Protein AF-0000000087190594 (afdb_homodimer)

Nearest PDB structures (foldseek):
  2c59-assembly1_B  TM=9.751E-01  e=8.186E-41  Arabidopsis thaliana
  2c5a-assembly1_B  TM=9.715E-01  e=6.405E-41  Arabidopsis thaliana
  2b69-assembly1_A  TM=8.830E-01  e=4.430E-28  Homo sapiens
  4gll-assembly1_B  TM=8.148E-01  e=2.468E-27  Homo sapiens
  6dnt-assembly1_A-2  TM=8.950E-01  e=6.163E-25  Methanobrevibacter ruminantium M1

Structure (mmCIF, N/CA/C/O backbone):
data_AF-0000000087190594-model_v1
#
loop_
_entity.id
_entity.type
_entity.pdbx_description
1 polymer 'NAD-dependent epimerase/dehydratase family protein'
#
loop_
_atom_site.group_PDB
_atom_site.id
_atom_site.type_symbol
_atom_site.label_atom_id
_atom_site.label_alt_id
_atom_site.label_comp_id
_atom_site.label_asym_id
_atom_site.label_entity_id
_atom_site.label_seq_id
_atom_site.pdbx_PDB_ins_code
_atom_site.Cartn_x
_atom_site.Cartn_y
_atom_site.Cartn_z
_atom_site.occupancy
_atom_site.B_iso_or_equiv
_atom_site.auth_seq_id
_atom_site.auth_comp_id
_atom_site.auth_asym_id
_atom_site.auth_atom_id
_atom_site.pdbx_PDB_model_num
ATOM 1 N N . MET A 1 1 ? 15.367 29.062 -15.398 1 68.25 1 MET A N 1
ATOM 2 C CA . MET A 1 1 ? 15.234 28.672 -14 1 68.25 1 MET A CA 1
ATOM 3 C C . MET A 1 1 ? 14.266 27.5 -13.852 1 68.25 1 MET A C 1
ATOM 5 O O . MET A 1 1 ? 13.273 27.422 -14.57 1 68.25 1 MET A O 1
ATOM 9 N N . THR A 1 2 ? 14.641 26.422 -13.07 1 91.06 2 THR A N 1
ATOM 10 C CA . THR A 1 2 ? 13.812 25.234 -12.93 1 91.06 2 THR A CA 1
ATOM 11 C C . THR A 1 2 ? 12.766 25.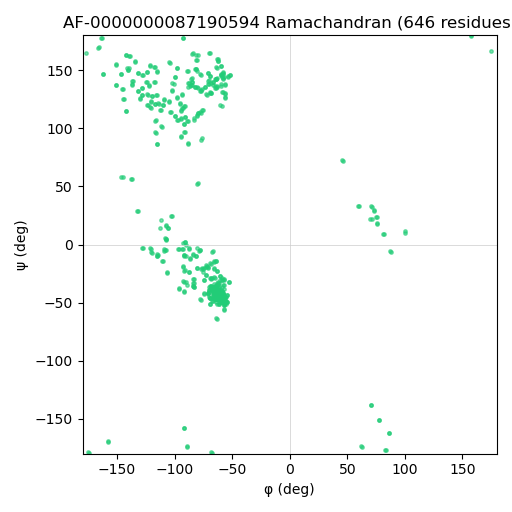422 -11.844 1 91.06 2 THR A C 1
ATOM 13 O O . THR A 1 2 ? 12.867 26.344 -11.031 1 91.06 2 THR A O 1
ATOM 16 N N . TRP A 1 3 ? 11.648 24.922 -12.023 1 97.38 3 TRP A N 1
ATOM 17 C CA . TRP A 1 3 ? 10.531 25.062 -11.086 1 97.38 3 TRP A CA 1
ATOM 18 C C . TRP A 1 3 ? 10.797 24.25 -9.82 1 97.38 3 TRP A C 1
ATOM 20 O O . TRP A 1 3 ? 11.383 23.172 -9.867 1 97.38 3 TRP A O 1
ATOM 30 N N . THR A 1 4 ? 10.469 24.859 -8.672 1 98.75 4 THR A N 1
ATOM 31 C CA . THR A 1 4 ? 10.156 24.094 -7.469 1 98.75 4 THR A CA 1
ATOM 32 C C . THR A 1 4 ? 8.656 23.859 -7.352 1 98.75 4 THR A C 1
ATOM 34 O O . THR A 1 4 ? 7.871 24.812 -7.285 1 98.75 4 THR A O 1
ATOM 37 N N . VAL A 1 5 ? 8.273 22.609 -7.383 1 98.88 5 VAL A N 1
ATOM 38 C CA . VAL A 1 5 ? 6.852 22.281 -7.371 1 98.88 5 VAL A CA 1
ATOM 39 C C . VAL A 1 5 ? 6.434 21.828 -5.973 1 98.88 5 VAL A C 1
ATOM 41 O O . VAL A 1 5 ? 7.141 21.047 -5.328 1 98.88 5 VAL A O 1
ATOM 44 N N . VAL A 1 6 ? 5.34 22.344 -5.453 1 98.88 6 VAL A N 1
ATOM 45 C CA . VAL A 1 6 ? 4.719 21.922 -4.211 1 98.88 6 VAL A CA 1
ATOM 46 C C . VAL A 1 6 ? 3.322 21.359 -4.496 1 98.88 6 VAL A C 1
ATOM 48 O O . VAL A 1 6 ? 2.416 22.109 -4.863 1 98.88 6 VAL A O 1
ATOM 51 N N . THR A 1 7 ? 3.17 20.047 -4.414 1 98.88 7 THR A N 1
ATOM 52 C CA . THR A 1 7 ? 1.819 19.5 -4.449 1 98.88 7 THR A CA 1
ATOM 53 C C . THR A 1 7 ? 1.162 19.594 -3.076 1 98.88 7 THR A C 1
ATOM 55 O O . THR A 1 7 ? 1.842 19.516 -2.051 1 98.88 7 THR A O 1
ATOM 58 N N . GLY A 1 8 ? -0.197 19.719 -3.084 1 97.88 8 GLY A N 1
ATOM 59 C CA . GLY A 1 8 ? -0.859 20.062 -1.834 1 97.88 8 GLY A CA 1
ATOM 60 C C . GLY A 1 8 ? -0.683 21.516 -1.438 1 97.88 8 GLY A C 1
ATOM 61 O O . GLY A 1 8 ? -0.812 21.859 -0.263 1 97.88 8 GLY A O 1
ATOM 62 N N . ALA A 1 9 ? -0.422 22.359 -2.408 1 98 9 ALA A N 1
ATOM 63 C CA . ALA A 1 9 ? -0.071 23.75 -2.178 1 98 9 ALA A CA 1
ATOM 64 C C . ALA A 1 9 ? -1.281 24.547 -1.695 1 98 9 ALA A C 1
ATOM 66 O O . ALA A 1 9 ? -1.132 25.641 -1.132 1 98 9 ALA A O 1
ATOM 67 N N . GLY A 1 10 ? -2.465 24.047 -1.935 1 96.56 10 GLY A N 1
ATOM 68 C CA . GLY A 1 10 ? -3.67 24.719 -1.457 1 96.56 10 GLY A CA 1
ATOM 69 C C . GLY A 1 10 ? -3.977 24.422 -0.002 1 96.56 10 GLY A C 1
ATOM 70 O O . GLY A 1 10 ? -4.828 25.062 0.604 1 96.56 10 GLY A O 1
ATOM 71 N N . GLY A 1 11 ? -3.254 23.453 0.57 1 95.56 11 GLY A N 1
ATOM 72 C CA . GLY A 1 11 ? -3.488 23.016 1.94 1 95.56 11 GLY A CA 1
ATOM 73 C C . GLY A 1 11 ? -2.684 23.812 2.957 1 95.56 11 GLY A C 1
ATOM 74 O O . GLY A 1 11 ? -1.996 24.766 2.605 1 95.56 11 GLY A O 1
ATOM 75 N N . PHE A 1 12 ? -2.76 23.375 4.223 1 95.81 12 PHE A N 1
ATOM 76 C CA . PHE A 1 12 ? -2.193 24.062 5.383 1 95.81 12 PHE A CA 1
ATOM 77 C C . PHE A 1 12 ? -0.673 24.125 5.285 1 95.81 12 PHE A C 1
ATOM 79 O O . PHE A 1 12 ? -0.108 25.172 4.984 1 95.81 12 PHE A O 1
ATOM 86 N N . ILE A 1 13 ? 0.006 22.953 5.285 1 97.56 13 ILE A N 1
ATOM 87 C CA . ILE A 1 13 ? 1.465 22.938 5.285 1 97.56 13 ILE A CA 1
ATOM 88 C C . ILE A 1 13 ? 1.989 23.422 3.936 1 97.56 13 ILE A C 1
ATOM 90 O O . ILE A 1 13 ? 2.951 24.188 3.873 1 97.56 13 ILE A O 1
ATOM 94 N N . GLY A 1 14 ? 1.31 23.016 2.854 1 97.75 14 GLY A N 1
ATOM 95 C CA . GLY A 1 14 ? 1.724 23.375 1.505 1 97.75 14 GLY A CA 1
ATOM 96 C C . GLY A 1 14 ? 1.754 24.875 1.265 1 97.75 14 GLY A C 1
ATOM 97 O O . GLY A 1 14 ? 2.686 25.391 0.645 1 97.75 14 GLY A O 1
ATOM 98 N N . SER A 1 15 ? 0.722 25.594 1.755 1 97 15 SER A N 1
ATOM 99 C CA . SER A 1 15 ? 0.671 27.047 1.533 1 97 15 SER A CA 1
ATOM 100 C C . SER A 1 15 ? 1.779 27.75 2.297 1 97 15 SER A C 1
ATOM 102 O O . SER A 1 15 ? 2.338 28.75 1.812 1 97 15 SER A O 1
ATOM 104 N N . HIS A 1 16 ? 2.111 27.281 3.494 1 97.62 16 HIS A N 1
ATOM 105 C CA . HIS A 1 16 ? 3.229 27.844 4.25 1 97.62 16 HIS A CA 1
ATOM 106 C C . HIS A 1 16 ? 4.555 27.578 3.547 1 97.62 16 HIS A C 1
ATOM 108 O O . HIS A 1 16 ? 5.422 28.453 3.498 1 97.62 16 HIS A O 1
ATOM 114 N N . LEU A 1 17 ? 4.727 26.375 3.027 1 98.62 17 LEU A N 1
ATOM 115 C CA . LEU A 1 17 ? 5.949 26 2.328 1 98.62 17 LEU A CA 1
ATOM 116 C C . LEU A 1 17 ? 6.141 26.859 1.077 1 98.62 17 LEU A C 1
ATOM 118 O O . LEU A 1 17 ? 7.246 27.344 0.812 1 98.62 17 LEU A O 1
ATOM 122 N N . VAL A 1 18 ? 5.066 27.062 0.302 1 98.44 18 VAL A N 1
ATOM 123 C CA . VAL A 1 18 ? 5.117 27.891 -0.897 1 98.44 18 VAL A CA 1
ATOM 124 C C . VAL A 1 18 ? 5.594 29.297 -0.535 1 98.44 18 VAL A C 1
ATOM 126 O O . VAL A 1 18 ? 6.496 29.844 -1.175 1 98.44 18 VAL A O 1
ATOM 129 N N . ARG A 1 19 ? 4.98 29.906 0.502 1 97.25 19 ARG A N 1
ATOM 130 C CA . ARG A 1 19 ? 5.344 31.25 0.938 1 97.25 19 ARG A CA 1
ATOM 131 C C . ARG A 1 19 ? 6.828 31.328 1.269 1 97.25 19 ARG A C 1
ATOM 133 O O . ARG A 1 19 ? 7.508 32.281 0.862 1 97.25 19 ARG A O 1
ATOM 140 N N . ARG A 1 20 ? 7.289 30.391 2.029 1 98.06 20 ARG A N 1
ATOM 141 C CA . ARG A 1 20 ? 8.688 30.359 2.434 1 98.06 20 ARG A CA 1
ATOM 142 C C . ARG A 1 20 ? 9.609 30.234 1.225 1 98.06 20 ARG A C 1
ATOM 144 O O . ARG A 1 20 ? 10.625 30.922 1.127 1 98.06 20 ARG A O 1
ATOM 151 N N . LEU A 1 21 ? 9.312 29.312 0.281 1 98.5 21 LEU A N 1
ATOM 152 C CA . LEU A 1 21 ? 10.125 29.078 -0.905 1 98.5 21 LEU A CA 1
ATOM 153 C C . LEU A 1 21 ? 10.188 30.312 -1.787 1 98.5 21 LEU A C 1
ATOM 155 O O . LEU A 1 21 ? 11.25 30.656 -2.305 1 98.5 21 LEU A O 1
ATOM 159 N N . VAL A 1 22 ? 9.055 30.969 -1.957 1 98 22 VAL A N 1
ATOM 160 C CA . VAL A 1 22 ? 9.008 32.188 -2.74 1 98 22 VAL A CA 1
ATOM 161 C C . VAL A 1 22 ? 9.883 33.25 -2.086 1 98 22 VAL A C 1
ATOM 163 O O . VAL A 1 22 ? 10.656 33.938 -2.766 1 98 22 VAL A O 1
ATOM 166 N N . ARG A 1 23 ? 9.742 33.406 -0.774 1 97.31 23 ARG A N 1
ATOM 167 C CA . ARG A 1 23 ? 10.555 34.344 -0.025 1 97.31 23 ARG A CA 1
ATOM 168 C C . ARG A 1 23 ? 12.039 34.062 -0.203 1 97.31 23 ARG A C 1
ATOM 170 O O . ARG A 1 23 ? 12.859 34.969 -0.262 1 97.31 23 ARG A O 1
ATOM 177 N N . ASP A 1 24 ? 12.359 32.781 -0.312 1 97.56 24 ASP A N 1
ATOM 178 C CA . ASP A 1 24 ? 13.742 32.375 -0.471 1 97.56 24 ASP A CA 1
ATOM 179 C C . ASP A 1 24 ? 14.211 32.531 -1.913 1 97.56 24 ASP A C 1
ATOM 181 O O . ASP A 1 24 ? 15.367 32.25 -2.238 1 97.56 24 ASP A O 1
ATOM 185 N N . GLY A 1 25 ? 13.359 32.938 -2.867 1 97.12 25 GLY A N 1
ATOM 186 C CA . GLY A 1 25 ? 13.75 33.312 -4.219 1 97.12 25 GLY A CA 1
ATOM 187 C C . GLY A 1 25 ? 13.508 32.188 -5.227 1 97.12 25 GLY A C 1
ATOM 188 O O . GLY A 1 25 ? 13.945 32.281 -6.375 1 97.12 25 GLY A O 1
ATOM 189 N N . HIS A 1 26 ? 12.797 31.156 -4.836 1 97.69 26 HIS A N 1
ATOM 190 C CA . HIS A 1 26 ? 12.5 30.078 -5.754 1 97.69 26 HIS A CA 1
ATOM 191 C C . HIS A 1 26 ? 11.375 30.453 -6.719 1 97.69 26 HIS A C 1
ATOM 193 O O . HIS A 1 26 ? 10.508 31.266 -6.375 1 97.69 26 HIS A O 1
ATOM 199 N N . ARG A 1 27 ? 11.445 29.953 -7.918 1 98.19 27 ARG A N 1
ATOM 200 C CA . ARG A 1 27 ? 10.281 29.906 -8.789 1 98.19 27 ARG A CA 1
ATOM 201 C C . ARG A 1 27 ? 9.375 28.734 -8.43 1 98.19 27 ARG A C 1
ATOM 203 O O . ARG A 1 27 ? 9.734 27.578 -8.648 1 98.19 27 ARG A O 1
ATOM 210 N N . VAL A 1 28 ? 8.172 29.062 -7.93 1 98.62 28 VAL A N 1
ATOM 211 C CA . VAL A 1 28 ? 7.367 28.016 -7.305 1 98.62 28 VAL A CA 1
ATOM 212 C C . VAL A 1 28 ? 6.09 27.797 -8.117 1 98.62 28 VAL A C 1
ATOM 214 O O . VAL A 1 28 ? 5.422 28.75 -8.508 1 98.62 28 VAL A O 1
ATOM 217 N N . ARG A 1 29 ? 5.797 26.578 -8.469 1 98.62 29 ARG A N 1
ATOM 218 C CA . ARG A 1 29 ? 4.5 26.125 -8.953 1 98.62 29 ARG A CA 1
ATOM 219 C C . ARG A 1 29 ? 3.736 25.359 -7.871 1 98.62 29 ARG A C 1
ATOM 221 O O . ARG A 1 29 ? 4.203 24.328 -7.379 1 98.62 29 ARG A O 1
ATOM 228 N N . GLY A 1 30 ? 2.629 25.922 -7.418 1 98.5 30 GLY A N 1
ATOM 229 C CA . GLY A 1 30 ? 1.723 25.219 -6.527 1 98.5 30 GLY A CA 1
ATOM 230 C C . GLY A 1 30 ? 0.712 24.359 -7.262 1 98.5 30 GLY A C 1
ATOM 231 O O . GLY A 1 30 ? 0.196 24.75 -8.305 1 98.5 30 GLY A O 1
ATOM 232 N N . VAL A 1 31 ? 0.462 23.141 -6.781 1 98.69 31 VAL A N 1
ATOM 233 C CA . VAL A 1 31 ? -0.485 22.219 -7.387 1 98.69 31 VAL A CA 1
ATOM 234 C C . VAL A 1 31 ? -1.459 21.703 -6.324 1 98.69 31 VAL A C 1
ATOM 236 O O . VAL A 1 31 ? -1.042 21.266 -5.25 1 98.69 31 VAL A O 1
ATOM 239 N N . ASP A 1 32 ? -2.697 21.781 -6.578 1 98.19 32 ASP A N 1
ATOM 240 C CA . ASP A 1 32 ? -3.717 21.25 -5.676 1 98.19 32 ASP A CA 1
ATOM 241 C C . ASP A 1 32 ? -5.07 21.156 -6.371 1 98.19 32 ASP A C 1
ATOM 243 O O . ASP A 1 32 ? -5.227 21.625 -7.504 1 98.19 32 ASP A O 1
ATOM 247 N N . LEU A 1 33 ? -6.008 20.484 -5.699 1 97.31 33 LEU A N 1
ATOM 248 C CA . LEU A 1 33 ? -7.391 20.469 -6.164 1 97.31 33 LEU A CA 1
ATOM 249 C C . LEU A 1 33 ? -8.07 21.812 -5.934 1 97.31 33 LEU A C 1
ATOM 251 O O . LEU A 1 33 ? -9.023 22.156 -6.637 1 97.31 33 LEU A O 1
ATOM 255 N N . VAL A 1 34 ? -7.578 22.547 -4.945 1 95.06 34 VAL A N 1
ATOM 256 C CA . VAL A 1 34 ? -8.203 23.797 -4.543 1 95.06 34 VAL A CA 1
ATOM 257 C C . VAL A 1 34 ? -7.129 24.828 -4.227 1 95.06 34 VAL A C 1
ATOM 259 O O . VAL A 1 34 ? -6.031 24.484 -3.793 1 95.06 34 VAL A O 1
ATOM 262 N N . PRO A 1 35 ? -7.422 26.078 -4.438 1 93.75 35 PRO A N 1
ATOM 263 C CA . PRO A 1 35 ? -6.484 27.125 -4.012 1 93.75 35 PRO A CA 1
ATOM 264 C C . PRO A 1 35 ? -6.41 27.25 -2.494 1 93.75 35 PRO A C 1
ATOM 266 O O . PRO A 1 35 ? -7.254 26.719 -1.776 1 93.75 35 PRO A O 1
ATOM 269 N N . PRO A 1 36 ? -5.395 27.938 -1.969 1 93.19 36 PRO A N 1
ATOM 270 C CA . PRO A 1 36 ? -5.348 28.188 -0.527 1 93.19 36 PRO A CA 1
ATOM 271 C C . PRO A 1 36 ? -6.598 28.891 -0.013 1 93.19 36 PRO A C 1
ATOM 273 O O . PRO A 1 36 ? -7.07 29.844 -0.637 1 93.19 36 PRO A O 1
ATOM 276 N N . ARG A 1 37 ? -7.051 28.438 1.083 1 89.38 37 ARG A N 1
ATOM 277 C CA . ARG A 1 37 ? -8.344 28.906 1.596 1 89.38 37 ARG A CA 1
ATOM 278 C C . ARG A 1 37 ? -8.195 30.219 2.348 1 89.38 37 ARG A C 1
ATOM 280 O O . ARG A 1 37 ? -9.094 31.062 2.312 1 89.38 37 ARG A O 1
ATOM 287 N N . TYR A 1 38 ? -7.113 30.438 3.092 1 87.94 38 TYR A N 1
ATOM 288 C CA . TYR A 1 38 ? -7.062 31.516 4.078 1 87.94 38 TYR A CA 1
ATOM 289 C C . TYR A 1 38 ? -6.09 32.594 3.645 1 87.94 38 TYR A C 1
ATOM 291 O O . TYR A 1 38 ? -5.621 33.375 4.473 1 87.94 38 TYR A O 1
ATOM 299 N N . GLY A 1 39 ? -5.773 32.688 2.414 1 76.44 39 GLY A N 1
ATOM 300 C CA . GLY A 1 39 ? -4.891 33.719 1.904 1 76.44 39 GLY A CA 1
ATOM 301 C C . GLY A 1 39 ? -4.551 33.562 0.436 1 76.44 39 GLY A C 1
ATOM 302 O O . GLY A 1 39 ? -4.875 32.531 -0.166 1 76.44 39 GLY A O 1
ATOM 303 N N . PRO A 1 40 ? -4.012 34.688 0.056 1 78.69 40 PRO A N 1
ATOM 304 C CA . PRO A 1 40 ? -3.645 34.594 -1.358 1 78.69 40 PRO A CA 1
ATOM 305 C C . PRO A 1 40 ? -2.508 33.625 -1.611 1 78.69 40 PRO A C 1
ATOM 307 O O . PRO A 1 40 ? -1.656 33.406 -0.742 1 78.69 40 PRO A O 1
ATOM 310 N N . GLY A 1 41 ? -2.588 32.875 -2.621 1 83 41 GLY A N 1
ATOM 311 C CA . GLY A 1 41 ? -1.437 32.094 -3.039 1 83 41 GLY A CA 1
ATOM 312 C C . GLY A 1 41 ? -0.265 32.969 -3.486 1 83 41 GLY A C 1
ATOM 313 O O . GLY A 1 41 ? -0.457 34.062 -4.016 1 83 41 GLY A O 1
ATOM 314 N N . GLU A 1 42 ? 0.998 32.5 -3.121 1 91.12 42 GLU A N 1
ATOM 315 C CA . GLU A 1 42 ? 2.182 33.312 -3.436 1 91.12 42 GLU A CA 1
ATOM 316 C C . GLU A 1 42 ? 2.996 32.656 -4.555 1 91.12 42 GLU A C 1
ATOM 318 O O . GLU A 1 42 ? 3.973 33.25 -5.031 1 91.12 42 GLU A O 1
ATOM 323 N N . ALA A 1 43 ? 2.549 31.5 -4.941 1 96.19 43 ALA A N 1
ATOM 324 C CA . ALA A 1 43 ? 3.266 30.797 -6.008 1 96.19 43 ALA A CA 1
ATOM 325 C C . ALA A 1 43 ? 3.201 31.578 -7.312 1 96.19 43 ALA A C 1
ATOM 327 O O . ALA A 1 43 ? 2.191 32.219 -7.613 1 96.19 43 ALA A O 1
ATOM 328 N N . GLN A 1 44 ? 4.223 31.609 -8.102 1 97.06 44 GLN A N 1
ATOM 329 C CA . GLN A 1 44 ? 4.219 32.25 -9.414 1 97.06 44 GLN A CA 1
ATOM 330 C C . GLN A 1 44 ? 3.209 31.594 -10.344 1 97.06 44 GLN A C 1
ATOM 332 O O . GLN A 1 44 ? 2.607 32.25 -11.188 1 97.06 44 GLN A O 1
ATOM 337 N N . GLU A 1 45 ? 3.047 30.266 -10.211 1 96.69 45 GLU A N 1
ATOM 338 C CA . GLU A 1 45 ? 2.043 29.5 -10.93 1 96.69 45 GLU A CA 1
ATOM 339 C C . GLU A 1 45 ? 1.264 28.578 -9.992 1 96.69 45 GLU A C 1
ATOM 341 O O . GLU A 1 45 ? 1.847 27.953 -9.109 1 96.69 45 GLU A O 1
ATOM 346 N N . PHE A 1 46 ? -0.024 28.625 -10.141 1 97.25 46 PHE A N 1
ATOM 347 C CA . PHE A 1 46 ? -0.866 27.672 -9.414 1 97.25 46 PHE A CA 1
ATOM 348 C C . PHE A 1 46 ? -1.683 26.828 -10.375 1 97.25 46 PHE A C 1
ATOM 350 O O . PHE A 1 46 ? -2.445 27.359 -11.188 1 97.25 46 PHE A O 1
ATOM 357 N N . VAL A 1 47 ? -1.575 25.562 -10.32 1 97.25 47 VAL A N 1
ATOM 358 C CA . VAL A 1 47 ? -2.234 24.625 -11.211 1 97.25 47 VAL A CA 1
ATOM 359 C C . VAL A 1 47 ? -3.279 23.828 -10.438 1 97.25 47 VAL A C 1
ATOM 361 O O . VAL A 1 47 ? -2.953 23.141 -9.461 1 97.25 47 VAL A O 1
ATOM 364 N N . ILE A 1 48 ? -4.512 24 -10.797 1 97.88 48 ILE A N 1
ATOM 365 C CA . ILE A 1 48 ? -5.547 23.109 -10.266 1 97.88 48 ILE A CA 1
ATOM 366 C C . ILE A 1 48 ? -5.48 21.766 -10.969 1 97.88 48 ILE A C 1
ATOM 368 O O . ILE A 1 48 ? -5.719 21.656 -12.172 1 97.88 48 ILE A O 1
ATOM 372 N N . ALA A 1 49 ? -5.156 20.672 -10.203 1 98.5 49 ALA A N 1
ATOM 373 C CA . ALA A 1 49 ? -4.961 19.359 -10.805 1 98.5 49 ALA A CA 1
ATOM 374 C C . ALA A 1 49 ? -5.32 18.25 -9.82 1 98.5 49 ALA A C 1
ATOM 376 O O . ALA A 1 49 ? -5.02 18.344 -8.625 1 98.5 49 ALA A O 1
ATOM 377 N N . ASP A 1 50 ? -5.996 17.281 -10.305 1 98.69 50 ASP A N 1
ATOM 378 C CA . ASP A 1 50 ? -6.27 16.047 -9.562 1 98.69 50 ASP A CA 1
ATOM 379 C C . ASP A 1 50 ? -5.164 15.023 -9.773 1 98.69 50 ASP A C 1
ATOM 381 O O . ASP A 1 50 ? -5.113 14.367 -10.82 1 98.69 50 ASP A O 1
ATOM 385 N N . LEU A 1 51 ? -4.34 14.82 -8.797 1 98.75 51 LEU A N 1
ATOM 386 C CA . LEU A 1 51 ? -3.141 14.008 -8.945 1 98.75 51 LEU A CA 1
ATOM 387 C C . LEU A 1 51 ? -3.486 12.523 -8.906 1 98.75 51 LEU A C 1
ATOM 389 O O . LEU A 1 51 ? -2.615 11.672 -9.109 1 98.75 51 LEU A O 1
ATOM 393 N N . ARG A 1 52 ? -4.75 12.156 -8.656 1 98.56 52 ARG A N 1
ATOM 394 C CA . ARG A 1 52 ? -5.191 10.781 -8.844 1 98.56 52 ARG A CA 1
ATOM 395 C C . ARG A 1 52 ? -5.137 10.383 -10.32 1 98.56 52 ARG A C 1
ATOM 397 O O . ARG A 1 52 ? -5.207 9.195 -10.648 1 98.56 52 ARG A O 1
ATOM 404 N N . ASP A 1 53 ? -5.023 11.367 -11.133 1 98.56 53 ASP A N 1
ATOM 405 C CA . ASP A 1 53 ? -4.883 11.172 -12.57 1 98.56 53 ASP A CA 1
ATOM 406 C C . ASP A 1 53 ? -3.416 11.242 -12.992 1 98.56 53 ASP A C 1
ATOM 408 O O . ASP A 1 53 ? -2.746 12.258 -12.758 1 98.56 53 ASP A O 1
ATOM 412 N N . ALA A 1 54 ? -2.955 10.219 -13.695 1 98.56 54 ALA A N 1
ATOM 413 C CA . ALA A 1 54 ? -1.54 10.102 -14.031 1 98.56 54 ALA A CA 1
ATOM 414 C C . ALA A 1 54 ? -1.099 11.242 -14.953 1 98.56 54 ALA A C 1
ATOM 416 O O . ALA A 1 54 ? 0.004 11.773 -14.805 1 98.56 54 ALA A O 1
ATOM 417 N N . ALA A 1 55 ? -1.906 11.578 -15.875 1 98.5 55 ALA A N 1
ATOM 418 C CA . ALA A 1 55 ? -1.56 12.633 -16.828 1 98.5 55 ALA A CA 1
ATOM 419 C C . ALA A 1 55 ? -1.462 13.984 -16.125 1 98.5 55 ALA A C 1
ATOM 421 O O . ALA A 1 55 ? -0.612 14.812 -16.469 1 98.5 55 ALA A O 1
ATOM 422 N N . GLN A 1 56 ? -2.322 14.234 -15.18 1 98.75 56 GLN A N 1
ATOM 423 C CA . GLN A 1 56 ? -2.283 15.484 -14.43 1 98.75 56 GLN A CA 1
ATOM 424 C C . GLN A 1 56 ? -1.062 15.539 -13.516 1 98.75 56 GLN A C 1
ATOM 426 O O . GLN A 1 56 ? -0.466 16.594 -13.32 1 98.75 56 GLN A O 1
ATOM 431 N N . ALA A 1 57 ? -0.712 14.391 -12.961 1 98.88 57 ALA A N 1
ATOM 432 C CA . ALA A 1 57 ? 0.504 14.328 -12.156 1 98.88 57 ALA A CA 1
ATOM 433 C C . ALA A 1 57 ? 1.737 14.648 -12.992 1 98.88 57 ALA A C 1
ATOM 435 O O . ALA A 1 57 ? 2.619 15.391 -12.562 1 98.88 57 ALA A O 1
ATOM 436 N N . ALA A 1 58 ? 1.764 14.055 -14.211 1 98.69 58 ALA A N 1
ATOM 437 C CA . ALA A 1 58 ? 2.881 14.312 -15.117 1 98.69 58 ALA A CA 1
ATOM 438 C C . ALA A 1 58 ? 2.975 15.789 -15.469 1 98.69 58 ALA A C 1
ATOM 440 O O . ALA A 1 58 ? 4.062 16.375 -15.453 1 98.69 58 ALA A O 1
ATOM 441 N N . ARG A 1 59 ? 1.863 16.375 -15.766 1 98.31 59 ARG A N 1
ATOM 442 C CA . ARG A 1 59 ? 1.821 17.797 -16.109 1 98.31 59 ARG A CA 1
ATOM 443 C C . ARG A 1 59 ? 2.25 18.656 -14.93 1 98.31 59 ARG A C 1
ATOM 445 O O . ARG A 1 59 ? 2.938 19.672 -15.109 1 98.31 59 ARG A O 1
ATOM 452 N N . ALA A 1 60 ? 1.877 18.266 -13.75 1 98.56 60 ALA A N 1
ATOM 453 C CA . ALA A 1 60 ? 2.129 19.031 -12.531 1 98.56 60 ALA A CA 1
ATOM 454 C C . ALA A 1 60 ? 3.627 19.203 -12.289 1 98.56 60 ALA A C 1
ATOM 456 O O . ALA A 1 60 ? 4.07 20.25 -11.805 1 98.56 60 ALA A O 1
ATOM 457 N N . VAL A 1 61 ? 4.441 18.203 -12.672 1 98.56 61 VAL A N 1
ATOM 458 C CA . VAL A 1 61 ? 5.84 18.234 -12.258 1 98.56 61 VAL A CA 1
ATOM 459 C C . VAL A 1 61 ? 6.73 18.578 -13.445 1 98.56 61 VAL A C 1
ATOM 461 O O . VAL A 1 61 ? 7.957 18.547 -13.336 1 98.56 61 VAL A O 1
ATOM 464 N N . THR A 1 62 ? 6.109 18.875 -14.609 1 97.5 62 THR A N 1
ATOM 465 C CA . THR A 1 62 ? 6.875 19.188 -15.812 1 97.5 62 THR A CA 1
ATOM 466 C C . THR A 1 62 ? 7.832 20.344 -15.57 1 97.5 62 THR A C 1
ATOM 468 O O . THR A 1 62 ? 7.43 21.391 -15.062 1 97.5 62 THR A O 1
ATOM 471 N N . GLY A 1 63 ? 9.117 20.172 -15.859 1 97.75 63 GLY A N 1
ATOM 472 C CA . GLY A 1 63 ? 10.117 21.234 -15.766 1 97.75 63 GLY A CA 1
ATOM 473 C C . GLY A 1 63 ? 10.625 21.438 -14.352 1 97.75 63 GLY A C 1
ATOM 474 O O . GLY A 1 63 ? 11.414 22.344 -14.094 1 97.75 63 GLY A O 1
ATOM 475 N N . ALA A 1 64 ? 10.289 20.578 -13.406 1 98.38 64 ALA A N 1
ATOM 476 C CA . ALA A 1 64 ? 10.648 20.766 -12 1 98.38 64 ALA A CA 1
ATOM 477 C C . ALA A 1 64 ? 12.055 20.234 -11.719 1 98.38 64 ALA A C 1
ATOM 479 O O . ALA A 1 64 ? 12.453 19.203 -12.25 1 98.38 64 ALA A O 1
ATOM 480 N N . ASP A 1 65 ? 12.758 20.953 -10.938 1 98.19 65 ASP A N 1
ATOM 481 C CA . ASP A 1 65 ? 14.023 20.469 -10.383 1 98.19 65 ASP A CA 1
ATOM 482 C C . ASP A 1 65 ? 13.805 19.797 -9.031 1 98.19 65 ASP A C 1
ATOM 484 O O . ASP A 1 65 ? 14.492 18.828 -8.703 1 98.19 65 ASP A O 1
ATOM 488 N N . THR A 1 66 ? 12.961 20.375 -8.266 1 98.75 66 THR A N 1
ATOM 489 C CA . THR A 1 66 ? 12.602 19.875 -6.941 1 98.75 66 THR A CA 1
ATOM 490 C C . THR A 1 66 ? 11.086 19.766 -6.805 1 98.75 66 THR A C 1
ATOM 492 O O . THR A 1 66 ? 10.352 20.641 -7.258 1 98.75 66 THR A O 1
ATOM 495 N N . VAL A 1 67 ? 10.633 18.688 -6.273 1 98.94 67 VAL A N 1
ATOM 496 C CA . VAL A 1 67 ? 9.219 18.5 -5.992 1 98.94 67 VAL A CA 1
ATOM 497 C C . VAL A 1 67 ? 9.023 18.203 -4.508 1 98.94 67 VAL A C 1
ATOM 499 O O . VAL A 1 67 ? 9.648 17.281 -3.971 1 98.94 67 VAL A O 1
ATOM 502 N N . PHE A 1 68 ? 8.273 19.031 -3.809 1 98.94 68 PHE A N 1
ATOM 503 C CA . PHE A 1 68 ? 7.727 18.703 -2.498 1 98.94 68 PHE A CA 1
ATOM 504 C C . PHE A 1 68 ? 6.344 18.078 -2.635 1 98.94 68 PHE A C 1
ATOM 506 O O . PHE A 1 68 ? 5.379 18.75 -2.99 1 98.94 68 PHE A O 1
ATOM 513 N N . ALA A 1 69 ? 6.254 16.781 -2.35 1 98.94 69 ALA A N 1
ATOM 514 C CA . ALA A 1 69 ? 5.02 16.016 -2.514 1 98.94 69 ALA A CA 1
ATOM 515 C C . ALA A 1 69 ? 4.23 15.961 -1.207 1 98.94 69 ALA A C 1
ATOM 517 O O . ALA A 1 69 ? 4.402 15.031 -0.411 1 98.94 69 ALA A O 1
ATOM 518 N N . LEU A 1 70 ? 3.311 16.891 -1.031 1 98.75 70 LEU A N 1
ATOM 519 C CA . LEU A 1 70 ? 2.543 16.984 0.206 1 98.75 70 LEU A CA 1
ATOM 520 C C . LEU A 1 70 ? 1.087 16.594 -0.028 1 98.75 70 LEU A C 1
ATOM 522 O O . LEU A 1 70 ? 0.33 16.406 0.927 1 98.75 70 LEU A O 1
ATOM 526 N N . ALA A 1 71 ? 0.62 16.516 -1.279 1 98.5 71 ALA A N 1
ATOM 527 C CA . ALA A 1 71 ? -0.791 16.297 -1.589 1 98.5 71 ALA A CA 1
ATOM 528 C C . ALA A 1 71 ? -1.288 14.984 -0.973 1 98.5 71 ALA A C 1
ATOM 530 O O . ALA A 1 71 ? -0.625 13.953 -1.077 1 98.5 71 ALA A O 1
ATOM 531 N N . ALA A 1 72 ? -2.336 15.023 -0.346 1 97.31 72 ALA A N 1
ATOM 532 C CA . ALA A 1 72 ? -3.002 13.859 0.234 1 97.31 72 ALA A CA 1
ATOM 533 C C . ALA A 1 72 ? -4.461 14.172 0.559 1 97.31 72 ALA A C 1
ATOM 535 O O . ALA A 1 72 ? -4.816 15.32 0.803 1 97.31 72 ALA A O 1
ATOM 536 N N . ASN A 1 73 ? -5.312 13.156 0.415 1 94.88 73 ASN A N 1
ATOM 537 C CA . ASN A 1 73 ? -6.641 13.18 1.023 1 94.88 73 ASN A CA 1
ATOM 538 C C . ASN A 1 73 ? -6.574 12.898 2.521 1 94.88 73 ASN A C 1
ATOM 540 O O . ASN A 1 73 ? -6.57 11.742 2.939 1 94.88 73 ASN A O 1
ATOM 544 N N . MET A 1 74 ? -6.465 14 3.293 1 83.19 74 MET A N 1
ATOM 545 C CA . MET A 1 74 ? -6.211 13.805 4.719 1 83.19 74 MET A CA 1
ATOM 546 C C . MET A 1 74 ? -6.996 14.805 5.555 1 83.19 74 MET A C 1
ATOM 548 O O . MET A 1 74 ? -7.449 15.828 5.043 1 83.19 74 MET A O 1
ATOM 552 N N . GLY A 1 75 ? -7.273 14.383 6.695 1 76.5 75 GLY A N 1
ATOM 553 C CA . GLY A 1 75 ? -7.902 15.203 7.715 1 76.5 75 GLY A CA 1
ATOM 554 C C . GLY A 1 75 ? -7.66 14.695 9.125 1 76.5 75 GLY A C 1
ATOM 555 O O . GLY A 1 75 ? -6.711 13.945 9.367 1 76.5 75 GLY A O 1
ATOM 556 N N . GLY A 1 76 ? -8.359 15.25 10.023 1 76.88 76 GLY A N 1
ATOM 557 C CA . GLY A 1 76 ? -8.273 14.805 11.398 1 76.88 76 GLY A CA 1
ATOM 558 C C . GLY A 1 76 ? -8.844 13.414 11.617 1 76.88 76 GLY A C 1
ATOM 559 O O . GLY A 1 76 ? -9.164 12.711 10.656 1 76.88 76 GLY A O 1
ATOM 560 N N . ILE A 1 77 ? -8.82 12.984 12.82 1 77.19 77 ILE A N 1
ATOM 561 C CA . ILE A 1 77 ? -9.273 11.648 13.211 1 77.19 77 ILE A CA 1
ATOM 562 C C . ILE A 1 77 ? -10.727 11.445 12.789 1 77.19 77 ILE A C 1
ATOM 564 O O . ILE A 1 77 ? -11.125 10.336 12.43 1 77.19 77 ILE A O 1
ATOM 568 N N . GLY A 1 78 ? -11.516 12.516 12.75 1 75.62 78 GLY A N 1
ATOM 569 C CA . GLY A 1 78 ? -12.875 12.422 12.258 1 75.62 78 GLY A CA 1
ATOM 570 C C . GLY A 1 78 ? -12.969 11.977 10.812 1 75.62 78 GLY A C 1
ATOM 571 O O . GLY A 1 78 ? -13.734 11.07 10.484 1 75.62 78 GLY A O 1
ATOM 572 N N . TRP A 1 79 ? -12.172 12.562 10.023 1 78 79 TRP A N 1
ATOM 573 C CA . TRP A 1 79 ? -12.164 12.234 8.602 1 78 79 TRP A CA 1
ATOM 574 C C . TRP A 1 79 ? -11.578 10.844 8.367 1 78 79 TRP A C 1
ATOM 576 O O . TRP A 1 79 ? -12.133 10.055 7.602 1 78 79 TRP A O 1
ATOM 586 N N . THR A 1 80 ? -10.539 10.516 9.023 1 80.12 80 THR A N 1
ATOM 587 C CA . THR A 1 80 ? -9.859 9.242 8.789 1 80.12 80 THR A CA 1
ATOM 588 C C . THR A 1 80 ? -10.766 8.078 9.18 1 80.12 80 THR A C 1
ATOM 590 O O . THR A 1 80 ? -10.695 7.004 8.578 1 80.12 80 THR A O 1
ATOM 593 N N . HIS A 1 81 ? -11.617 8.32 10.102 1 79.62 81 HIS A N 1
ATOM 594 C CA . HIS A 1 81 ? -12.531 7.273 10.539 1 79.62 81 HIS A CA 1
ATOM 595 C C . HIS A 1 81 ? -13.75 7.184 9.625 1 79.62 81 HIS A C 1
ATOM 597 O O . HIS A 1 81 ? -14.312 6.102 9.438 1 79.62 81 HIS A O 1
ATOM 603 N N . THR A 1 82 ? -14.094 8.281 9.07 1 84 82 THR A N 1
ATOM 604 C CA . THR A 1 82 ? -15.352 8.328 8.336 1 84 82 THR A CA 1
ATOM 605 C C . THR A 1 82 ? -15.148 7.902 6.883 1 84 82 THR A C 1
ATOM 607 O O . THR A 1 8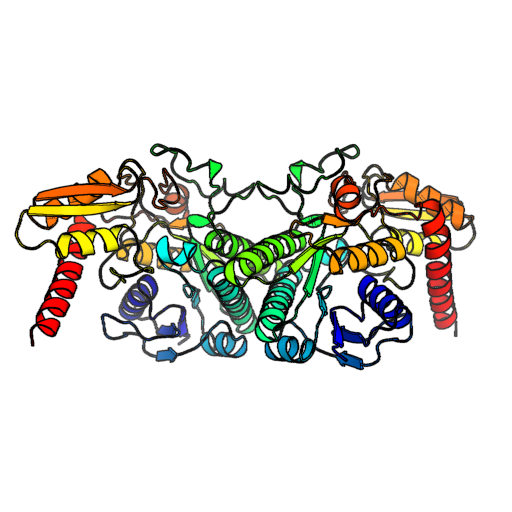2 ? -16.078 7.422 6.238 1 84 82 THR A O 1
ATOM 610 N N . ALA A 1 83 ? -13.93 8.031 6.402 1 92.12 83 ALA A N 1
ATOM 611 C CA . ALA A 1 83 ? -13.742 7.781 4.977 1 92.12 83 ALA A CA 1
ATOM 612 C C . ALA A 1 83 ? -12.484 6.961 4.719 1 92.12 83 ALA A C 1
ATOM 614 O O . ALA A 1 83 ? -11.648 7.336 3.891 1 92.12 83 ALA A O 1
ATOM 615 N N . PRO A 1 84 ? -12.406 5.777 5.355 1 93.38 84 PRO A N 1
ATOM 616 C CA . PRO A 1 84 ? -11.172 4.992 5.242 1 93.38 84 PRO A CA 1
ATOM 617 C C . PRO A 1 84 ? -10.906 4.516 3.816 1 93.38 84 PRO A C 1
ATOM 619 O O . PRO A 1 84 ? -9.766 4.543 3.355 1 93.38 84 PRO A O 1
ATOM 622 N N . ALA A 1 85 ? -11.969 4.09 3.062 1 96.5 85 ALA A N 1
ATOM 623 C CA . ALA A 1 85 ? -11.797 3.607 1.695 1 96.5 85 ALA A CA 1
ATOM 624 C C . ALA A 1 85 ? -11.305 4.723 0.778 1 96.5 85 ALA A C 1
ATOM 626 O O . ALA A 1 85 ? -10.367 4.531 0.001 1 96.5 85 ALA A O 1
ATOM 627 N N . GLU A 1 86 ? -11.883 5.871 0.929 1 96 86 GLU A N 1
ATOM 628 C CA . GLU A 1 86 ? -11.523 7.023 0.11 1 96 86 GLU A CA 1
ATOM 629 C C . GLU A 1 86 ? -10.078 7.457 0.373 1 96 86 GLU A C 1
ATOM 631 O O . GLU A 1 86 ? -9.344 7.762 -0.563 1 96 86 GLU A O 1
ATOM 636 N N . ILE A 1 87 ? -9.742 7.488 1.604 1 96.12 87 ILE A N 1
ATOM 637 C CA . ILE A 1 87 ? -8.406 7.934 2 1 96.12 87 ILE A CA 1
ATOM 638 C C . ILE A 1 87 ? -7.355 7.008 1.403 1 96.12 87 ILE A C 1
ATOM 640 O O . ILE A 1 87 ? -6.398 7.465 0.773 1 96.12 87 ILE A O 1
ATOM 644 N N . LEU A 1 88 ? -7.523 5.711 1.607 1 97.81 88 LEU A N 1
ATOM 645 C CA . LEU A 1 88 ? -6.551 4.754 1.089 1 97.81 88 LEU A CA 1
ATOM 646 C C . LEU A 1 88 ? -6.512 4.789 -0.435 1 97.81 88 LEU A C 1
ATOM 648 O O . LEU A 1 88 ? -5.438 4.91 -1.031 1 97.81 88 LEU A O 1
ATOM 652 N N . HIS A 1 89 ? -7.676 4.77 -1.087 1 98.25 89 HIS A N 1
ATOM 653 C CA . HIS A 1 89 ? -7.801 4.82 -2.539 1 98.25 89 HIS A CA 1
ATOM 654 C C . HIS A 1 89 ? -7.121 6.059 -3.109 1 98.25 89 HIS A C 1
ATOM 656 O O . HIS A 1 89 ? -6.238 5.949 -3.967 1 98.25 89 HIS A O 1
ATOM 662 N N . ASP A 1 90 ? -7.516 7.227 -2.631 1 98.31 90 ASP A N 1
ATOM 663 C CA . ASP A 1 90 ? -7.043 8.492 -3.184 1 98.31 90 ASP A CA 1
ATOM 664 C C . ASP A 1 90 ? -5.535 8.641 -3.006 1 98.31 90 ASP A C 1
ATOM 666 O O . ASP A 1 90 ? -4.824 8.984 -3.951 1 98.31 90 ASP A O 1
ATOM 670 N N . ASN A 1 91 ? -5.086 8.359 -1.822 1 98.38 91 ASN A N 1
ATOM 671 C CA . ASN A 1 91 ? -3.691 8.648 -1.514 1 98.38 91 ASN A CA 1
ATOM 672 C C . ASN A 1 91 ? -2.75 7.652 -2.184 1 98.38 91 ASN A C 1
ATOM 674 O O . ASN A 1 91 ? -1.633 8.008 -2.566 1 98.38 91 ASN A O 1
ATOM 678 N N . LEU A 1 92 ? -3.193 6.359 -2.391 1 98.69 92 LEU A N 1
ATOM 679 C CA . LEU A 1 92 ? -2.389 5.43 -3.18 1 98.69 92 LEU A CA 1
ATOM 680 C C . LEU A 1 92 ? -2.156 5.973 -4.586 1 98.69 92 LEU A C 1
ATOM 682 O O . LEU A 1 92 ? -1.031 5.938 -5.09 1 98.69 92 LEU A O 1
ATOM 686 N N . LEU A 1 93 ? -3.211 6.469 -5.184 1 98.81 93 LEU A N 1
ATOM 687 C CA . LEU A 1 93 ? -3.107 6.977 -6.547 1 98.81 93 LEU A CA 1
ATOM 688 C C . LEU A 1 93 ? -2.279 8.258 -6.586 1 98.81 93 LEU A C 1
ATOM 690 O O . LEU A 1 93 ? -1.359 8.383 -7.398 1 98.81 93 LEU A O 1
ATOM 694 N N . ILE A 1 94 ? -2.541 9.211 -5.656 1 98.88 94 ILE A N 1
ATOM 695 C CA . ILE A 1 94 ? -1.839 10.484 -5.609 1 98.88 94 ILE A CA 1
ATOM 696 C C . ILE A 1 94 ? -0.336 10.25 -5.477 1 98.88 94 ILE A C 1
ATOM 698 O O . ILE A 1 94 ? 0.455 10.781 -6.258 1 98.88 94 ILE A O 1
ATOM 702 N N . SER A 1 95 ? 0.043 9.43 -4.52 1 98.69 95 SER A N 1
ATOM 703 C CA . SER A 1 95 ? 1.453 9.211 -4.211 1 98.69 95 SER A CA 1
ATOM 704 C C . SER A 1 95 ? 2.15 8.438 -5.328 1 98.69 95 SER A C 1
ATOM 706 O O . SER A 1 95 ? 3.238 8.82 -5.762 1 98.69 95 SER A O 1
ATOM 708 N N . THR A 1 96 ? 1.509 7.344 -5.82 1 98.88 96 THR A N 1
ATOM 709 C CA . THR A 1 96 ? 2.111 6.52 -6.863 1 98.88 96 THR A CA 1
ATOM 710 C C . THR A 1 96 ? 2.311 7.324 -8.141 1 98.88 96 THR A C 1
ATOM 712 O O . THR A 1 96 ? 3.387 7.285 -8.742 1 98.88 96 THR A O 1
ATOM 715 N N . HIS A 1 97 ? 1.283 8.086 -8.562 1 98.88 97 HIS A N 1
ATOM 716 C CA . HIS A 1 97 ? 1.367 8.906 -9.766 1 98.88 97 HIS A CA 1
ATOM 717 C C . HIS A 1 97 ? 2.434 9.992 -9.617 1 98.88 97 HIS A C 1
ATOM 719 O O . HIS A 1 97 ? 3.176 10.266 -10.562 1 98.88 97 HIS A O 1
ATOM 725 N N . THR A 1 98 ? 2.488 10.602 -8.445 1 98.94 98 THR A N 1
ATOM 726 C CA . THR A 1 98 ? 3.424 11.703 -8.227 1 98.94 98 THR A CA 1
ATOM 727 C C . THR A 1 98 ? 4.867 11.203 -8.289 1 98.94 98 THR A C 1
ATOM 729 O O . THR A 1 98 ? 5.703 11.797 -8.969 1 98.94 98 THR A O 1
ATOM 732 N N . ILE A 1 99 ? 5.156 10.102 -7.609 1 98.88 99 ILE A N 1
ATOM 733 C CA . ILE A 1 99 ? 6.508 9.562 -7.582 1 98.88 99 ILE A CA 1
ATOM 734 C C . ILE A 1 99 ? 6.926 9.133 -8.984 1 98.88 99 ILE A C 1
ATOM 736 O O . ILE A 1 99 ? 8.031 9.445 -9.438 1 98.88 99 ILE A O 1
ATOM 740 N N . GLU A 1 100 ? 6.023 8.453 -9.672 1 98.88 100 GLU A N 1
ATOM 741 C CA . GLU A 1 100 ? 6.32 8.031 -11.039 1 98.88 100 GLU A CA 1
ATOM 742 C C . GLU A 1 100 ? 6.508 9.234 -11.961 1 98.88 100 GLU A C 1
ATOM 744 O O . GLU A 1 100 ? 7.391 9.227 -12.82 1 98.88 100 GLU A O 1
ATOM 749 N N . ALA A 1 101 ? 5.656 10.25 -11.852 1 98.88 101 ALA A N 1
ATOM 750 C CA . ALA A 1 101 ? 5.777 11.461 -12.656 1 98.88 101 ALA A CA 1
ATOM 751 C C . ALA A 1 101 ? 7.133 12.125 -12.445 1 98.88 101 ALA A C 1
ATOM 753 O O . ALA A 1 101 ? 7.754 12.594 -13.406 1 98.88 101 ALA A O 1
ATOM 754 N N . CYS A 1 102 ? 7.574 12.188 -11.164 1 98.88 102 CYS A N 1
ATOM 755 C CA . CYS A 1 102 ? 8.875 12.758 -10.859 1 98.88 102 CYS A CA 1
ATOM 756 C C . CYS A 1 102 ? 9.992 11.977 -11.547 1 98.88 102 CYS A C 1
ATOM 758 O O . CYS A 1 102 ? 10.914 12.57 -12.109 1 98.88 102 CYS A O 1
ATOM 760 N N . ARG A 1 103 ? 9.922 10.641 -11.484 1 98.75 103 ARG A N 1
ATOM 761 C CA . ARG A 1 103 ? 10.906 9.805 -12.148 1 98.75 103 ARG A CA 1
ATOM 762 C C . ARG A 1 103 ? 10.961 10.102 -13.648 1 98.75 103 ARG A C 1
ATOM 764 O O . ARG A 1 103 ? 12.031 10.352 -14.195 1 98.75 103 ARG A O 1
ATOM 771 N N . ALA A 1 104 ? 9.805 10.062 -14.258 1 98.62 104 ALA A N 1
ATOM 772 C CA . ALA A 1 104 ? 9.688 10.219 -15.703 1 98.62 104 ALA A CA 1
ATOM 773 C C . ALA A 1 104 ? 10.18 11.594 -16.156 1 98.62 104 ALA A C 1
ATOM 775 O O . ALA A 1 104 ? 10.75 11.734 -17.234 1 98.62 104 ALA A O 1
ATOM 776 N N . ALA A 1 105 ? 9.977 12.633 -15.328 1 98.38 105 ALA A N 1
ATOM 777 C CA . ALA A 1 105 ? 10.328 14.016 -15.672 1 98.38 105 ALA A CA 1
ATOM 778 C C . ALA A 1 105 ? 11.797 14.297 -15.367 1 98.38 105 ALA A C 1
ATOM 780 O O . ALA A 1 105 ? 12.312 15.359 -15.719 1 98.38 105 ALA A O 1
ATOM 781 N N . GLY A 1 106 ? 12.469 13.344 -14.68 1 98.06 106 GLY A N 1
ATOM 782 C CA . GLY A 1 106 ? 13.859 13.547 -14.32 1 98.06 106 GLY A CA 1
ATOM 783 C C . GLY A 1 106 ? 14.047 14.547 -13.195 1 98.06 106 GLY A C 1
ATOM 784 O O . GLY A 1 106 ? 15.031 15.289 -13.172 1 98.06 106 GLY A O 1
ATOM 785 N N . VAL A 1 107 ? 13.094 14.688 -12.289 1 98.56 107 VAL A N 1
ATOM 786 C CA . VAL A 1 107 ? 13.188 15.57 -11.133 1 98.56 107 VAL A CA 1
ATOM 787 C C . VAL A 1 107 ? 14.438 15.219 -10.32 1 98.56 107 VAL A C 1
ATOM 789 O O . VAL A 1 107 ? 14.688 14.047 -10.023 1 98.56 107 VAL A O 1
ATOM 792 N N . ARG A 1 108 ? 15.188 16.188 -10.023 1 98.06 108 ARG A N 1
ATOM 793 C CA . ARG A 1 108 ? 16.453 15.953 -9.32 1 98.06 108 ARG A CA 1
ATOM 794 C C . ARG A 1 108 ? 16.203 15.492 -7.891 1 98.06 108 ARG A C 1
ATOM 796 O O . ARG A 1 108 ? 16.812 14.523 -7.43 1 98.06 108 ARG A O 1
ATOM 803 N N . THR A 1 109 ? 15.367 16.219 -7.125 1 98.69 109 THR A N 1
ATOM 804 C CA . THR A 1 109 ? 15.078 15.898 -5.727 1 98.69 109 THR A CA 1
ATOM 805 C C . THR A 1 109 ? 13.57 15.883 -5.48 1 98.69 109 THR A C 1
ATOM 807 O O . THR A 1 109 ? 12.859 16.812 -5.867 1 98.69 109 THR A O 1
ATOM 810 N N . THR A 1 110 ? 13.078 14.797 -4.941 1 98.88 110 THR A N 1
ATOM 811 C CA . THR A 1 110 ? 11.688 14.68 -4.512 1 98.88 110 THR A CA 1
ATOM 812 C C . THR A 1 110 ? 11.602 14.523 -2.994 1 98.88 110 THR A C 1
ATOM 814 O O . THR A 1 110 ? 12.258 13.656 -2.416 1 98.88 110 THR A O 1
ATOM 817 N N . VAL A 1 111 ? 10.914 15.406 -2.287 1 98.94 111 VAL A N 1
ATOM 818 C CA . VAL A 1 111 ? 10.633 15.289 -0.861 1 98.94 111 VAL A CA 1
ATOM 819 C C . VAL A 1 111 ? 9.219 14.758 -0.653 1 98.94 111 VAL A C 1
ATOM 821 O O . VAL A 1 111 ? 8.242 15.438 -0.969 1 98.94 111 VAL A O 1
ATOM 824 N N . TYR A 1 112 ? 9.133 13.562 -0.181 1 98.94 112 TYR A N 1
ATOM 825 C CA . TYR A 1 112 ? 7.84 12.961 0.133 1 98.94 112 TYR A CA 1
ATOM 826 C C . TYR A 1 112 ? 7.48 13.172 1.598 1 98.94 112 TYR A C 1
ATOM 828 O O . TYR A 1 112 ? 8.281 12.883 2.49 1 98.94 112 TYR A O 1
ATOM 836 N N . THR A 1 113 ? 6.281 13.672 1.829 1 98.75 113 THR A N 1
ATOM 837 C CA . THR A 1 113 ? 5.816 13.852 3.201 1 98.75 113 THR A CA 1
ATOM 838 C C . THR A 1 113 ? 5 12.641 3.656 1 98.75 113 THR A C 1
ATOM 840 O O . THR A 1 113 ? 3.896 12.414 3.158 1 98.75 113 THR A O 1
ATOM 843 N N . SER A 1 114 ? 5.57 11.883 4.52 1 98.38 114 SER A N 1
ATOM 844 C CA . SER A 1 114 ? 4.902 10.789 5.219 1 98.38 114 SER A CA 1
ATOM 845 C C . SER A 1 114 ? 4.305 11.266 6.543 1 98.38 114 SER A C 1
ATOM 847 O O . SER A 1 114 ? 3.885 12.414 6.66 1 98.38 114 SER A O 1
ATOM 849 N N . SER A 1 115 ? 4.062 10.43 7.461 1 97.44 115 SER A N 1
ATOM 850 C CA . SER A 1 115 ? 3.32 10.758 8.672 1 97.44 115 SER A CA 1
ATOM 851 C C . SER A 1 115 ? 3.766 9.891 9.844 1 97.44 115 SER A C 1
ATOM 853 O O . SER A 1 115 ? 4.246 8.773 9.648 1 97.44 115 SER A O 1
ATOM 855 N N . ALA A 1 116 ? 3.562 10.422 11.008 1 97.06 116 ALA A N 1
ATOM 856 C CA . ALA A 1 116 ? 3.775 9.641 12.227 1 97.06 116 ALA A CA 1
ATOM 857 C C . ALA A 1 116 ? 2.797 8.477 12.305 1 97.06 116 ALA A C 1
ATOM 859 O O . ALA A 1 116 ? 2.99 7.543 13.086 1 97.06 116 ALA A O 1
ATOM 860 N N . CYS A 1 117 ? 1.772 8.469 11.5 1 96.31 117 CYS A N 1
ATOM 861 C CA . CYS A 1 117 ? 0.769 7.414 11.492 1 96.31 117 CYS A CA 1
ATOM 862 C C . CYS A 1 117 ? 1.366 6.098 11 1 96.31 117 CYS A C 1
ATOM 864 O O . CYS A 1 117 ? 0.74 5.047 11.125 1 96.31 117 CYS A O 1
ATOM 866 N N . VAL A 1 118 ? 2.641 6.062 10.523 1 97.94 118 VAL A N 1
ATOM 867 C CA . VAL A 1 118 ? 3.264 4.84 10.031 1 97.94 118 VAL A CA 1
ATOM 868 C C . VAL A 1 118 ? 3.766 4.004 11.203 1 97.94 118 VAL A C 1
ATOM 870 O O . VAL A 1 118 ? 4.051 2.812 11.047 1 97.94 118 VAL A O 1
ATOM 873 N N . TYR A 1 119 ? 3.945 4.648 12.344 1 98.12 119 TYR A N 1
ATOM 874 C CA . TYR A 1 119 ? 4.555 3.957 13.477 1 98.12 119 TYR A CA 1
ATOM 875 C C . TYR A 1 119 ? 3.596 2.928 14.062 1 98.12 119 TYR A C 1
ATOM 877 O O . TYR A 1 119 ? 2.385 3.152 14.109 1 98.12 119 TYR A O 1
ATOM 885 N N . PRO A 1 120 ? 4.098 1.812 14.602 1 97.62 120 PRO A N 1
ATOM 886 C CA . PRO A 1 120 ? 3.26 0.717 15.094 1 97.62 120 PRO A CA 1
ATOM 887 C C . PRO A 1 120 ? 2.398 1.125 16.281 1 97.62 120 PRO A C 1
ATOM 889 O O . PRO A 1 120 ? 2.881 1.798 17.203 1 97.62 120 PRO A O 1
ATOM 892 N N . ALA A 1 121 ? 1.186 0.737 16.203 1 96 121 ALA A N 1
ATOM 893 C CA . ALA A 1 121 ? 0.259 0.984 17.312 1 96 121 ALA A CA 1
ATOM 894 C C . ALA A 1 121 ? 0.824 0.465 18.625 1 96 121 ALA A C 1
ATOM 896 O O . ALA A 1 121 ? 0.595 1.057 19.688 1 96 121 ALA A O 1
ATOM 897 N N . SER A 1 122 ? 1.575 -0.58 18.578 1 96.38 122 SER A N 1
ATOM 898 C CA . SER A 1 122 ? 2.119 -1.229 19.766 1 96.38 122 SER A CA 1
ATOM 899 C C . SER A 1 122 ? 3.068 -0.302 20.516 1 96.38 122 SER A C 1
ATOM 901 O O . SER A 1 122 ? 3.287 -0.469 21.719 1 96.38 122 SER A O 1
ATOM 903 N N . LEU A 1 123 ? 3.613 0.669 19.828 1 97.5 123 LEU A N 1
ATOM 904 C CA . LEU A 1 123 ? 4.562 1.587 20.453 1 97.5 123 LEU A CA 1
ATOM 905 C C . LEU A 1 123 ? 3.85 2.807 21.031 1 97.5 123 LEU A C 1
ATOM 907 O O . LEU A 1 123 ? 4.488 3.697 21.594 1 97.5 123 LEU A O 1
ATOM 911 N N . GLN A 1 124 ? 2.523 2.857 20.938 1 97.62 124 GLN A N 1
ATOM 912 C CA . GLN A 1 124 ? 1.788 4.082 21.234 1 97.62 124 GLN A CA 1
ATOM 913 C C . GLN A 1 124 ? 0.607 3.803 22.156 1 97.62 124 GLN A C 1
ATOM 915 O O . GLN A 1 124 ? -0.385 4.535 22.141 1 97.62 124 GLN A O 1
ATOM 920 N N . ARG A 1 125 ? 0.645 2.822 23 1 96.5 125 ARG A N 1
ATOM 921 C CA . ARG A 1 125 ? -0.504 2.314 23.75 1 96.5 125 ARG A CA 1
ATOM 922 C C . ARG A 1 125 ? -0.632 3.006 25.094 1 96.5 125 ARG A C 1
ATOM 924 O O . ARG A 1 125 ? -1.666 2.9 25.766 1 96.5 125 ARG A O 1
ATOM 931 N N . GLU A 1 126 ? 0.388 3.768 25.422 1 97.62 126 GLU A N 1
ATOM 932 C CA . GLU A 1 126 ? 0.387 4.422 26.734 1 97.62 126 GLU A CA 1
ATOM 933 C C . GLU A 1 126 ? 0.64 5.922 26.594 1 97.62 126 GLU A C 1
ATOM 935 O O . GLU A 1 126 ? 1.427 6.348 25.75 1 97.62 126 GLU A O 1
ATOM 940 N N . PRO A 1 127 ? 0.006 6.672 27.484 1 97.25 127 PRO A N 1
ATOM 941 C CA . PRO A 1 127 ? 0.213 8.117 27.422 1 97.25 127 PRO A CA 1
ATOM 942 C C . PRO A 1 127 ? 1.681 8.516 27.578 1 97.25 127 PRO A C 1
ATOM 944 O O . PRO A 1 127 ? 2.107 9.539 27.031 1 97.25 127 PRO A O 1
ATOM 947 N N . ASP A 1 128 ? 2.355 7.676 28.297 1 97.38 128 ASP A N 1
ATOM 948 C CA . ASP A 1 128 ? 3.762 7.988 28.531 1 97.38 128 ASP A CA 1
ATOM 949 C C . ASP A 1 128 ? 4.668 7.129 27.656 1 97.38 128 ASP A C 1
ATOM 951 O O . ASP A 1 128 ? 5.82 6.867 28.016 1 97.38 128 ASP A O 1
ATOM 955 N N . ALA A 1 129 ? 4.121 6.66 26.547 1 97.25 129 ALA A N 1
ATOM 956 C CA . ALA A 1 129 ? 4.906 5.871 25.609 1 97.25 129 ALA A CA 1
ATOM 957 C C . ALA A 1 129 ? 6.199 6.59 25.234 1 97.25 129 ALA A C 1
ATOM 959 O O . ALA A 1 129 ? 6.238 7.824 25.188 1 97.25 129 ALA A O 1
ATOM 960 N N . ALA A 1 130 ? 7.285 5.828 25 1 97.56 130 ALA A N 1
ATOM 961 C CA . ALA A 1 130 ? 8.57 6.391 24.609 1 97.56 130 ALA A CA 1
ATOM 962 C C . ALA A 1 130 ? 8.438 7.176 23.297 1 97.56 130 ALA A C 1
ATOM 964 O O . ALA A 1 130 ? 7.609 6.844 22.453 1 97.56 130 ALA A O 1
ATOM 965 N N . PRO A 1 131 ? 9.242 8.25 23.172 1 98.06 131 PRO A N 1
ATOM 966 C CA . PRO A 1 131 ? 9.25 8.945 21.891 1 98.06 131 PRO A CA 1
ATOM 967 C C . PRO A 1 131 ? 9.523 8.016 20.719 1 98.06 131 PRO A C 1
ATOM 969 O O . PRO A 1 131 ? 10.273 7.043 20.859 1 98.06 131 PRO A O 1
ATOM 972 N N . LEU A 1 132 ? 8.891 8.289 19.609 1 98.19 132 LEU A N 1
ATOM 973 C CA . LEU A 1 132 ? 8.984 7.426 18.438 1 98.19 132 LEU A CA 1
ATOM 974 C C . LEU A 1 132 ? 10.242 7.734 17.641 1 98.19 132 LEU A C 1
ATOM 976 O O . LEU A 1 132 ? 10.336 8.789 17 1 98.19 132 LEU A O 1
ATOM 980 N N . ALA A 1 133 ? 11.219 6.828 17.672 1 97.88 133 ALA A N 1
ATOM 981 C CA . ALA A 1 133 ? 12.383 6.887 16.797 1 97.88 133 ALA A CA 1
ATOM 982 C C . ALA A 1 133 ? 12.047 6.309 15.422 1 97.88 133 ALA A C 1
ATOM 984 O O . ALA A 1 133 ? 11.078 5.562 15.266 1 97.88 133 ALA A O 1
ATOM 985 N N . GLU A 1 134 ? 12.867 6.586 14.367 1 97.38 134 GLU A N 1
ATOM 986 C CA . GLU A 1 134 ? 12.508 6.324 12.977 1 97.38 134 GLU A CA 1
ATOM 987 C C . GLU A 1 134 ? 12.617 4.836 12.648 1 97.38 134 GLU A C 1
ATOM 989 O O . GLU A 1 134 ? 11.938 4.34 11.75 1 97.38 134 GLU A O 1
ATOM 994 N N . ASP A 1 135 ? 13.336 3.994 13.352 1 91.19 135 ASP A N 1
ATOM 995 C CA . ASP A 1 135 ? 13.711 2.658 12.891 1 91.19 135 ASP A CA 1
ATOM 996 C C . ASP A 1 135 ? 12.664 1.627 13.305 1 91.19 135 ASP A C 1
ATOM 998 O O . ASP A 1 135 ? 12.367 0.695 12.555 1 91.19 135 ASP A O 1
ATOM 1002 N N . PRO A 1 136 ? 12.031 1.831 14.445 1 91.38 136 PRO A N 1
ATOM 1003 C CA . PRO A 1 136 ? 11.102 0.782 14.875 1 91.38 136 PRO A CA 1
ATOM 1004 C C . PRO A 1 136 ? 9.75 0.871 14.172 1 91.38 136 PRO A C 1
ATOM 1006 O O . PRO A 1 136 ? 8.703 0.749 14.82 1 91.38 136 PRO A O 1
ATOM 1009 N N . VAL A 1 137 ? 9.812 0.921 12.844 1 95.62 137 VAL A N 1
ATOM 1010 C CA . VAL A 1 137 ? 8.578 0.997 12.078 1 95.62 137 VAL A CA 1
ATOM 1011 C C . VAL A 1 137 ? 8.109 -0.41 11.711 1 95.62 137 VAL A C 1
ATOM 1013 O O . VAL A 1 137 ? 6.918 -0.637 11.484 1 95.62 137 VAL A O 1
ATOM 1016 N N . PHE A 1 138 ? 9.062 -1.399 11.703 1 94.44 138 PHE A N 1
ATOM 1017 C CA . PHE A 1 138 ? 8.758 -2.781 11.352 1 94.44 138 PHE A CA 1
ATOM 1018 C C . PHE A 1 138 ? 8.961 -3.705 12.539 1 94.44 138 PHE A C 1
ATOM 1020 O O . PHE A 1 138 ? 9.883 -3.504 13.336 1 94.44 138 PHE A O 1
ATOM 1027 N N . PRO A 1 139 ? 8.211 -4.824 12.688 1 96.44 139 PRO A N 1
ATOM 1028 C CA . PRO A 1 139 ? 7.043 -5.18 11.883 1 96.44 139 PRO A CA 1
ATOM 1029 C C . PRO A 1 139 ? 5.945 -4.121 11.938 1 96.44 139 PRO A C 1
ATOM 1031 O O . PRO A 1 139 ? 5.77 -3.457 12.961 1 96.44 139 PRO A O 1
ATOM 1034 N N . ALA A 1 140 ? 5.215 -3.967 10.914 1 97.5 140 ALA A N 1
ATOM 1035 C CA . ALA A 1 140 ? 4.375 -2.795 10.68 1 97.5 140 ALA A CA 1
ATOM 1036 C C . ALA A 1 140 ? 2.996 -2.973 11.305 1 97.5 140 ALA A C 1
ATOM 1038 O O . ALA A 1 140 ? 2.387 -4.039 11.188 1 97.5 140 ALA A O 1
ATOM 1039 N N . GLU A 1 141 ? 2.494 -1.965 11.977 1 96.56 141 GLU A N 1
ATOM 1040 C CA . GLU A 1 141 ? 1.145 -1.821 12.508 1 96.56 141 GLU A CA 1
ATOM 1041 C C . GLU A 1 141 ? 0.672 -0.372 12.438 1 96.56 141 GLU A C 1
ATOM 1043 O O . GLU A 1 141 ? 0.349 0.234 13.461 1 96.56 141 GLU A O 1
ATOM 1048 N N . PRO A 1 142 ? 0.663 0.164 11.188 1 95.56 142 PRO A N 1
ATOM 1049 C CA . PRO A 1 142 ? 0.327 1.582 11.047 1 95.56 142 PRO A CA 1
ATOM 1050 C C . PRO A 1 142 ? -1.096 1.9 11.5 1 95.56 142 PRO A C 1
ATOM 1052 O O . PRO A 1 142 ? -1.939 1.004 11.57 1 95.56 142 PRO A O 1
ATOM 1055 N N . ASP A 1 143 ? -1.235 3.141 11.758 1 89.44 143 ASP A N 1
ATOM 1056 C CA . ASP A 1 143 ? -2.523 3.643 12.227 1 89.44 143 ASP A CA 1
ATOM 1057 C C . ASP A 1 143 ? -3.49 3.844 11.062 1 89.44 143 ASP A C 1
ATOM 1059 O O . ASP A 1 143 ? -3.299 4.742 10.234 1 89.44 143 ASP A O 1
ATOM 1063 N N . MET A 1 144 ? -4.559 3.039 10.969 1 87.88 144 MET A N 1
ATOM 1064 C CA . MET A 1 144 ? -5.66 3.215 10.031 1 87.88 144 MET A CA 1
ATOM 1065 C C . MET A 1 144 ? -5.168 3.127 8.594 1 87.88 144 MET A C 1
ATOM 1067 O O . MET A 1 144 ? -4.016 2.768 8.344 1 87.88 144 MET A O 1
ATOM 1071 N N . GLU A 1 145 ? -6.109 3.426 7.609 1 94.94 145 GLU A N 1
ATOM 1072 C CA . GLU A 1 145 ? -5.832 3.326 6.176 1 94.94 145 GLU A CA 1
ATOM 1073 C C . GLU A 1 145 ? -4.84 4.398 5.73 1 94.94 145 GLU A C 1
ATOM 1075 O O . GLU A 1 145 ? -4.023 4.16 4.84 1 94.94 145 GLU A O 1
ATOM 1080 N N . TYR A 1 146 ? -4.855 5.504 6.434 1 94.06 146 TYR A N 1
ATOM 1081 C CA . TYR A 1 146 ? -3.926 6.586 6.117 1 94.06 146 TYR A CA 1
ATOM 1082 C C . TYR A 1 146 ? -2.49 6.176 6.422 1 94.06 146 TYR A C 1
ATOM 1084 O O . TYR A 1 146 ? -1.594 6.375 5.602 1 94.06 146 TYR A O 1
ATOM 1092 N N . GLY A 1 147 ? -2.23 5.621 7.609 1 96.56 147 GLY A N 1
ATOM 1093 C CA . GLY A 1 147 ? -0.903 5.133 7.949 1 96.56 147 GLY A CA 1
ATOM 1094 C C . GLY A 1 147 ? -0.397 4.062 7.004 1 96.56 147 GLY A C 1
ATOM 1095 O O . GLY A 1 147 ? 0.782 4.051 6.645 1 96.56 147 GLY A O 1
ATOM 1096 N N . TRP A 1 148 ? -1.266 3.193 6.617 1 96.69 148 TRP A N 1
ATOM 1097 C CA . TRP A 1 148 ? -0.908 2.127 5.688 1 96.69 148 TRP A CA 1
ATOM 1098 C C . TRP A 1 148 ? -0.479 2.699 4.34 1 96.69 148 TRP A C 1
ATOM 1100 O O . TRP A 1 148 ? 0.518 2.258 3.762 1 96.69 148 TRP A O 1
ATOM 1110 N N . GLU A 1 149 ? -1.289 3.646 3.852 1 97.5 149 GLU A N 1
ATOM 1111 C CA . GLU A 1 149 ? -0.926 4.273 2.586 1 97.5 149 GLU A CA 1
ATOM 1112 C C . GLU A 1 149 ? 0.436 4.957 2.678 1 97.5 149 GLU A C 1
ATOM 1114 O O . GLU A 1 149 ? 1.27 4.812 1.781 1 97.5 149 GLU A O 1
ATOM 1119 N N . LYS A 1 150 ? 0.691 5.703 3.732 1 98.25 150 LYS A N 1
ATOM 1120 C CA . LYS A 1 150 ? 1.958 6.414 3.883 1 98.25 150 LYS A CA 1
ATOM 1121 C C . LYS A 1 150 ? 3.131 5.441 3.955 1 98.25 150 LYS A C 1
ATOM 1123 O O . LYS A 1 150 ? 4.16 5.648 3.307 1 98.25 150 LYS A O 1
ATOM 1128 N N . LEU A 1 151 ? 2.959 4.398 4.711 1 98.19 151 LEU A N 1
ATOM 1129 C CA . LEU A 1 151 ? 4.039 3.428 4.836 1 98.19 151 LEU A CA 1
ATOM 1130 C C . LEU A 1 151 ? 4.305 2.736 3.502 1 98.19 151 LEU A C 1
ATOM 1132 O O . LEU A 1 151 ? 5.457 2.549 3.111 1 98.19 151 LEU A O 1
ATOM 1136 N N . THR A 1 152 ? 3.264 2.354 2.824 1 98.31 152 THR A N 1
ATOM 1137 C CA . THR A 1 152 ? 3.404 1.737 1.51 1 98.31 152 THR A CA 1
ATOM 1138 C C . THR A 1 152 ? 4.145 2.668 0.553 1 98.31 152 THR A C 1
ATOM 1140 O O . THR A 1 152 ? 5.004 2.227 -0.21 1 98.31 152 THR A O 1
ATOM 1143 N N . THR A 1 153 ? 3.824 3.92 0.593 1 98.62 153 THR A N 1
ATOM 1144 C CA . THR A 1 153 ? 4.477 4.887 -0.282 1 98.62 153 THR A CA 1
ATOM 1145 C C . THR A 1 153 ? 5.938 5.074 0.116 1 98.62 153 THR A C 1
ATOM 1147 O O . THR A 1 153 ? 6.801 5.266 -0.744 1 98.62 153 THR A O 1
ATOM 1150 N N . GLU A 1 154 ? 6.258 5.027 1.447 1 98.44 154 GLU A N 1
ATOM 1151 C CA . GLU A 1 154 ? 7.664 5.027 1.853 1 98.44 154 GLU A CA 1
ATOM 1152 C C . GLU A 1 154 ? 8.43 3.883 1.198 1 98.44 154 GLU A C 1
ATOM 1154 O O . GLU A 1 154 ? 9.555 4.062 0.742 1 98.44 154 GLU A O 1
ATOM 1159 N N . ILE A 1 155 ? 7.82 2.721 1.218 1 98.06 155 ILE A N 1
ATOM 1160 C CA . ILE A 1 155 ? 8.43 1.54 0.62 1 98.06 155 ILE A CA 1
ATOM 1161 C C . ILE A 1 155 ? 8.617 1.759 -0.88 1 98.06 155 ILE A C 1
ATOM 1163 O O . ILE A 1 155 ? 9.672 1.432 -1.437 1 98.06 155 ILE A O 1
ATOM 1167 N N . LEU A 1 156 ? 7.605 2.346 -1.534 1 98.56 156 LEU A N 1
ATOM 1168 C CA . LEU A 1 156 ? 7.699 2.691 -2.949 1 98.56 156 LEU A CA 1
ATOM 1169 C C . LEU A 1 156 ? 8.867 3.637 -3.203 1 98.56 156 LEU A C 1
ATOM 1171 O O . LEU A 1 156 ? 9.656 3.422 -4.125 1 98.56 156 LEU A O 1
ATOM 1175 N N . CYS A 1 157 ? 8.961 4.684 -2.371 1 98.62 157 CYS A N 1
ATOM 1176 C CA . CYS A 1 157 ? 10.047 5.652 -2.486 1 98.62 157 CYS A CA 1
ATOM 1177 C C . CYS A 1 157 ? 11.398 4.965 -2.357 1 98.62 157 CYS A C 1
ATOM 1179 O O . CYS A 1 157 ? 12.312 5.23 -3.143 1 98.62 157 CYS A O 1
ATOM 1181 N N . GLY A 1 158 ? 11.516 4.094 -1.367 1 97.56 158 GLY A N 1
ATOM 1182 C CA . GLY A 1 158 ? 12.75 3.338 -1.209 1 97.56 158 GLY A CA 1
ATOM 1183 C C . GLY A 1 158 ? 13.094 2.49 -2.42 1 97.56 158 GLY A C 1
ATOM 1184 O O . GLY A 1 158 ? 14.25 2.426 -2.834 1 97.56 158 GLY A O 1
ATOM 1185 N N . ALA A 1 159 ? 12.102 1.825 -2.982 1 97.38 159 ALA A N 1
ATOM 1186 C CA . ALA A 1 159 ? 12.305 1.002 -4.172 1 97.38 159 ALA A CA 1
ATOM 1187 C C . ALA A 1 159 ? 12.758 1.853 -5.355 1 97.38 159 ALA A C 1
ATOM 1189 O O . ALA A 1 159 ? 13.609 1.435 -6.141 1 97.38 159 ALA A O 1
ATOM 1190 N N . TYR A 1 160 ? 12.156 3.037 -5.547 1 98.31 160 TYR A N 1
ATOM 1191 C CA . TYR A 1 160 ? 12.523 3.936 -6.637 1 98.31 160 TYR A CA 1
ATOM 1192 C C . TYR A 1 160 ? 13.945 4.445 -6.465 1 98.31 160 TYR A C 1
ATOM 1194 O O . TYR A 1 160 ? 14.68 4.605 -7.445 1 98.31 160 TYR A O 1
ATOM 1202 N N . ARG A 1 161 ? 14.375 4.691 -5.195 1 97.88 161 ARG A N 1
ATOM 1203 C CA . ARG A 1 161 ? 15.758 5.074 -4.934 1 97.88 161 ARG A CA 1
ATOM 1204 C C . ARG A 1 161 ? 16.719 3.986 -5.391 1 97.88 161 ARG A C 1
ATOM 1206 O O . ARG A 1 161 ? 17.703 4.266 -6.086 1 97.88 161 ARG A O 1
ATOM 1213 N N . ARG A 1 162 ? 16.391 2.811 -5.062 1 95.69 162 ARG A N 1
ATOM 1214 C CA . ARG A 1 162 ? 17.281 1.685 -5.328 1 95.69 162 ARG A CA 1
ATOM 1215 C C . ARG A 1 162 ? 17.281 1.329 -6.812 1 95.69 162 ARG A C 1
ATOM 1217 O O . ARG A 1 162 ? 18.344 1.078 -7.395 1 95.69 162 ARG A O 1
ATOM 1224 N N . SER A 1 163 ? 16.125 1.335 -7.418 1 96.38 163 SER A N 1
ATOM 1225 C CA . SER A 1 163 ? 15.961 0.824 -8.773 1 96.38 163 SER A CA 1
ATOM 1226 C C . SER A 1 163 ? 16.328 1.877 -9.812 1 96.38 163 SER A C 1
ATOM 1228 O O . SER A 1 163 ? 16.812 1.543 -10.898 1 96.38 163 SER A O 1
ATOM 1230 N N . HIS A 1 164 ? 16.078 3.152 -9.508 1 97.19 164 HIS A N 1
ATOM 1231 C CA . HIS A 1 164 ? 16.203 4.184 -10.531 1 97.19 164 HIS A CA 1
ATOM 1232 C C . HIS A 1 164 ? 17.219 5.242 -10.125 1 97.19 164 HIS A C 1
ATOM 1234 O O . HIS A 1 164 ? 17.484 6.18 -10.875 1 97.19 164 HIS A O 1
ATOM 1240 N N . GLY A 1 165 ? 17.797 5.137 -8.922 1 97.44 165 GLY A N 1
ATOM 1241 C CA . GLY A 1 165 ? 18.781 6.094 -8.453 1 97.44 165 GLY A CA 1
ATOM 1242 C C . GLY A 1 165 ? 18.188 7.457 -8.148 1 97.44 165 GLY A C 1
ATOM 1243 O O . GLY A 1 165 ? 18.891 8.469 -8.172 1 97.44 165 GLY A O 1
ATOM 1244 N N . MET A 1 166 ? 16.891 7.527 -7.902 1 98.19 166 MET A N 1
ATOM 1245 C CA . MET A 1 166 ? 16.234 8.797 -7.602 1 98.19 166 MET A CA 1
ATOM 1246 C C . MET A 1 166 ? 16.672 9.328 -6.242 1 98.19 166 MET A C 1
ATOM 1248 O O . MET A 1 166 ? 16.891 8.555 -5.309 1 98.19 166 MET A O 1
ATOM 1252 N N . ASP A 1 167 ? 16.781 10.617 -6.125 1 98.69 167 ASP A N 1
ATOM 1253 C CA . ASP A 1 167 ? 16.953 11.289 -4.84 1 98.69 167 ASP A CA 1
ATOM 1254 C C . ASP A 1 167 ? 15.617 11.617 -4.199 1 98.69 167 ASP A C 1
ATOM 1256 O O . ASP A 1 167 ? 15.07 12.703 -4.414 1 98.69 167 ASP A O 1
ATOM 1260 N N . ILE A 1 168 ? 15.07 10.719 -3.473 1 98.81 168 ILE A N 1
ATOM 1261 C CA . ILE A 1 168 ? 13.805 10.898 -2.777 1 98.81 168 ILE A CA 1
ATOM 1262 C C . ILE A 1 168 ? 14.047 10.992 -1.273 1 98.81 168 ILE A C 1
ATOM 1264 O O . ILE A 1 168 ? 14.703 10.133 -0.689 1 98.81 168 ILE A O 1
ATOM 1268 N N . LYS A 1 169 ? 13.562 12.086 -0.685 1 98.75 169 LYS A N 1
ATOM 1269 C CA . LYS A 1 169 ? 13.594 12.305 0.759 1 98.75 169 LYS A CA 1
ATOM 1270 C C . LYS A 1 169 ? 12.242 12.008 1.394 1 98.75 169 LYS A C 1
ATOM 1272 O O . LYS A 1 169 ? 11.195 12.312 0.814 1 98.75 169 LYS A O 1
ATOM 1277 N N . THR A 1 170 ? 12.289 11.336 2.564 1 98.69 170 THR A N 1
ATOM 1278 C CA . THR A 1 170 ? 11.047 11.023 3.252 1 98.69 170 THR A CA 1
ATOM 1279 C C . THR A 1 170 ? 10.984 11.719 4.609 1 98.69 170 THR A C 1
ATOM 1281 O O . THR A 1 170 ? 11.859 11.523 5.449 1 98.69 170 THR A O 1
ATOM 1284 N N . ALA A 1 171 ? 9.984 12.523 4.793 1 98.75 171 ALA A N 1
ATOM 1285 C CA . ALA A 1 171 ? 9.742 13.227 6.051 1 98.75 171 ALA A CA 1
ATOM 1286 C C . ALA A 1 171 ? 8.508 12.672 6.758 1 98.75 171 ALA A C 1
ATOM 1288 O O . ALA A 1 171 ? 7.406 12.695 6.203 1 98.75 171 ALA A O 1
ATOM 1289 N N . ARG A 1 172 ? 8.648 12.156 7.961 1 98.69 172 ARG A N 1
ATOM 1290 C CA . ARG A 1 172 ? 7.52 11.75 8.789 1 98.69 172 ARG A CA 1
ATOM 1291 C C . ARG A 1 172 ? 7.062 12.883 9.695 1 98.69 172 ARG A C 1
ATOM 1293 O O . ARG A 1 172 ? 7.695 13.172 10.711 1 98.69 172 ARG A O 1
ATOM 1300 N N . LEU A 1 173 ? 5.953 13.5 9.305 1 98.44 173 LEU A N 1
ATOM 1301 C CA . LEU A 1 173 ? 5.465 14.68 10.008 1 98.44 173 LEU A CA 1
ATOM 1302 C C . LEU A 1 173 ? 4.672 14.289 11.25 1 98.44 173 LEU A C 1
ATOM 1304 O O . LEU A 1 173 ? 3.869 13.352 11.211 1 98.44 173 LEU A O 1
ATOM 1308 N N . HIS A 1 174 ? 4.926 14.977 12.375 1 97.62 174 HIS A N 1
ATOM 1309 C CA . HIS A 1 174 ? 4.227 14.773 13.633 1 97.62 174 HIS A CA 1
ATOM 1310 C C . HIS A 1 174 ? 3.346 15.977 13.977 1 97.62 174 HIS A C 1
ATOM 1312 O O . HIS A 1 174 ? 3.838 17 14.461 1 97.62 174 HIS A O 1
ATOM 1318 N N . ALA A 1 175 ? 2.078 15.898 13.75 1 96.38 175 ALA A N 1
ATOM 1319 C CA . ALA A 1 175 ? 1.031 16.797 14.219 1 96.38 175 ALA A CA 1
ATOM 1320 C C . ALA A 1 175 ? 1.433 18.266 14.016 1 96.38 175 ALA A C 1
ATOM 1322 O O . ALA A 1 175 ? 1.61 19 14.984 1 96.38 175 ALA A O 1
ATOM 1323 N N . ILE A 1 176 ? 1.437 18.688 12.82 1 98.19 176 ILE A N 1
ATOM 1324 C CA . ILE A 1 176 ? 1.795 20.047 12.477 1 98.19 176 ILE A CA 1
ATOM 1325 C C . ILE A 1 176 ? 0.61 20.984 12.742 1 98.19 176 ILE A C 1
ATOM 1327 O O . ILE A 1 176 ? -0.536 20.641 12.445 1 98.19 176 ILE A O 1
ATOM 1331 N N . TYR A 1 177 ? 0.862 22.125 13.359 1 98.06 177 TYR A N 1
ATOM 1332 C CA . TYR A 1 177 ? -0.201 23.094 13.648 1 98.06 177 TYR A CA 1
ATOM 1333 C C . TYR A 1 177 ? 0.265 24.516 13.391 1 98.06 177 TYR A C 1
ATOM 1335 O O . TYR A 1 177 ? 1.465 24.766 13.266 1 98.06 177 TYR A O 1
ATOM 1343 N N . GLY A 1 178 ? -0.594 25.391 13.273 1 98 178 GLY A N 1
ATOM 1344 C CA . GLY A 1 178 ? -0.325 26.797 13.047 1 98 178 GLY A CA 1
ATOM 1345 C C . GLY A 1 178 ? -1.488 27.531 12.414 1 98 178 GLY A C 1
ATOM 1346 O O . GLY A 1 178 ? -2.551 26.953 12.188 1 98 178 GLY A O 1
ATOM 1347 N N . PRO A 1 179 ? -1.318 28.844 12.188 1 97 179 PRO A N 1
ATOM 1348 C CA . PRO A 1 179 ? -2.35 29.609 11.484 1 97 179 PRO A CA 1
ATOM 1349 C C . PRO A 1 179 ? -2.586 29.125 10.062 1 97 179 PRO A C 1
ATOM 1351 O O . PRO A 1 179 ? -1.766 28.375 9.516 1 97 179 PRO A O 1
ATOM 1354 N N . LEU A 1 180 ? -3.719 29.406 9.516 1 94.88 180 LEU A N 1
ATOM 1355 C CA . LEU A 1 180 ? -4.078 29.172 8.125 1 94.88 180 LEU A CA 1
ATOM 1356 C C . LEU A 1 180 ? -4.363 27.688 7.883 1 94.88 180 LEU A C 1
ATOM 1358 O O . LEU A 1 180 ? -4.223 27.203 6.758 1 94.88 180 LEU A O 1
ATOM 1362 N N . GLY A 1 181 ? -4.613 26.953 8.883 1 92.81 181 GLY A N 1
ATOM 1363 C CA . GLY A 1 181 ? -5.102 25.594 8.773 1 92.81 181 GLY A CA 1
ATOM 1364 C C . GLY A 1 181 ? -6.57 25.453 9.109 1 92.81 181 GLY A C 1
ATOM 1365 O O . GLY A 1 181 ? -7.141 26.297 9.797 1 92.81 181 GLY A O 1
ATOM 1366 N N . THR A 1 182 ? -7.137 24.375 8.562 1 92.88 182 THR A N 1
ATOM 1367 C CA . THR A 1 182 ? -8.523 24.094 8.906 1 92.88 182 THR A CA 1
ATOM 1368 C C . THR A 1 182 ? -8.68 23.891 10.414 1 92.88 182 THR A C 1
ATOM 1370 O O . THR A 1 182 ? -7.848 23.25 11.047 1 92.88 182 THR A O 1
ATOM 1373 N N . TYR A 1 183 ? -9.742 24.484 11 1 94.75 183 TYR A N 1
ATOM 1374 C CA . TYR A 1 183 ? -9.914 24.422 12.445 1 94.75 183 TYR A CA 1
ATOM 1375 C C . TYR A 1 183 ? -11.305 23.906 12.812 1 94.75 183 TYR A C 1
ATOM 1377 O O . TYR A 1 183 ? -11.633 23.766 13.992 1 94.75 183 TYR A O 1
ATOM 1385 N N . THR A 1 184 ? -12.109 23.672 11.82 1 91 184 THR A N 1
ATOM 1386 C CA . THR A 1 184 ? -13.461 23.172 12.047 1 91 184 THR A CA 1
ATOM 1387 C C . THR A 1 184 ? -13.781 22.031 11.086 1 91 184 THR A C 1
ATOM 1389 O O . THR A 1 184 ? -13.078 21.844 10.086 1 91 184 THR A O 1
ATOM 1392 N N . GLY A 1 185 ? -14.773 21.219 11.539 1 86.75 185 GLY A N 1
ATOM 1393 C CA . GLY A 1 185 ? -15.172 20.109 10.695 1 86.75 185 GLY A CA 1
ATOM 1394 C C . GLY A 1 185 ? -14.289 18.891 10.852 1 86.75 185 GLY A C 1
ATOM 1395 O O . GLY A 1 185 ? -13.328 18.906 11.625 1 86.75 185 GLY A O 1
ATOM 1396 N N . PRO A 1 186 ? -14.531 17.812 10.062 1 83.38 186 PRO A N 1
ATOM 1397 C CA . PRO A 1 186 ? -13.859 16.531 10.258 1 83.38 186 PRO A CA 1
ATOM 1398 C C . PRO A 1 186 ? -12.391 16.562 9.844 1 83.38 186 PRO A C 1
ATOM 1400 O O . PRO A 1 186 ? -11.617 15.688 10.242 1 83.38 186 PRO A O 1
ATOM 1403 N N . ARG A 1 187 ? -11.992 17.5 9.078 1 87.81 187 ARG A N 1
ATOM 1404 C CA . ARG A 1 187 ? -10.625 17.531 8.57 1 87.81 187 ARG A CA 1
ATOM 1405 C C . ARG A 1 187 ? -9.703 18.297 9.508 1 87.81 187 ARG A C 1
ATOM 1407 O O . ARG A 1 187 ? -8.484 18.281 9.344 1 87.81 187 ARG A O 1
ATOM 1414 N N . ALA A 1 188 ? -10.281 19 10.516 1 90.88 188 ALA A N 1
ATOM 1415 C CA . ALA A 1 188 ? -9.469 19.734 11.477 1 90.88 188 ALA A CA 1
ATOM 1416 C C . ALA A 1 188 ? -8.719 18.797 12.406 1 90.88 188 ALA A C 1
ATOM 1418 O O . ALA A 1 188 ? -9.273 17.781 12.836 1 90.88 188 ALA A O 1
ATOM 1419 N N . LYS A 1 189 ? -7.496 19.156 12.703 1 91.56 189 LYS A N 1
ATOM 1420 C CA . LYS A 1 189 ? -6.688 18.375 13.633 1 91.56 189 LYS A CA 1
ATOM 1421 C C . LYS A 1 189 ? -6.984 18.766 15.078 1 91.56 189 LYS A C 1
ATOM 1423 O O . LYS A 1 189 ? -7.582 19.812 15.336 1 91.56 189 LYS A O 1
ATOM 1428 N N . SER A 1 190 ? -6.594 17.984 15.984 1 93.31 190 SER A N 1
ATOM 1429 C CA . SER A 1 190 ? -7.031 18.047 17.375 1 93.31 190 SER A CA 1
ATOM 1430 C C . SER A 1 190 ? -6.762 19.422 17.969 1 93.31 190 SER A C 1
ATOM 1432 O O . SER A 1 190 ? -7.656 20.031 18.562 1 93.31 190 SER A O 1
ATOM 1434 N N . LEU A 1 191 ? -5.52 19.953 17.797 1 97.38 191 LEU A N 1
ATOM 1435 C CA . LEU A 1 191 ? -5.164 21.219 18.422 1 97.38 191 LEU A CA 1
ATOM 1436 C C . LEU A 1 191 ? -6.016 22.359 17.859 1 97.38 191 LEU A C 1
ATOM 1438 O O . LEU A 1 191 ? -6.555 23.172 18.609 1 97.38 191 LEU A O 1
ATOM 1442 N N . SER A 1 192 ? -6.125 22.391 16.531 1 97.12 192 SER A N 1
ATOM 1443 C CA . SER A 1 192 ? -6.91 23.453 15.898 1 97.12 192 SER A CA 1
ATOM 1444 C C . SER A 1 192 ? -8.383 23.344 16.281 1 97.12 192 SER A C 1
ATOM 1446 O O . SER A 1 192 ? -9.055 24.359 16.469 1 97.12 192 SER A O 1
ATOM 1448 N N . MET A 1 193 ? -8.883 22.109 16.344 1 95.75 193 MET A N 1
ATOM 1449 C CA . MET A 1 193 ? -10.273 21.891 16.734 1 95.75 193 MET A CA 1
ATOM 1450 C C . MET A 1 193 ? -10.531 22.391 18.156 1 95.75 193 MET A C 1
ATOM 1452 O O . MET A 1 193 ? -11.586 22.969 18.422 1 95.75 193 MET A O 1
ATOM 1456 N N . LEU A 1 194 ? -9.633 22.125 19.031 1 97.81 194 LEU A N 1
ATOM 1457 C CA . LEU A 1 194 ? -9.781 22.562 20.406 1 97.81 194 LEU A CA 1
ATOM 1458 C C . LEU A 1 194 ? -9.734 24.094 20.5 1 97.81 194 LEU A C 1
ATOM 1460 O O . LEU A 1 194 ? -10.477 24.688 21.281 1 97.81 194 LEU A O 1
ATOM 1464 N N . CYS A 1 195 ? -8.82 24.719 19.734 1 98.56 195 CYS A N 1
ATOM 1465 C CA . CYS A 1 195 ? -8.797 26.172 19.656 1 98.56 195 CYS A CA 1
ATOM 1466 C C . CYS A 1 195 ? -10.141 26.719 19.203 1 98.56 195 CYS A C 1
ATOM 1468 O O . CYS A 1 195 ? -10.633 27.703 19.75 1 98.56 195 CYS A O 1
ATOM 1470 N N . ASP A 1 196 ? -10.703 26.094 18.156 1 98.19 196 ASP A N 1
ATOM 1471 C CA . ASP A 1 196 ? -12.008 26.484 17.625 1 98.19 196 ASP A CA 1
ATOM 1472 C C . ASP A 1 196 ? -13.078 26.406 18.703 1 98.19 196 ASP A C 1
ATOM 1474 O O . ASP A 1 196 ? -13.852 27.359 18.891 1 98.19 196 ASP A O 1
ATOM 1478 N N . LYS A 1 197 ? -13.133 25.297 19.422 1 97.88 197 LYS A N 1
ATOM 1479 C CA . LYS A 1 197 ? -14.125 25.094 20.469 1 97.88 197 LYS A CA 1
ATOM 1480 C C . LYS A 1 197 ? -14 26.172 21.547 1 97.88 197 LYS A C 1
ATOM 1482 O O . LYS A 1 197 ? -15.008 26.719 22 1 97.88 197 LYS A O 1
ATOM 1487 N N . VAL A 1 198 ? -12.789 26.469 21.953 1 98.44 198 VAL A N 1
ATOM 1488 C CA . VAL A 1 198 ? -12.562 27.453 22.984 1 98.44 198 VAL A CA 1
ATOM 1489 C C . VAL A 1 198 ? -12.969 28.844 22.484 1 98.44 198 VAL A C 1
ATOM 1491 O O . VAL A 1 198 ? -13.586 29.609 23.219 1 98.44 198 VAL A O 1
ATOM 1494 N N . ALA A 1 199 ? -12.586 29.125 21.234 1 98.19 199 ALA A N 1
ATOM 1495 C CA . ALA A 1 199 ? -12.898 30.422 20.641 1 98.19 199 ALA A CA 1
ATOM 1496 C C . ALA A 1 199 ? -14.406 30.641 20.578 1 98.19 199 ALA A C 1
ATOM 1498 O O . ALA A 1 199 ? -14.875 31.781 20.641 1 98.19 199 ALA A O 1
ATOM 1499 N N . ARG A 1 200 ? -15.172 29.578 20.5 1 97.44 200 ARG A N 1
ATOM 1500 C CA . ARG A 1 200 ? -16.609 29.672 20.297 1 97.44 200 ARG A CA 1
ATOM 1501 C C . ARG A 1 200 ? -17.344 29.828 21.625 1 97.44 200 ARG A C 1
ATOM 1503 O O . ARG A 1 200 ? -18.547 30.109 21.641 1 97.44 200 ARG A O 1
ATOM 1510 N N . ILE A 1 201 ? -16.656 29.609 22.766 1 96.88 201 ILE A N 1
ATOM 1511 C CA . ILE A 1 201 ? -17.266 29.828 24.062 1 96.88 201 ILE A CA 1
ATOM 1512 C C . ILE A 1 201 ? -17.688 31.297 24.188 1 96.88 201 ILE A C 1
ATOM 1514 O O . ILE A 1 201 ? -16.859 32.188 24.062 1 96.88 201 ILE A O 1
ATOM 1518 N N . PRO A 1 202 ? -19 31.406 24.391 1 92.94 202 PRO A N 1
ATOM 1519 C CA . PRO A 1 202 ? -19.438 32.781 24.625 1 92.94 202 PRO A CA 1
ATOM 1520 C C . PRO A 1 202 ? -18.938 33.344 25.969 1 92.94 202 PRO A C 1
ATOM 1522 O O . PRO A 1 202 ? -19.031 32.656 26.984 1 92.94 202 PRO A O 1
ATOM 1525 N N . GLY A 1 203 ? -18.391 34.469 25.938 1 93.75 203 GLY A N 1
ATOM 1526 C CA . GLY A 1 203 ? -17.922 35.094 27.172 1 93.75 203 GLY A CA 1
ATOM 1527 C C . GLY A 1 203 ? -16.609 34.5 27.656 1 93.75 203 GLY A C 1
ATOM 1528 O O . GLY A 1 203 ? -15.766 34.094 26.859 1 93.75 203 GLY A O 1
ATOM 1529 N N . ASP A 1 204 ? -16.406 34.531 29.031 1 95.69 204 ASP A N 1
ATOM 1530 C CA . ASP A 1 204 ? -15.086 34.219 29.562 1 95.69 204 ASP A CA 1
ATOM 1531 C C . ASP A 1 204 ? -15.062 32.844 30.25 1 95.69 204 ASP A C 1
ATOM 1533 O O . ASP A 1 204 ? -14.016 32.406 30.719 1 95.69 204 ASP A O 1
ATOM 1537 N N . GLU A 1 205 ? -16.203 32.156 30.375 1 97.31 205 GLU A N 1
ATOM 1538 C CA . GLU A 1 205 ? -16.266 30.828 31.016 1 97.31 205 GLU A CA 1
ATOM 1539 C C . GLU A 1 205 ? -17.156 29.875 30.234 1 97.31 205 GLU A C 1
ATOM 1541 O O . GLU A 1 205 ? -18.219 30.266 29.734 1 97.31 205 GLU A O 1
ATOM 1546 N N . GLY A 1 206 ? -16.719 28.609 30.078 1 97.69 206 GLY A N 1
ATOM 1547 C CA . GLY A 1 206 ? -17.562 27.641 29.391 1 97.69 206 GLY A CA 1
ATOM 1548 C C . GLY A 1 206 ? -16.969 26.234 29.406 1 97.69 206 GLY A C 1
ATOM 1549 O O . GLY A 1 206 ? -15.992 25.969 30.094 1 97.69 206 GLY A O 1
ATOM 1550 N N . GLU A 1 207 ? -17.719 25.297 28.75 1 98.06 207 GLU A N 1
ATOM 1551 C CA . GLU A 1 207 ? -17.359 23.875 28.672 1 98.06 207 GLU A CA 1
ATOM 1552 C C . GLU A 1 207 ? -17.234 23.438 27.203 1 98.06 207 GLU A C 1
ATOM 1554 O O . GLU A 1 207 ? -18.016 23.844 26.359 1 98.06 207 GLU A O 1
ATOM 1559 N N . ILE A 1 208 ? -16.203 22.672 26.984 1 97.88 208 ILE A N 1
ATOM 1560 C CA . ILE A 1 208 ? -16.078 22.109 25.641 1 97.88 208 ILE A CA 1
ATOM 1561 C C . ILE A 1 208 ? -15.984 20.594 25.719 1 97.88 208 ILE A C 1
ATOM 1563 O O . ILE A 1 208 ? -15.469 20.047 26.703 1 97.88 208 ILE A O 1
ATOM 1567 N N . GLU A 1 209 ? -16.5 19.922 24.688 1 96.81 209 GLU A N 1
ATOM 1568 C CA . GLU A 1 209 ? -16.328 18.469 24.562 1 96.81 209 GLU A CA 1
ATOM 1569 C C . GLU A 1 209 ? -14.898 18.125 24.172 1 96.81 209 GLU A C 1
ATOM 1571 O O . GLU A 1 209 ? -14.312 18.734 23.281 1 96.81 209 GLU A O 1
ATOM 1576 N N . VAL A 1 210 ? -14.312 17.25 24.859 1 96.56 210 VAL A N 1
ATOM 1577 C CA . VAL A 1 210 ? -12.977 16.719 24.562 1 96.56 210 VAL A CA 1
ATOM 1578 C C . VAL A 1 210 ? -13.047 15.211 24.359 1 96.56 210 VAL A C 1
ATOM 1580 O O . VAL A 1 210 ? -13.461 14.477 25.25 1 96.56 210 VAL A O 1
ATOM 1583 N N . TRP A 1 211 ? -12.688 14.781 23.188 1 93.5 211 TRP A N 1
ATOM 1584 C CA . TRP A 1 211 ? -12.695 13.352 22.906 1 93.5 211 TRP A CA 1
ATOM 1585 C C . TRP A 1 211 ? -11.641 12.633 23.75 1 93.5 211 TRP A C 1
ATOM 1587 O O . TRP A 1 211 ? -10.508 13.102 23.875 1 93.5 211 TRP A O 1
ATOM 1597 N N . GLY A 1 212 ? -12.023 11.484 24.297 1 94.31 212 GLY A N 1
ATOM 1598 C 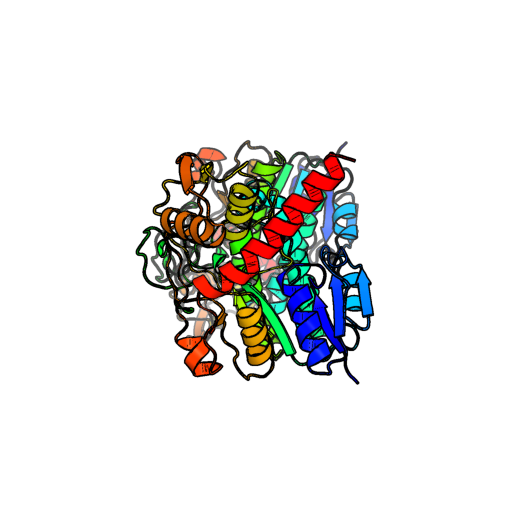CA . GLY A 1 212 ? -11.148 10.75 25.203 1 94.31 212 GLY A CA 1
ATOM 1599 C C . GLY A 1 212 ? -11.266 11.203 26.641 1 94.31 212 GLY A C 1
ATOM 1600 O O . GLY A 1 212 ? -12.266 11.805 27.031 1 94.31 212 GLY A O 1
ATOM 1601 N N . ASP A 1 213 ? -10.266 10.859 27.484 1 95.94 213 ASP A N 1
ATOM 1602 C CA . ASP A 1 213 ? -10.297 11.18 28.906 1 95.94 213 ASP A CA 1
ATOM 1603 C C . ASP A 1 213 ? -9.297 12.289 29.25 1 95.94 213 ASP A C 1
ATOM 1605 O O . ASP A 1 213 ? -9.07 12.586 30.422 1 95.94 213 ASP A O 1
ATOM 1609 N N . GLY A 1 214 ? -8.719 12.781 28.219 1 96.62 214 GLY A N 1
ATOM 1610 C CA . GLY A 1 214 ? -7.828 13.914 28.406 1 96.62 214 GLY A CA 1
ATOM 1611 C C . GLY A 1 214 ? -6.406 13.5 28.734 1 96.62 214 GLY A C 1
ATOM 1612 O O . GLY A 1 214 ? -5.492 14.328 28.703 1 96.62 214 GLY A O 1
ATOM 1613 N N . THR A 1 215 ? -6.184 12.203 28.922 1 96.88 215 THR A N 1
ATOM 1614 C CA . THR A 1 215 ? -4.867 11.75 29.375 1 96.88 215 THR A CA 1
ATOM 1615 C C . THR A 1 215 ? -3.982 11.391 28.188 1 96.88 215 THR A C 1
ATOM 1617 O O . THR A 1 215 ? -2.766 11.266 28.328 1 96.88 215 THR A O 1
ATOM 1620 N N . GLN A 1 216 ? -4.562 11.141 27.031 1 96.44 216 GLN A N 1
ATOM 1621 C CA . GLN A 1 216 ? -3.76 10.867 25.844 1 96.44 216 GLN A CA 1
ATOM 1622 C C . GLN A 1 216 ? -2.799 12.016 25.562 1 96.44 216 GLN A C 1
ATOM 1624 O O . GLN A 1 216 ? -3.129 13.188 25.781 1 96.44 216 GLN A O 1
ATOM 1629 N N . THR A 1 217 ? -1.668 11.695 25.109 1 97.81 217 THR A N 1
ATOM 1630 C CA . THR A 1 217 ? -0.637 12.711 24.922 1 97.81 217 THR A CA 1
ATOM 1631 C C . THR A 1 217 ? -0.255 12.812 23.438 1 97.81 217 THR A C 1
ATOM 1633 O O . THR A 1 217 ? -0.449 11.867 22.672 1 97.81 217 THR A O 1
ATOM 1636 N N . ARG A 1 218 ? 0.203 13.992 23.062 1 97.44 218 ARG A N 1
ATOM 1637 C CA . ARG A 1 218 ? 0.724 14.32 21.75 1 97.44 218 ARG A CA 1
ATOM 1638 C C . ARG A 1 218 ? 1.919 15.266 21.844 1 97.44 218 ARG A C 1
ATOM 1640 O O . ARG A 1 218 ? 2.195 15.812 22.906 1 97.44 218 ARG A O 1
ATOM 1647 N N . SER A 1 219 ? 2.611 15.344 20.828 1 97.69 219 SER A N 1
ATOM 1648 C CA . SER A 1 219 ? 3.502 16.469 20.547 1 97.69 219 SER A CA 1
ATOM 1649 C C . SER A 1 219 ? 3.08 17.203 19.281 1 97.69 219 SER A C 1
ATOM 1651 O O . SER A 1 219 ? 2.629 16.594 18.312 1 97.69 219 SER A O 1
ATOM 1653 N N . TYR A 1 220 ? 3.164 18.516 19.328 1 98.38 220 TYR A N 1
ATOM 1654 C CA . TYR A 1 220 ? 2.736 19.359 18.219 1 98.38 220 TYR A CA 1
ATOM 1655 C C . TYR A 1 220 ? 3.898 20.203 17.688 1 98.38 220 TYR A C 1
ATOM 1657 O O . TYR A 1 220 ? 4.59 20.875 18.453 1 98.38 220 TYR A O 1
ATOM 1665 N N . CYS A 1 221 ? 4.098 20.125 16.422 1 98.69 221 CYS A N 1
ATOM 1666 C CA . CYS A 1 221 ? 5.18 20.859 15.781 1 98.69 221 CYS A CA 1
ATOM 1667 C C . CYS A 1 221 ? 4.645 22.062 15.023 1 98.69 221 CYS A C 1
ATOM 1669 O O . CYS A 1 221 ? 3.771 21.922 14.164 1 98.69 221 CYS A O 1
ATOM 1671 N N . TYR A 1 222 ? 5.156 23.234 15.383 1 98.81 222 TYR A N 1
ATOM 1672 C CA . TYR A 1 222 ? 4.699 24.469 14.75 1 98.81 222 TYR A CA 1
ATOM 1673 C C . TYR A 1 222 ? 5.047 24.484 13.266 1 98.81 222 TYR A C 1
ATOM 1675 O O . TYR A 1 222 ? 6.129 24.031 12.875 1 98.81 222 TYR A O 1
ATOM 1683 N N . VAL A 1 223 ? 4.207 25 12.438 1 98.62 223 VAL A N 1
ATOM 1684 C CA . VAL A 1 223 ? 4.242 24.859 10.984 1 98.62 223 VAL A CA 1
ATOM 1685 C C . VAL A 1 223 ? 5.523 25.484 10.438 1 98.62 223 VAL A C 1
ATOM 1687 O O . VAL A 1 223 ? 6.129 24.953 9.5 1 98.62 223 VAL A O 1
ATOM 1690 N N . ASP A 1 224 ? 5.984 26.609 10.969 1 98.56 224 ASP A N 1
ATOM 1691 C CA . ASP A 1 224 ? 7.207 27.234 10.477 1 98.56 224 ASP A CA 1
ATOM 1692 C C . ASP A 1 224 ? 8.414 26.328 10.695 1 98.56 224 ASP A C 1
ATOM 1694 O O . ASP A 1 224 ? 9.336 26.297 9.875 1 98.56 224 ASP A O 1
ATOM 1698 N N . ASP A 1 225 ? 8.43 25.688 11.852 1 98.75 225 ASP A N 1
ATOM 1699 C CA . ASP A 1 225 ? 9.492 24.719 12.117 1 98.75 225 ASP A CA 1
ATOM 1700 C C . ASP A 1 225 ? 9.438 23.547 11.141 1 98.75 225 ASP A C 1
ATOM 1702 O O . ASP A 1 225 ? 10.469 23.094 10.641 1 98.75 225 ASP A O 1
ATOM 1706 N N . CYS A 1 226 ? 8.25 23.047 10.922 1 98.75 226 CYS A N 1
ATOM 1707 C CA . CYS A 1 226 ? 8.055 21.984 9.945 1 98.75 226 CYS A CA 1
ATOM 1708 C C . CYS A 1 226 ? 8.602 22.375 8.578 1 98.75 226 CYS A C 1
ATOM 1710 O O . CYS A 1 226 ? 9.344 21.625 7.957 1 98.75 226 CYS A O 1
ATOM 1712 N N . VAL A 1 227 ? 8.242 23.562 8.102 1 98.81 227 VAL A N 1
ATOM 1713 C CA . VAL A 1 227 ? 8.656 24.078 6.797 1 98.81 227 VAL A CA 1
ATOM 1714 C C . VAL A 1 227 ? 10.18 24.141 6.727 1 98.81 227 VAL A C 1
ATOM 1716 O O . VAL A 1 227 ? 10.781 23.703 5.742 1 98.81 227 VAL A O 1
ATOM 1719 N N . GLU A 1 228 ? 10.781 24.672 7.777 1 98.62 228 GLU A N 1
ATOM 1720 C CA . GLU A 1 228 ? 12.242 24.719 7.832 1 98.62 228 GLU A CA 1
ATOM 1721 C C . GLU A 1 228 ? 12.844 23.312 7.734 1 98.62 228 GLU A C 1
ATOM 1723 O O . GLU A 1 228 ? 13.82 23.109 7.012 1 98.62 228 GLU A O 1
ATOM 1728 N N . GLY A 1 229 ? 12.289 22.391 8.469 1 98.62 229 GLY A N 1
ATOM 1729 C CA . GLY A 1 229 ? 12.75 21.016 8.406 1 98.62 229 GLY A CA 1
ATOM 1730 C C . GLY A 1 229 ? 12.672 20.422 7.02 1 98.62 229 GLY A C 1
ATOM 1731 O O . GLY A 1 229 ? 13.602 19.75 6.574 1 98.62 229 GLY A O 1
ATOM 1732 N N . LEU A 1 230 ? 11.602 20.641 6.312 1 98.81 230 LEU A N 1
ATOM 1733 C CA . LEU A 1 230 ? 11.406 20.125 4.961 1 98.81 230 LEU A CA 1
ATOM 1734 C C . LEU A 1 230 ? 12.438 20.703 4 1 98.81 230 LEU A C 1
ATOM 1736 O O . LEU A 1 230 ? 12.977 19.984 3.158 1 98.81 230 LEU A O 1
ATOM 1740 N N . ILE A 1 231 ? 12.703 21.984 4.102 1 98.69 231 ILE A N 1
ATOM 1741 C CA . ILE A 1 231 ? 13.641 22.656 3.219 1 98.69 231 ILE A CA 1
ATOM 1742 C C . ILE A 1 231 ? 15.055 22.125 3.465 1 98.69 231 ILE A C 1
ATOM 1744 O O . ILE A 1 231 ? 15.789 21.844 2.518 1 98.69 231 ILE A O 1
ATOM 1748 N N . ARG A 1 232 ? 15.422 21.969 4.73 1 98.38 232 ARG A N 1
ATOM 1749 C CA . ARG A 1 232 ? 16.734 21.406 5.059 1 98.38 232 ARG A CA 1
ATOM 1750 C C . ARG A 1 232 ? 16.875 19.984 4.531 1 98.38 232 ARG A C 1
ATOM 1752 O O . ARG A 1 232 ? 17.922 19.609 4.027 1 98.38 232 ARG A O 1
ATOM 1759 N N . LEU A 1 233 ? 15.82 19.219 4.719 1 98.62 233 LEU A N 1
ATOM 1760 C CA . LEU A 1 233 ? 15.82 17.859 4.219 1 98.62 233 LEU A CA 1
ATOM 1761 C C . LEU A 1 233 ? 16.031 17.828 2.707 1 98.62 233 LEU A C 1
ATOM 1763 O O . LEU A 1 233 ? 16.828 17.031 2.203 1 98.62 233 LEU A O 1
ATOM 1767 N N . ALA A 1 234 ? 15.375 18.719 1.941 1 98.56 234 ALA A N 1
ATOM 1768 C CA . ALA A 1 234 ? 15.484 18.781 0.487 1 98.56 234 ALA A CA 1
ATOM 1769 C C . ALA A 1 234 ? 16.922 19.047 0.051 1 98.56 234 ALA A C 1
ATOM 1771 O O . ALA A 1 234 ? 17.344 18.594 -1.013 1 98.56 234 ALA A O 1
ATOM 1772 N N . ARG A 1 235 ? 17.656 19.75 0.87 1 97.5 235 ARG A N 1
ATOM 1773 C CA . ARG A 1 235 ? 19.016 20.172 0.517 1 97.5 235 ARG A CA 1
ATOM 1774 C C . ARG A 1 235 ? 20.047 19.172 0.998 1 97.5 235 ARG A C 1
ATOM 1776 O O . ARG A 1 235 ? 21.234 19.312 0.693 1 97.5 235 ARG A O 1
ATOM 1783 N N . SER A 1 236 ? 19.609 18.188 1.688 1 97.94 236 SER A N 1
ATOM 1784 C CA . SER A 1 236 ? 20.531 17.25 2.305 1 97.94 236 SER A CA 1
ATOM 1785 C C . SER A 1 236 ? 20.797 16.047 1.394 1 97.94 236 SER A C 1
ATOM 1787 O O . SER A 1 236 ? 20.203 15.945 0.316 1 97.94 236 SER A O 1
ATOM 1789 N N . ASP A 1 237 ? 21.688 15.141 1.872 1 96.44 237 ASP A N 1
ATOM 1790 C CA . ASP A 1 237 ? 21.969 13.891 1.18 1 96.44 237 ASP A CA 1
ATOM 1791 C C . ASP A 1 237 ? 21.328 12.711 1.894 1 96.44 237 ASP A C 1
ATOM 1793 O O . ASP A 1 237 ? 21.641 11.555 1.612 1 96.44 237 ASP A O 1
ATOM 1797 N N . VAL A 1 238 ? 20.406 13.117 2.801 1 96.56 238 VAL A N 1
ATOM 1798 C CA . VAL A 1 238 ? 19.781 12.086 3.639 1 96.56 238 VAL A CA 1
ATOM 1799 C C . VAL A 1 238 ? 18.875 11.211 2.789 1 96.56 238 VAL A C 1
ATOM 1801 O O . VAL A 1 238 ? 18.062 11.711 2.004 1 96.56 238 VAL A O 1
ATOM 1804 N N . ALA A 1 239 ? 19.047 9.883 2.926 1 93.38 239 ALA A N 1
ATOM 1805 C CA . ALA A 1 239 ? 18.219 8.945 2.17 1 93.38 239 ALA A CA 1
ATOM 1806 C C . ALA A 1 239 ? 17.188 8.273 3.07 1 93.38 239 ALA A C 1
ATOM 1808 O O . ALA A 1 239 ? 16.141 7.824 2.598 1 93.38 239 ALA A O 1
ATOM 1809 N N . GLU A 1 240 ? 17.484 8.219 4.379 1 94.44 240 GLU A N 1
ATOM 1810 C CA . GLU A 1 240 ? 16.609 7.555 5.332 1 94.44 240 GLU A CA 1
ATOM 1811 C C . GLU A 1 240 ? 15.453 8.461 5.746 1 94.44 240 GLU A C 1
ATOM 1813 O O . GLU A 1 240 ? 15.602 9.688 5.758 1 94.44 240 GLU A O 1
ATOM 1818 N N . PRO A 1 241 ? 14.352 7.891 6.086 1 97.56 241 PRO A N 1
ATOM 1819 C CA . PRO A 1 241 ? 13.266 8.711 6.617 1 97.56 241 PRO A CA 1
ATOM 1820 C C . PRO A 1 241 ? 13.656 9.461 7.891 1 97.56 241 PRO A C 1
ATOM 1822 O O . PRO A 1 241 ? 14.398 8.93 8.719 1 97.56 241 PRO A O 1
ATOM 1825 N N . VAL A 1 242 ? 13.133 10.664 8.078 1 98.25 242 VAL A N 1
ATOM 1826 C CA . VAL A 1 242 ? 13.406 11.43 9.289 1 98.25 242 VAL A CA 1
ATOM 1827 C C . VAL A 1 242 ? 12.094 11.961 9.867 1 98.25 242 VAL A C 1
ATOM 1829 O O . VAL A 1 242 ? 11.156 12.258 9.125 1 98.25 242 VAL A O 1
ATOM 1832 N N . ASN A 1 243 ? 12.07 12.055 11.156 1 98.5 243 ASN A N 1
ATOM 1833 C CA . ASN A 1 243 ? 10.969 12.703 11.859 1 98.5 243 ASN A CA 1
ATOM 1834 C C . ASN A 1 243 ? 11.07 14.227 11.781 1 98.5 243 ASN A C 1
ATOM 1836 O O . ASN A 1 243 ? 12.156 14.789 11.938 1 98.5 243 ASN A O 1
ATOM 1840 N N . ILE A 1 244 ? 10.008 14.836 11.445 1 98.5 244 ILE A N 1
ATOM 1841 C CA . ILE A 1 244 ? 9.812 16.266 11.609 1 98.5 244 ILE A CA 1
ATOM 1842 C C . ILE A 1 244 ? 8.672 16.531 12.594 1 98.5 244 ILE A C 1
ATOM 1844 O O . ILE A 1 244 ? 7.504 16.531 12.211 1 98.5 244 ILE A O 1
ATOM 1848 N N . GLY A 1 245 ? 8.969 16.75 13.797 1 98.31 245 GLY A N 1
ATOM 1849 C CA . GLY A 1 245 ? 8.031 16.891 14.898 1 98.31 245 GLY A CA 1
ATOM 1850 C C . GLY A 1 245 ? 8.648 17.531 16.125 1 98.31 245 GLY A C 1
ATOM 1851 O O . GLY A 1 245 ? 9.82 17.906 16.109 1 98.31 245 GLY A O 1
ATOM 1852 N N . SER A 1 246 ? 7.844 17.734 17.125 1 98.06 246 SER A N 1
ATOM 1853 C CA . SER A 1 246 ? 8.273 18.297 18.406 1 98.06 246 SER A CA 1
ATOM 1854 C C . SER A 1 246 ? 8.523 17.188 19.438 1 98.06 246 SER A C 1
ATOM 1856 O O . SER A 1 246 ? 7.934 16.109 19.344 1 98.06 246 SER A O 1
ATOM 1858 N N . GLU A 1 247 ? 9.406 17.453 20.359 1 97.69 247 GLU A N 1
ATOM 1859 C CA . GLU A 1 247 ? 9.641 16.531 21.469 1 97.69 247 GLU A CA 1
ATOM 1860 C C . GLU A 1 247 ? 8.852 16.938 22.703 1 97.69 247 GLU A C 1
ATOM 1862 O O . GLU A 1 247 ? 8.859 16.219 23.703 1 97.69 247 GLU A O 1
ATOM 1867 N N . GLU A 1 248 ? 8.203 17.984 22.641 1 98.06 248 GLU A N 1
ATOM 1868 C CA . GLU A 1 248 ? 7.418 18.484 23.766 1 98.06 248 GLU A CA 1
ATOM 1869 C C . GLU A 1 248 ? 6.105 17.719 23.891 1 98.06 248 GLU A C 1
ATOM 1871 O O . GLU A 1 248 ? 5.203 17.875 23.062 1 98.06 248 GLU A O 1
ATOM 1876 N N . ARG A 1 249 ? 5.988 16.984 24.984 1 98.06 249 ARG A N 1
ATOM 1877 C CA . ARG A 1 249 ? 4.797 16.188 25.266 1 98.06 249 ARG A CA 1
ATOM 1878 C C . ARG A 1 249 ? 3.75 17 26 1 98.06 249 ARG A C 1
ATOM 1880 O O . ARG A 1 249 ? 4.082 17.766 26.922 1 98.06 249 ARG A O 1
ATOM 1887 N N . VAL A 1 250 ? 2.543 16.828 25.641 1 98.44 250 VAL A N 1
ATOM 1888 C CA . VAL A 1 250 ? 1.438 17.469 26.359 1 98.44 250 VAL A CA 1
ATOM 1889 C C . VAL A 1 250 ? 0.222 16.547 26.359 1 98.44 250 VAL A C 1
ATOM 1891 O O . VAL A 1 250 ? -0.056 15.883 25.359 1 98.44 250 VAL A O 1
ATOM 1894 N N . ASP A 1 251 ? -0.416 16.375 27.453 1 98.19 251 ASP A N 1
ATOM 1895 C CA . ASP A 1 251 ? -1.698 15.672 27.438 1 98.19 251 ASP A CA 1
ATOM 1896 C C . ASP A 1 251 ? -2.828 16.609 27.016 1 98.19 251 ASP A C 1
ATOM 1898 O O . ASP A 1 251 ? -2.717 17.828 27.156 1 98.19 251 ASP A O 1
ATOM 1902 N N . ILE A 1 252 ? -3.91 16.078 26.562 1 97.88 252 ILE A N 1
ATOM 1903 C CA . ILE A 1 252 ? -4.965 16.844 25.906 1 97.88 252 ILE A CA 1
ATOM 1904 C C . ILE A 1 252 ? -5.641 17.766 26.922 1 97.88 252 ILE A C 1
ATOM 1906 O O . ILE A 1 252 ? -6.008 18.891 26.594 1 97.88 252 ILE A O 1
ATOM 1910 N N . ALA A 1 253 ? -5.844 17.281 28.172 1 98.12 253 ALA A N 1
ATOM 1911 C CA . ALA A 1 253 ? -6.43 18.141 29.203 1 98.12 253 ALA A CA 1
ATOM 1912 C C . ALA A 1 253 ? -5.57 19.375 29.438 1 98.12 253 ALA A C 1
ATOM 1914 O O . ALA A 1 253 ? -6.09 20.5 29.516 1 98.12 253 ALA A O 1
ATOM 1915 N N . SER A 1 254 ? -4.273 19.156 29.562 1 98.38 254 SER A N 1
ATOM 1916 C CA . SER A 1 254 ? -3.34 20.25 29.75 1 98.38 254 SER A CA 1
ATOM 1917 C C . SER A 1 254 ? -3.314 21.172 28.531 1 98.38 254 SER A C 1
ATOM 1919 O O . SER A 1 254 ? -3.139 22.391 28.656 1 98.38 254 SER A O 1
ATOM 1921 N N . LEU A 1 255 ? -3.43 20.594 27.344 1 98.69 255 LEU A N 1
ATOM 1922 C CA . LEU A 1 255 ? -3.496 21.406 26.125 1 98.69 255 LEU A CA 1
ATOM 1923 C C . LEU A 1 255 ? -4.684 22.359 26.172 1 98.69 255 LEU A C 1
ATOM 1925 O O . LEU A 1 255 ? -4.551 23.531 25.828 1 98.69 255 LEU A O 1
ATOM 1929 N N . VAL A 1 256 ? -5.84 21.859 26.594 1 98.62 256 VAL A N 1
ATOM 1930 C CA . VAL A 1 256 ? -7.031 22.703 26.703 1 98.62 256 VAL A CA 1
ATOM 1931 C C . VAL A 1 256 ? -6.773 23.828 27.688 1 98.62 256 VAL A C 1
ATOM 1933 O O . VAL A 1 256 ? -7.145 24.984 27.438 1 98.62 256 VAL A O 1
ATOM 1936 N N . GLU A 1 257 ? -6.152 23.484 28.766 1 98.44 257 GLU A N 1
ATOM 1937 C CA . GLU A 1 257 ? -5.812 24.5 29.766 1 98.44 257 GLU A CA 1
ATOM 1938 C C . GLU A 1 257 ? -4.914 25.578 29.172 1 98.44 257 GLU A C 1
ATOM 1940 O O . GLU A 1 257 ? -5.105 26.766 29.453 1 98.44 257 GLU A O 1
ATOM 1945 N N . ARG A 1 258 ? -3.947 25.172 28.438 1 98.62 258 ARG A N 1
ATOM 1946 C CA . ARG A 1 258 ? -3.021 26.125 27.828 1 98.62 258 ARG A CA 1
ATOM 1947 C C . ARG A 1 258 ? -3.738 27.016 26.812 1 98.62 258 ARG A C 1
ATOM 1949 O O . ARG A 1 258 ? -3.496 28.219 26.766 1 98.62 258 ARG A O 1
ATOM 1956 N N . ILE A 1 259 ? -4.559 26.422 25.969 1 98.81 259 ILE A N 1
ATOM 1957 C CA . ILE A 1 259 ? -5.34 27.188 25 1 98.81 259 ILE A CA 1
ATOM 1958 C C . ILE A 1 259 ? -6.23 28.188 25.719 1 98.81 259 ILE A C 1
ATOM 1960 O O . ILE A 1 259 ? -6.305 29.359 25.328 1 98.81 259 ILE A O 1
ATOM 1964 N N . ALA A 1 260 ? -6.91 27.719 26.812 1 98.62 260 ALA A N 1
ATOM 1965 C CA . ALA A 1 260 ? -7.77 28.578 27.625 1 98.62 260 ALA A CA 1
ATOM 1966 C C . ALA A 1 260 ? -6.98 29.75 28.219 1 98.62 260 ALA A C 1
ATOM 1968 O O . ALA A 1 260 ? -7.48 30.875 28.281 1 98.62 260 ALA A O 1
ATOM 1969 N N . GLY A 1 261 ? -5.816 29.438 28.656 1 98.38 261 GLY A N 1
ATOM 1970 C CA . GLY A 1 261 ? -4.938 30.469 29.172 1 98.38 261 GLY A CA 1
ATOM 1971 C C . GLY A 1 261 ? -4.629 31.562 28.156 1 98.38 261 GLY A C 1
ATOM 1972 O O . GLY A 1 261 ? -4.68 32.75 28.484 1 98.38 261 GLY A O 1
ATOM 1973 N N . VAL A 1 262 ? -4.242 31.219 26.969 1 98.38 262 VAL A N 1
ATOM 1974 C CA . VAL A 1 262 ? -3.965 32.188 25.891 1 98.38 262 VAL A CA 1
ATOM 1975 C C . VAL A 1 262 ? -5.227 32.969 25.578 1 98.38 262 VAL A C 1
ATOM 1977 O O . VAL A 1 262 ? -5.152 34.188 25.297 1 98.38 262 VAL A O 1
ATOM 1980 N N . ALA A 1 263 ? -6.367 32.344 25.625 1 98.19 263 ALA A N 1
ATOM 1981 C CA . ALA A 1 263 ? -7.656 32.938 25.297 1 98.19 263 ALA A CA 1
ATOM 1982 C C . ALA A 1 263 ? -8.109 33.875 26.406 1 98.19 263 ALA A C 1
ATOM 1984 O O . ALA A 1 263 ? -8.977 34.719 26.188 1 98.19 263 ALA A O 1
ATOM 1985 N N . GLY A 1 264 ? -7.52 33.656 27.578 1 98.06 264 GLY A N 1
ATOM 1986 C CA . GLY A 1 264 ? -8.008 34.375 28.75 1 98.06 264 GLY A CA 1
ATOM 1987 C C . GLY A 1 264 ? -9.367 33.906 29.219 1 98.06 264 GLY A C 1
ATOM 1988 O O . GLY A 1 264 ? -10.203 34.719 29.656 1 98.06 264 GLY A O 1
ATOM 1989 N N . LYS A 1 265 ? -9.656 32.625 29.062 1 98.19 265 LYS A N 1
ATOM 1990 C CA . LYS A 1 265 ? -10.945 32.062 29.422 1 98.19 265 LYS A CA 1
ATOM 1991 C C . LYS A 1 265 ? -10.781 30.938 30.453 1 98.19 265 LYS A C 1
ATOM 1993 O O . LYS A 1 265 ? -9.703 30.359 30.594 1 98.19 265 LYS A O 1
ATOM 1998 N N . LYS A 1 266 ? -11.828 30.719 31.234 1 98.12 266 LYS A N 1
ATOM 1999 C CA . LYS A 1 266 ? -11.945 29.531 32.094 1 98.12 266 LYS A CA 1
ATOM 2000 C C . LYS A 1 266 ? -12.734 28.422 31.375 1 98.12 266 LYS A C 1
ATOM 2002 O O . LYS A 1 266 ? -13.93 28.578 31.125 1 98.12 266 LYS A O 1
ATOM 2007 N N . VAL A 1 267 ? -12.078 27.328 31.094 1 98.44 267 VAL A N 1
ATOM 2008 C CA . VAL A 1 267 ? -12.703 26.297 30.266 1 98.44 267 VAL A CA 1
ATOM 2009 C C . VAL A 1 267 ? -12.719 24.969 31.016 1 98.44 267 VAL A C 1
ATOM 2011 O O . VAL A 1 267 ? -11.695 24.547 31.562 1 98.44 267 VAL A O 1
ATOM 2014 N N . ARG A 1 268 ? -13.844 24.312 31.109 1 97.88 268 ARG A N 1
ATOM 2015 C CA . ARG A 1 268 ? -13.992 22.969 31.641 1 97.88 268 ARG A CA 1
ATOM 2016 C C . ARG A 1 268 ? -14.086 21.953 30.5 1 97.88 268 ARG A C 1
ATOM 2018 O O . ARG A 1 268 ? -14.688 22.219 29.469 1 97.88 268 ARG A O 1
ATOM 2025 N N . CYS A 1 269 ? -13.484 20.781 30.766 1 97.81 269 CYS A N 1
ATOM 2026 C CA . CYS A 1 269 ? -13.508 19.719 29.766 1 97.81 269 CYS A CA 1
ATOM 2027 C C . CYS A 1 269 ? -14.664 18.75 30.031 1 97.81 269 CYS A C 1
ATOM 2029 O O . CYS A 1 269 ? -14.789 18.219 31.125 1 97.81 269 CYS A O 1
ATOM 2031 N N . ALA A 1 270 ? -15.547 18.594 29.094 1 98.19 270 ALA A N 1
ATOM 2032 C CA . ALA A 1 270 ? -16.484 17.484 29.062 1 98.19 270 ALA A CA 1
ATOM 2033 C C . ALA A 1 270 ? -15.914 16.312 28.266 1 98.19 270 ALA A C 1
ATOM 2035 O O . ALA A 1 270 ? -16.094 16.234 27.047 1 98.19 270 ALA A O 1
ATOM 2036 N N . PHE A 1 271 ? -15.352 15.375 28.984 1 97 271 PHE A N 1
ATOM 2037 C CA . PHE A 1 271 ? -14.648 14.266 28.344 1 97 271 PHE A CA 1
ATOM 2038 C C . PHE A 1 271 ? -15.633 13.281 27.719 1 97 271 PHE A C 1
ATOM 2040 O O . PHE A 1 271 ? -16.688 13 28.312 1 97 271 PHE A O 1
ATOM 2047 N N . ALA A 1 272 ? -15.352 12.852 26.531 1 95.62 272 ALA A N 1
ATOM 2048 C CA . ALA A 1 272 ? -16.125 11.836 25.812 1 95.62 272 ALA A CA 1
ATOM 2049 C C . ALA A 1 272 ? -15.289 10.586 25.578 1 95.62 272 ALA A C 1
ATOM 2051 O O . ALA A 1 272 ? -14.758 10.391 24.469 1 95.62 272 ALA A O 1
ATOM 2052 N N . PRO A 1 273 ? -15.273 9.695 26.516 1 91.88 273 PRO A N 1
ATOM 2053 C CA . PRO A 1 273 ? -14.359 8.555 26.453 1 91.88 273 PRO A CA 1
ATOM 2054 C C . PRO A 1 273 ? -14.719 7.566 25.344 1 91.88 273 PRO A C 1
ATOM 2056 O O . PRO A 1 273 ? -13.891 6.734 24.969 1 91.88 273 PRO A O 1
ATOM 2059 N N . ASP A 1 274 ? -15.953 7.676 24.812 1 91.12 274 ASP A N 1
ATOM 2060 C CA . ASP A 1 274 ? -16.406 6.719 23.797 1 91.12 274 ASP A CA 1
ATOM 2061 C C . ASP A 1 274 ? -16.016 7.172 22.391 1 91.12 274 ASP A C 1
ATOM 2063 O O . ASP A 1 274 ? -16.219 6.445 21.422 1 91.12 274 ASP A O 1
ATOM 2067 N N . ARG A 1 275 ? -15.406 8.375 22.297 1 89.38 275 ARG A N 1
ATOM 2068 C CA . ARG A 1 275 ? -14.984 8.891 21 1 89.38 275 ARG A CA 1
ATOM 2069 C C . ARG A 1 275 ? -13.562 8.438 20.672 1 89.38 275 ARG A C 1
ATOM 2071 O O . ARG A 1 275 ? -12.773 8.156 21.578 1 89.38 275 ARG A O 1
ATOM 2078 N N . PRO A 1 276 ? -13.312 8.273 19.344 1 85.62 276 PRO A N 1
ATOM 2079 C CA . PRO A 1 276 ? -11.961 7.863 18.953 1 85.62 276 PRO A CA 1
ATOM 2080 C C . PRO A 1 276 ? -10.898 8.898 19.328 1 85.62 276 PRO A C 1
ATOM 2082 O O . PRO A 1 276 ? -11.141 10.102 19.203 1 85.62 276 PRO A O 1
ATOM 2085 N N . VAL A 1 277 ? -9.766 8.383 19.875 1 88.06 277 VAL A N 1
ATOM 2086 C CA . VAL A 1 277 ? -8.703 9.32 20.234 1 88.06 277 VAL A CA 1
ATOM 2087 C C . VAL A 1 277 ? -7.43 8.969 19.469 1 88.06 277 VAL A C 1
ATOM 2089 O O . VAL A 1 277 ? -6.449 9.719 19.516 1 88.06 277 VAL A O 1
ATOM 2092 N N . GLY A 1 278 ? -7.434 7.801 18.719 1 87.81 278 GLY A N 1
ATOM 2093 C CA . GLY A 1 278 ? -6.211 7.344 18.078 1 87.81 278 GLY A CA 1
ATOM 2094 C C . GLY A 1 278 ? -5.18 6.824 19.062 1 87.81 278 GLY A C 1
ATOM 2095 O O . GLY A 1 278 ? -5.512 6.07 19.969 1 87.81 278 GLY A O 1
ATOM 2096 N N . PRO A 1 279 ? -3.945 7.133 18.891 1 92.81 279 PRO A N 1
ATOM 2097 C CA . PRO A 1 279 ? -2.908 6.707 19.844 1 92.81 279 PRO A CA 1
ATOM 2098 C C . PRO A 1 279 ? -3.098 7.309 21.234 1 92.81 279 PRO A C 1
ATOM 2100 O O . PRO A 1 279 ? -3.574 8.438 21.359 1 92.81 279 PRO A O 1
ATOM 2103 N N . ARG A 1 280 ? -2.613 6.586 22.203 1 95.75 280 ARG A N 1
ATOM 2104 C CA . ARG A 1 280 ? -2.686 7.098 23.578 1 95.75 280 ARG A CA 1
ATOM 2105 C C . ARG A 1 280 ? -1.516 8.031 23.875 1 95.75 280 ARG A C 1
ATOM 2107 O O . ARG A 1 280 ? -1.646 8.961 24.656 1 95.75 280 ARG A O 1
ATOM 2114 N N . GLY A 1 281 ? -0.405 7.691 23.312 1 97.25 281 GLY A N 1
ATOM 2115 C CA . GLY A 1 281 ? 0.766 8.547 23.438 1 97.25 281 GLY A CA 1
ATOM 2116 C C . GLY A 1 281 ? 1.622 8.562 22.188 1 97.25 281 GLY A C 1
ATOM 2117 O O . GLY A 1 281 ? 2.064 7.516 21.719 1 97.25 281 GLY A O 1
ATOM 2118 N N . ARG A 1 282 ? 1.906 9.703 21.625 1 96.5 282 ARG A N 1
ATOM 2119 C CA . ARG A 1 282 ? 2.75 9.852 20.453 1 96.5 282 ARG A CA 1
ATOM 2120 C C . ARG A 1 282 ? 3.613 11.102 20.547 1 96.5 282 ARG A C 1
ATOM 2122 O O . ARG A 1 282 ? 3.094 12.219 20.609 1 96.5 282 ARG A O 1
ATOM 2129 N N . VAL A 1 283 ? 4.887 10.914 20.625 1 97.75 283 VAL A N 1
ATOM 2130 C CA . VAL A 1 283 ? 5.859 12 20.688 1 97.75 283 VAL A CA 1
ATOM 2131 C C . VAL A 1 283 ? 7.039 11.695 19.766 1 97.75 283 VAL A C 1
ATOM 2133 O O . VAL A 1 283 ? 7.48 10.555 19.672 1 97.75 283 VAL A O 1
ATOM 2136 N N . SER A 1 284 ? 7.5 12.727 19.125 1 98.06 284 SER A N 1
ATOM 2137 C CA . SER A 1 284 ? 8.594 12.578 18.172 1 98.06 284 SER A CA 1
ATOM 2138 C C . SER A 1 284 ? 9.938 12.43 18.875 1 98.06 284 SER A C 1
ATOM 2140 O O . SER A 1 284 ? 10.188 13.109 19.875 1 98.06 284 SER A O 1
ATOM 2142 N N . ASP A 1 285 ? 10.734 11.477 18.469 1 98.25 285 ASP A N 1
ATOM 2143 C CA . ASP A 1 285 ? 12.164 11.477 18.75 1 98.25 285 ASP A CA 1
ATOM 2144 C C . ASP A 1 285 ? 12.953 12.164 17.641 1 98.25 285 ASP A C 1
ATOM 2146 O O . ASP A 1 285 ? 12.93 11.727 16.484 1 98.25 285 ASP A O 1
ATOM 2150 N N . ASN A 1 286 ? 13.68 13.258 17.969 1 97.56 286 ASN A N 1
ATOM 2151 C CA . ASN A 1 286 ? 14.297 14.078 16.938 1 97.56 286 ASN A CA 1
ATOM 2152 C C . ASN A 1 286 ? 15.812 13.891 16.906 1 97.56 286 ASN A C 1
ATOM 2154 O O . ASN A 1 286 ? 16.531 14.719 16.344 1 97.56 286 ASN A O 1
ATOM 2158 N N . THR A 1 287 ? 16.281 12.844 17.531 1 97.62 287 THR A N 1
ATOM 2159 C CA . THR A 1 287 ? 17.719 12.578 17.562 1 97.62 287 THR A CA 1
ATOM 2160 C C . THR A 1 287 ? 18.281 12.5 16.141 1 97.62 287 THR A C 1
ATOM 2162 O O . THR A 1 287 ? 19.25 13.188 15.812 1 97.62 287 THR A O 1
ATOM 2165 N N . ARG A 1 288 ? 17.734 11.75 15.242 1 96.06 288 ARG A N 1
ATOM 2166 C CA . ARG A 1 288 ? 18.219 11.562 13.875 1 96.06 288 ARG A CA 1
ATOM 2167 C C . ARG A 1 288 ? 18.172 12.859 13.086 1 96.06 288 ARG A C 1
ATOM 2169 O O . ARG A 1 288 ? 19.094 13.18 12.336 1 96.06 288 ARG A O 1
ATOM 2176 N N . CYS A 1 289 ? 17.062 13.57 13.18 1 94.94 289 CYS A N 1
ATOM 2177 C CA . CYS A 1 289 ? 16.938 14.82 12.438 1 94.94 289 CYS A CA 1
ATOM 2178 C C . CYS A 1 289 ? 18 15.82 12.875 1 94.94 289 CYS A C 1
ATOM 2180 O O . CYS A 1 289 ? 18.531 16.562 12.047 1 94.94 289 CYS A O 1
ATOM 2182 N N . ARG A 1 290 ? 18.25 15.867 14.18 1 96.88 290 ARG A N 1
ATOM 2183 C CA . ARG A 1 290 ? 19.312 16.75 14.688 1 96.88 290 ARG A CA 1
ATOM 2184 C C . ARG A 1 290 ? 20.672 16.359 14.117 1 96.88 290 ARG A C 1
ATOM 2186 O O . ARG A 1 290 ? 21.438 17.219 13.695 1 96.88 290 ARG A O 1
ATOM 2193 N N . GLU A 1 291 ? 20.953 15.109 14.094 1 96.88 291 GLU A N 1
ATOM 2194 C CA . GLU A 1 291 ? 22.25 14.609 13.648 1 96.88 291 GLU A CA 1
ATOM 2195 C C . GLU A 1 291 ? 22.422 14.773 12.148 1 96.88 291 GLU A C 1
ATOM 2197 O O . GLU A 1 291 ? 23.484 15.18 11.68 1 96.88 291 GLU A O 1
ATOM 2202 N N . LEU A 1 292 ? 21.406 14.5 11.375 1 96.62 292 LEU A N 1
ATOM 2203 C CA . LEU A 1 292 ? 21.531 14.406 9.922 1 96.62 292 LEU A CA 1
ATOM 2204 C C . LEU A 1 292 ? 21.25 15.758 9.266 1 96.62 292 LEU A C 1
ATOM 2206 O O . LEU A 1 292 ? 21.797 16.062 8.211 1 96.62 292 LEU A O 1
ATOM 2210 N N . LEU A 1 293 ? 20.359 16.562 9.875 1 97.12 293 LEU A N 1
ATOM 2211 C CA . LEU A 1 293 ? 19.922 17.797 9.219 1 97.12 293 LEU A CA 1
ATOM 2212 C C . LEU A 1 293 ? 20.359 19.016 10.008 1 97.12 293 LEU A C 1
ATOM 2214 O O . LEU A 1 293 ? 20.219 20.156 9.531 1 97.12 293 LEU A O 1
ATOM 2218 N N . GLY A 1 294 ? 20.906 18.828 11.211 1 96.25 294 GLY A N 1
ATOM 2219 C CA . GLY A 1 294 ? 21.156 19.969 12.062 1 96.25 294 GLY A CA 1
ATOM 2220 C C . GLY A 1 294 ? 19.906 20.75 12.398 1 96.25 294 GLY A C 1
ATOM 2221 O O . GLY A 1 294 ? 19.922 21.984 12.445 1 96.25 294 GLY A O 1
ATOM 2222 N N . TRP A 1 295 ? 18.828 20.031 12.508 1 95.06 295 TRP A N 1
ATOM 2223 C CA . TRP A 1 295 ? 17.531 20.672 12.688 1 95.06 295 TRP A CA 1
ATOM 2224 C C . TRP A 1 295 ? 16.828 20.141 13.93 1 95.06 295 TRP A C 1
ATOM 2226 O O . TRP A 1 295 ? 16.906 18.953 14.227 1 95.06 295 TRP A O 1
ATOM 2236 N N . ALA A 1 296 ? 16.203 20.938 14.672 1 95.81 296 ALA A N 1
ATOM 2237 C CA . ALA A 1 296 ? 15.195 20.688 15.703 1 95.81 296 ALA A CA 1
ATOM 2238 C C . ALA A 1 296 ? 14.172 21.812 15.766 1 95.81 296 ALA A C 1
ATOM 2240 O O . ALA A 1 296 ? 14.484 22.969 15.453 1 95.81 296 ALA A O 1
ATOM 2241 N N . PRO A 1 297 ? 12.93 21.406 16.094 1 97.19 297 PRO A N 1
ATOM 2242 C CA . PRO A 1 297 ? 11.961 22.5 16.203 1 97.19 297 PRO A CA 1
ATOM 2243 C C . PRO A 1 297 ? 12.367 23.562 17.234 1 97.19 297 PRO A C 1
ATOM 2245 O O . PRO A 1 297 ? 12.906 23.219 18.281 1 97.19 297 PRO A O 1
ATOM 2248 N N . GLU A 1 298 ? 12.062 24.781 16.906 1 97.06 298 GLU A N 1
ATOM 2249 C CA . GLU A 1 298 ? 12.523 25.875 17.75 1 97.06 298 GLU A CA 1
ATOM 2250 C C . GLU A 1 298 ? 11.352 26.609 18.391 1 97.06 298 GLU A C 1
ATOM 2252 O O . GLU A 1 298 ? 11.547 27.438 19.281 1 97.06 298 GLU A O 1
ATOM 2257 N N . THR A 1 299 ? 10.156 26.375 18.016 1 98.38 299 THR A N 1
ATOM 2258 C CA . THR A 1 299 ? 8.984 27.078 18.547 1 98.38 299 THR A CA 1
ATOM 2259 C C . THR A 1 299 ? 8.328 26.266 19.656 1 98.38 299 THR A C 1
ATOM 2261 O O . THR A 1 299 ? 7.668 25.266 19.391 1 98.38 299 THR A O 1
ATOM 2264 N N . PRO A 1 300 ? 8.484 26.703 20.891 1 98.31 300 PRO A N 1
ATOM 2265 C CA . PRO A 1 300 ? 7.762 26.031 21.969 1 98.31 300 PRO A CA 1
ATOM 2266 C C . PRO A 1 300 ? 6.25 26.078 21.781 1 98.31 300 PRO A C 1
ATOM 2268 O O . PRO A 1 300 ? 5.727 27 21.141 1 98.31 300 PRO A O 1
ATOM 2271 N N . LEU A 1 301 ? 5.555 25.062 22.375 1 98.62 301 LEU A N 1
ATOM 2272 C CA . LEU A 1 301 ? 4.105 24.953 22.25 1 98.62 301 LEU A CA 1
ATOM 2273 C C . LEU A 1 301 ? 3.428 26.25 22.688 1 98.62 301 LEU A C 1
ATOM 2275 O O . LEU A 1 301 ? 2.496 26.719 22.031 1 98.62 301 LEU A O 1
ATOM 2279 N N . ALA A 1 302 ? 3.873 26.812 23.766 1 98.38 302 ALA A N 1
ATOM 2280 C CA . ALA A 1 302 ? 3.293 28.031 24.297 1 98.38 302 ALA A CA 1
ATOM 2281 C C . ALA A 1 302 ? 3.357 29.172 23.281 1 98.38 302 ALA A C 1
ATOM 2283 O O . ALA A 1 302 ? 2.363 29.859 23.047 1 98.38 302 ALA A O 1
ATOM 2284 N N . ALA A 1 303 ? 4.527 29.359 22.656 1 98.62 303 ALA A N 1
ATOM 2285 C CA . ALA A 1 303 ? 4.723 30.406 21.656 1 98.62 303 ALA A CA 1
ATOM 2286 C C . ALA A 1 303 ? 3.865 30.172 20.422 1 98.62 303 ALA A C 1
ATOM 2288 O O . ALA A 1 303 ? 3.314 31.109 19.844 1 98.62 303 ALA A O 1
ATOM 2289 N N . GLY A 1 304 ? 3.773 28.906 19.969 1 98.69 304 GLY A N 1
ATOM 2290 C CA . GLY A 1 304 ? 2.943 28.562 18.828 1 98.69 304 GLY A CA 1
ATOM 2291 C C . GLY A 1 304 ? 1.467 28.828 19.062 1 98.69 304 GLY A C 1
ATOM 2292 O O . GLY A 1 304 ? 0.753 29.266 18.172 1 98.69 304 GLY A O 1
ATOM 2293 N N . LEU A 1 305 ? 1.021 28.516 20.281 1 98.75 305 LEU A N 1
ATOM 2294 C CA . LEU A 1 305 ? -0.379 28.719 20.641 1 98.75 305 LEU A CA 1
ATOM 2295 C C . LEU A 1 305 ? -0.726 30.203 20.625 1 98.75 305 LEU A C 1
ATOM 2297 O O . LEU A 1 305 ? -1.836 30.594 20.25 1 98.75 305 LEU A O 1
ATOM 2301 N N . GLU A 1 306 ? 0.201 31.031 21.016 1 98.62 306 GLU A N 1
ATOM 2302 C CA . GLU A 1 306 ? -0.01 32.469 21.047 1 98.62 306 GLU A CA 1
ATOM 2303 C C . GLU A 1 306 ? -0.2 33.062 19.641 1 98.62 306 GLU A C 1
ATOM 2305 O O . GLU A 1 306 ? -0.706 34.156 19.484 1 98.62 306 GLU A O 1
ATOM 2310 N N . ARG A 1 307 ? 0.241 32.344 18.688 1 98.38 307 ARG A N 1
ATOM 2311 C CA . ARG A 1 307 ? 0.077 32.75 17.297 1 98.38 307 ARG A CA 1
ATOM 2312 C C . ARG A 1 307 ? -1.144 32.094 16.656 1 98.38 307 ARG A C 1
ATOM 2314 O O . ARG A 1 307 ? -1.887 32.75 15.914 1 98.38 307 ARG A O 1
ATOM 2321 N N . THR A 1 308 ? -1.356 30.875 17 1 98.62 308 THR A N 1
ATOM 2322 C CA . THR A 1 308 ? -2.369 30.047 16.359 1 98.62 308 THR A CA 1
ATOM 2323 C C . THR A 1 308 ? -3.764 30.406 16.859 1 98.62 308 THR A C 1
ATOM 2325 O O . THR A 1 308 ? -4.688 30.609 16.078 1 98.62 308 THR A O 1
ATOM 2328 N N . TYR A 1 309 ? -3.945 30.516 18.188 1 98.75 309 TYR A N 1
ATOM 2329 C CA . TYR A 1 309 ? -5.266 30.719 18.766 1 98.75 309 TYR A CA 1
ATOM 2330 C C . TYR A 1 309 ? -5.855 32.062 18.328 1 98.75 309 TYR A C 1
ATOM 2332 O O . TYR A 1 309 ? -6.996 32.125 17.859 1 98.75 309 TYR A O 1
ATOM 2340 N N . PRO A 1 310 ? -5.082 33.188 18.453 1 98.56 310 PRO A N 1
ATOM 2341 C CA . PRO A 1 310 ? -5.676 34.438 18.031 1 98.56 310 PRO A CA 1
ATOM 2342 C C . PRO A 1 310 ? -6.113 34.438 16.562 1 98.56 310 PRO A C 1
ATOM 2344 O O . PRO A 1 310 ? -7.117 35.062 16.203 1 98.56 310 PRO A O 1
ATOM 2347 N N . TRP A 1 311 ? -5.32 33.781 15.75 1 97.94 311 TRP A N 1
ATOM 2348 C CA . TRP A 1 311 ? -5.723 33.688 14.344 1 97.94 311 TRP A CA 1
ATOM 2349 C C . TRP A 1 311 ? -7.066 32.969 14.211 1 97.94 311 TRP A C 1
ATOM 2351 O O . TRP A 1 311 ? -7.957 33.438 13.508 1 97.94 311 TRP A O 1
ATOM 2361 N N . ILE A 1 312 ? -7.203 31.781 14.859 1 98.19 312 ILE A N 1
ATOM 2362 C CA . ILE A 1 312 ? -8.438 31.016 14.781 1 98.19 312 ILE A CA 1
ATOM 2363 C C . ILE A 1 312 ? -9.594 31.812 15.383 1 98.19 312 ILE A C 1
ATOM 2365 O O . ILE A 1 312 ? -10.695 31.828 14.828 1 98.19 312 ILE A O 1
ATOM 2369 N N . GLU A 1 313 ? -9.336 32.469 16.5 1 98 313 GLU A N 1
ATOM 2370 C CA . GLU A 1 313 ? -10.359 33.281 17.141 1 98 313 GLU A CA 1
ATOM 2371 C C . GLU A 1 313 ? -10.891 34.344 16.188 1 98 313 GLU A C 1
ATOM 2373 O O . GLU A 1 313 ? -12.094 34.594 16.109 1 98 313 GLU A O 1
ATOM 2378 N N . ARG A 1 314 ? -9.969 35.031 15.477 1 97.06 314 ARG A N 1
ATOM 2379 C CA . ARG A 1 314 ? -10.375 36.031 14.523 1 97.06 314 ARG A CA 1
ATOM 2380 C C . ARG A 1 314 ? -11.258 35.438 13.43 1 97.06 314 ARG A C 1
ATOM 2382 O O . ARG A 1 314 ? -12.219 36.094 12.984 1 97.06 314 ARG A O 1
ATOM 2389 N N . GLN A 1 315 ? -10.875 34.25 12.961 1 96 315 GLN A N 1
ATOM 2390 C CA . GLN A 1 315 ? -11.695 33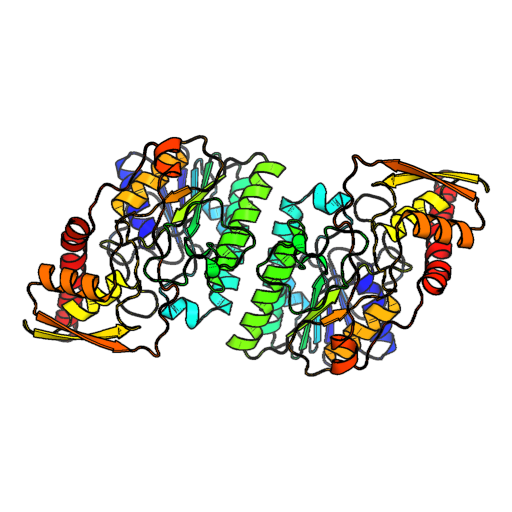.562 11.953 1 96 315 GLN A CA 1
ATOM 2391 C C . GLN A 1 315 ? -13.102 33.281 12.484 1 96 315 GLN A C 1
ATOM 2393 O O . GLN A 1 315 ? -14.094 33.5 11.781 1 96 315 GLN A O 1
ATOM 2398 N N . VAL A 1 316 ? -13.148 32.75 13.711 1 96.25 316 VAL A N 1
ATOM 2399 C CA . VAL A 1 316 ? -14.414 32.375 14.336 1 96.25 316 VAL A CA 1
ATOM 2400 C C . VAL A 1 316 ? -15.289 33.625 14.508 1 96.25 316 VAL A C 1
ATOM 2402 O O . VAL A 1 316 ? -16.484 33.594 14.211 1 96.25 316 VAL A O 1
ATOM 2405 N N . LEU A 1 317 ? -14.703 34.719 14.961 1 94.5 317 LEU A N 1
ATOM 2406 C CA . LEU A 1 317 ? -15.43 35.969 15.164 1 94.5 317 LEU A CA 1
ATOM 2407 C C . LEU A 1 317 ? -15.938 36.5 13.836 1 94.5 317 LEU A C 1
ATOM 2409 O O . LEU A 1 317 ? -17.047 37.062 13.766 1 94.5 317 LEU A O 1
ATOM 2413 N N . ALA A 1 318 ? -15.078 36.406 12.82 1 93.19 318 ALA A N 1
ATOM 2414 C CA . ALA A 1 318 ? -15.477 36.844 11.492 1 93.19 318 ALA A CA 1
ATOM 2415 C C . ALA A 1 318 ? -16.672 36.062 10.977 1 93.19 318 ALA A C 1
ATOM 2417 O O . ALA A 1 318 ? -17.531 36.594 10.281 1 93.19 318 ALA A O 1
ATOM 2418 N N . GLU A 1 319 ? -16.672 34.75 11.211 1 91.12 319 GLU A N 1
ATOM 2419 C CA . GLU A 1 319 ? -17.781 33.875 10.82 1 91.12 319 GLU A CA 1
ATOM 2420 C C . GLU A 1 319 ? -19.062 34.312 11.539 1 91.12 319 GLU A C 1
ATOM 2422 O O . GLU A 1 319 ? -20.141 34.281 10.938 1 91.12 319 GLU A O 1
ATOM 2427 N N . ALA A 1 320 ? -18.922 34.594 12.867 1 86.19 320 ALA A N 1
ATOM 2428 C CA . ALA A 1 320 ? -20.062 35 13.664 1 86.19 320 ALA A CA 1
ATOM 2429 C C . ALA A 1 320 ? -20.594 36.375 13.188 1 86.19 320 ALA A C 1
ATOM 2431 O O . ALA A 1 320 ? -21.812 36.594 13.18 1 86.19 320 ALA A O 1
ATOM 2432 N N . GLY A 1 321 ? -19.656 37.25 12.875 1 84.38 321 GLY A N 1
ATOM 2433 C CA . GLY A 1 321 ? -20.078 38.531 12.359 1 84.38 321 GLY A CA 1
ATOM 2434 C C . GLY A 1 321 ? -20.797 38.438 11.031 1 84.38 321 GLY A C 1
ATOM 2435 O O . GLY A 1 321 ? -21.719 39.219 10.758 1 84.38 321 GLY A O 1
ATOM 2436 N N . ARG A 1 322 ? -20.328 37.562 10.195 1 73.56 322 ARG A N 1
ATOM 2437 C CA . ARG A 1 322 ? -20.969 37.375 8.898 1 73.56 322 ARG A CA 1
ATOM 2438 C C . ARG A 1 322 ? -22.344 36.75 9.055 1 73.56 322 ARG A C 1
ATOM 2440 O O . ARG A 1 322 ? -23.25 37 8.25 1 73.56 322 ARG A O 1
ATOM 2447 N N . ALA A 1 323 ? -22.531 35.938 10.117 1 71.06 323 ALA A N 1
ATOM 2448 C CA . ALA A 1 323 ? -23.812 35.281 10.367 1 71.06 323 ALA A CA 1
ATOM 2449 C C . ALA A 1 323 ? -24.828 36.281 10.922 1 71.06 323 ALA A C 1
ATOM 2451 O O . ALA A 1 323 ? -26.031 36.125 10.672 1 71.06 323 ALA A O 1
ATOM 2452 N N . ASP A 1 324 ? -24.281 37.312 11.516 1 77.75 324 ASP A N 1
ATOM 2453 C CA . ASP A 1 324 ? -25.141 38.344 12.117 1 77.75 324 ASP A CA 1
ATOM 2454 C C . ASP A 1 324 ? -25.469 39.438 11.109 1 77.75 324 ASP A C 1
ATOM 2456 O O . ASP A 1 324 ? -26.359 40.25 11.352 1 77.75 324 ASP A O 1
ATOM 2460 N N . ALA A 1 325 ? -25.078 39.5 9.914 1 64.56 325 ALA A N 1
ATOM 2461 C CA . ALA A 1 325 ? -25.344 40.531 8.914 1 64.56 325 ALA A CA 1
ATOM 2462 C C . ALA A 1 325 ? -26.344 40.031 7.871 1 64.56 325 ALA A C 1
ATOM 2464 O O . ALA A 1 325 ? -27.234 40.781 7.449 1 64.56 325 ALA A O 1
ATOM 2465 N N . MET B 1 1 ? -27.766 -11.438 -20.109 1 67.44 1 MET B N 1
ATOM 2466 C CA . MET B 1 1 ? -26.844 -12.195 -19.266 1 67.44 1 MET B CA 1
ATOM 2467 C C . MET B 1 1 ? -25.656 -11.328 -18.859 1 67.44 1 MET B C 1
ATOM 2469 O O . MET B 1 1 ? -25.203 -10.469 -19.609 1 67.44 1 MET B O 1
ATOM 2473 N N . THR B 1 2 ? -25.266 -11.328 -17.516 1 90.94 2 THR B N 1
ATOM 2474 C CA . THR B 1 2 ? -24.203 -10.461 -17.016 1 90.94 2 THR B CA 1
ATOM 2475 C C . THR B 1 2 ? -22.828 -11.117 -17.203 1 90.94 2 THR B C 1
ATOM 2477 O O . THR B 1 2 ? -22.75 -12.32 -17.453 1 90.94 2 THR B O 1
ATOM 2480 N N . TRP B 1 3 ? -21.875 -10.398 -17.516 1 97.31 3 TRP B N 1
ATOM 2481 C CA . TRP B 1 3 ? -20.531 -10.875 -17.766 1 97.31 3 TRP B CA 1
ATOM 2482 C C . TRP B 1 3 ? -19.875 -11.344 -16.469 1 97.31 3 TRP B C 1
ATOM 2484 O O . TRP B 1 3 ? -20.094 -10.758 -15.406 1 97.31 3 TRP B O 1
ATOM 2494 N N . THR B 1 4 ? -19.172 -12.477 -16.547 1 98.75 4 THR B N 1
ATOM 2495 C CA . THR B 1 4 ? -18.094 -12.781 -15.609 1 98.75 4 THR B CA 1
ATOM 2496 C C . THR B 1 4 ? -16.75 -12.32 -16.156 1 98.75 4 THR B C 1
ATOM 2498 O O . THR B 1 4 ? -16.328 -12.781 -17.219 1 98.75 4 THR B O 1
ATOM 2501 N N . VAL B 1 5 ? -16.125 -11.398 -15.477 1 98.94 5 VAL B N 1
ATOM 2502 C CA . VAL B 1 5 ? -14.875 -10.828 -15.969 1 98.94 5 VAL B CA 1
ATOM 2503 C C . VAL B 1 5 ? -13.695 -11.438 -15.219 1 98.94 5 VAL B C 1
ATOM 2505 O O . VAL B 1 5 ? -13.734 -11.578 -14 1 98.94 5 VAL B O 1
ATOM 2508 N N . VAL B 1 6 ? -12.672 -11.875 -15.93 1 98.88 6 VAL B N 1
ATOM 2509 C CA . VAL B 1 6 ? -11.406 -12.328 -15.367 1 98.88 6 VAL B CA 1
ATOM 2510 C C . VAL B 1 6 ? -10.273 -11.414 -15.828 1 98.88 6 VAL B C 1
ATOM 2512 O O . VAL B 1 6 ? -9.922 -11.398 -17.016 1 98.88 6 VAL B O 1
ATOM 2515 N N . THR B 1 7 ? -9.758 -10.578 -14.93 1 98.88 7 THR B N 1
ATOM 2516 C CA . THR B 1 7 ? -8.539 -9.859 -15.25 1 98.88 7 THR B CA 1
ATOM 2517 C C . THR B 1 7 ? -7.312 -10.742 -15.031 1 98.88 7 THR B C 1
ATOM 2519 O O . THR B 1 7 ? -7.312 -11.602 -14.148 1 98.88 7 THR B O 1
ATOM 2522 N N . GLY B 1 8 ? -6.254 -10.484 -15.844 1 97.88 8 GLY B N 1
ATOM 2523 C CA . GLY B 1 8 ? -5.148 -11.43 -15.852 1 97.88 8 GLY B CA 1
ATOM 2524 C C . GLY B 1 8 ? -5.461 -12.695 -16.625 1 97.88 8 GLY B C 1
ATOM 2525 O O . GLY B 1 8 ? -4.832 -13.734 -16.406 1 97.88 8 GLY B O 1
ATOM 2526 N N . ALA B 1 9 ? -6.395 -12.602 -17.531 1 98.06 9 ALA B N 1
ATOM 2527 C CA . ALA B 1 9 ? -6.922 -13.766 -18.25 1 98.06 9 ALA B CA 1
ATOM 2528 C C . ALA B 1 9 ? -5.887 -14.312 -19.234 1 98.06 9 ALA B C 1
ATOM 2530 O O . ALA B 1 9 ? -5.996 -15.461 -19.672 1 98.06 9 ALA B O 1
ATOM 2531 N N . GLY B 1 10 ? -4.922 -13.516 -19.594 1 96.56 10 GLY B N 1
ATOM 2532 C CA . GLY B 1 10 ? -3.861 -13.977 -20.484 1 96.56 10 GLY B CA 1
ATOM 2533 C C . GLY B 1 10 ? -2.777 -14.75 -19.766 1 96.56 10 GLY B C 1
ATOM 2534 O O . GLY B 1 10 ? -1.932 -15.391 -20.391 1 96.56 10 GLY B O 1
ATOM 2535 N N . GLY B 1 11 ? -2.826 -14.727 -18.422 1 95.5 11 GLY B N 1
ATOM 2536 C CA . GLY B 1 11 ? -1.811 -15.375 -17.609 1 95.5 11 GLY B CA 1
ATOM 2537 C C . GLY B 1 11 ? -2.139 -16.812 -17.297 1 95.5 11 GLY B C 1
ATOM 2538 O O . GLY B 1 11 ? -3.125 -17.359 -17.797 1 95.5 11 GLY B O 1
ATOM 2539 N N . PHE B 1 12 ? -1.315 -17.438 -16.438 1 95.88 12 PHE B N 1
ATOM 2540 C CA . PHE B 1 12 ? -1.346 -18.859 -16.094 1 95.88 12 PHE B CA 1
ATOM 2541 C C . PHE B 1 12 ? -2.652 -19.219 -15.406 1 95.88 12 PHE B C 1
ATOM 2543 O O . PHE B 1 12 ? -3.537 -19.828 -16.016 1 95.88 12 PHE B O 1
ATOM 2550 N N . ILE B 1 13 ? -2.91 -18.641 -14.211 1 97.62 13 ILE B N 1
ATOM 2551 C CA . ILE B 1 13 ? -4.094 -19 -13.438 1 97.62 13 ILE B CA 1
ATOM 2552 C C . ILE B 1 13 ? -5.348 -18.469 -14.133 1 97.62 13 ILE B C 1
ATOM 2554 O O . ILE B 1 13 ? -6.359 -19.172 -14.211 1 97.62 13 ILE B O 1
ATOM 2558 N N . GLY B 1 14 ? -5.254 -17.266 -14.695 1 97.75 14 GLY B N 1
ATOM 2559 C CA . GLY B 1 14 ? -6.383 -16.625 -15.352 1 97.75 14 GLY B CA 1
ATOM 2560 C C . GLY B 1 14 ? -6.918 -17.422 -16.531 1 97.75 14 GLY B C 1
ATOM 2561 O O . GLY B 1 14 ? -8.133 -17.547 -16.703 1 97.75 14 GLY B O 1
ATOM 2562 N N . SER B 1 15 ? -6.004 -17.984 -17.359 1 97.06 15 SER B N 1
ATOM 2563 C CA . SER B 1 15 ? -6.449 -18.734 -18.531 1 97.06 15 SER B CA 1
ATOM 2564 C C . SER B 1 15 ? -7.141 -20.031 -18.125 1 97.06 15 SER B C 1
ATOM 2566 O O . SER B 1 15 ? -8.102 -20.453 -18.766 1 97.06 15 SER B O 1
ATOM 2568 N N . HIS B 1 16 ? -6.664 -20.672 -17.062 1 97.69 16 HIS B N 1
ATOM 2569 C CA . HIS B 1 16 ? -7.324 -21.875 -16.531 1 97.69 16 HIS B CA 1
ATOM 2570 C C . HIS B 1 16 ? -8.703 -21.531 -15.977 1 97.69 16 HIS B C 1
ATOM 2572 O O . HIS B 1 16 ? -9.664 -22.281 -16.188 1 97.69 16 HIS B O 1
ATOM 2578 N N . LEU B 1 17 ? -8.805 -20.422 -15.266 1 98.62 17 LEU B N 1
ATOM 2579 C CA . LEU B 1 17 ? -10.07 -20 -14.68 1 98.62 17 LEU B CA 1
ATOM 2580 C C . LEU B 1 17 ? -11.094 -19.688 -15.766 1 98.62 17 LEU B C 1
ATOM 2582 O O . LEU B 1 17 ? -12.258 -20.094 -15.664 1 98.62 17 LEU B O 1
ATOM 2586 N N . VAL B 1 18 ? -10.672 -18.984 -16.828 1 98.44 18 VAL B N 1
ATOM 2587 C CA . VAL B 1 18 ? -11.555 -18.672 -17.953 1 98.44 18 VAL B CA 1
ATOM 2588 C C . VAL B 1 18 ? -12.109 -19.953 -18.562 1 98.44 18 VAL B C 1
ATOM 2590 O O . VAL B 1 18 ? -13.32 -20.078 -18.766 1 98.44 18 VAL B O 1
ATOM 2593 N N . ARG B 1 19 ? -11.227 -20.938 -18.828 1 97.25 19 ARG B N 1
ATOM 2594 C CA . ARG B 1 19 ? -11.641 -22.203 -19.422 1 97.25 19 ARG B CA 1
ATOM 2595 C C . ARG B 1 19 ? -12.703 -22.891 -18.547 1 97.25 19 ARG B C 1
ATOM 2597 O O . ARG B 1 19 ? -13.711 -23.375 -19.062 1 97.25 19 ARG B O 1
ATOM 2604 N N . ARG B 1 20 ? -12.445 -22.953 -17.281 1 98.06 20 ARG B N 1
ATOM 2605 C CA . ARG B 1 20 ? -13.367 -23.578 -16.344 1 98.06 20 ARG B CA 1
ATOM 2606 C C . ARG B 1 20 ? -14.711 -22.859 -16.328 1 98.06 20 ARG B C 1
ATOM 2608 O O . ARG B 1 20 ? -15.766 -23.5 -16.359 1 98.06 20 ARG B O 1
ATOM 2615 N N . LEU B 1 21 ? -14.719 -21.516 -16.25 1 98.5 21 LEU B N 1
ATOM 2616 C CA . LEU B 1 21 ? -15.938 -20.703 -16.203 1 98.5 21 LEU B CA 1
ATOM 2617 C C . LEU B 1 21 ? -16.766 -20.891 -17.469 1 98.5 21 LEU B C 1
ATOM 2619 O O . LEU B 1 21 ? -17.984 -21.016 -17.406 1 98.5 21 LEU B O 1
ATOM 2623 N N . VAL B 1 22 ? -16.094 -20.891 -18.609 1 98.06 22 VAL B N 1
ATOM 2624 C CA . VAL B 1 22 ? -16.781 -21.109 -19.875 1 98.06 22 VAL B CA 1
ATOM 2625 C C . VAL B 1 22 ? -17.438 -22.484 -19.891 1 98.06 22 VAL B C 1
ATOM 2627 O O . VAL B 1 22 ? -18.594 -22.625 -20.281 1 98.06 22 VAL B O 1
ATOM 2630 N N . ARG B 1 23 ? -16.672 -23.484 -19.453 1 97.25 23 ARG B N 1
ATOM 2631 C CA . ARG B 1 23 ? -17.188 -24.844 -19.375 1 97.25 23 ARG B CA 1
ATOM 2632 C C . ARG B 1 23 ? -18.422 -24.906 -18.469 1 97.25 23 ARG B C 1
ATOM 2634 O O . ARG B 1 23 ? -19.359 -25.672 -18.734 1 97.25 23 ARG B O 1
ATOM 2641 N N . ASP B 1 24 ? -18.406 -24.094 -17.453 1 97.56 24 ASP B N 1
ATOM 2642 C CA . ASP B 1 24 ? -19.516 -24.062 -16.484 1 97.56 24 ASP B CA 1
ATOM 2643 C C . ASP B 1 24 ? -20.688 -23.266 -17.047 1 97.56 24 ASP B C 1
ATOM 2645 O O . ASP B 1 24 ? -21.719 -23.125 -16.375 1 97.56 24 ASP B O 1
ATOM 2649 N N . GLY B 1 25 ? -20.594 -22.609 -18.219 1 97.12 25 GLY B N 1
ATOM 2650 C CA . GLY B 1 25 ? -21.703 -21.969 -18.891 1 97.12 25 GLY B CA 1
ATOM 2651 C C . GLY B 1 25 ? -21.734 -20.469 -18.672 1 97.12 25 GLY B C 1
ATOM 2652 O O . GLY B 1 25 ? -22.719 -19.812 -19.031 1 97.12 25 GLY B O 1
ATOM 2653 N N . HIS B 1 26 ? -20.703 -19.906 -18.109 1 97.69 26 HIS B N 1
ATOM 2654 C CA . HIS B 1 26 ? -20.656 -18.469 -17.906 1 97.69 26 HIS B CA 1
ATOM 2655 C C . HIS B 1 26 ? -20.328 -17.734 -19.203 1 97.69 26 HIS B C 1
ATOM 2657 O O . HIS B 1 26 ? -19.656 -18.281 -20.078 1 97.69 26 HIS B O 1
ATOM 2663 N N . ARG B 1 27 ? -20.891 -16.562 -19.359 1 98.19 27 ARG B N 1
ATOM 2664 C CA . ARG B 1 27 ? -20.375 -15.609 -20.328 1 98.19 27 ARG B CA 1
ATOM 2665 C C . ARG B 1 27 ? -19.156 -14.875 -19.797 1 98.19 27 ARG B C 1
ATOM 2667 O O . ARG B 1 27 ? -19.25 -14.062 -18.875 1 98.19 27 ARG B O 1
ATOM 2674 N N . VAL B 1 28 ? -18 -15.141 -20.438 1 98.62 28 VAL B N 1
ATOM 2675 C CA . VAL B 1 28 ? -16.75 -14.711 -19.812 1 98.62 28 VAL B CA 1
ATOM 2676 C C . VAL B 1 28 ? -16.062 -13.664 -20.688 1 98.62 28 VAL B C 1
ATOM 2678 O O . VAL B 1 28 ? -15.977 -13.82 -21.906 1 98.62 28 VAL B O 1
ATOM 2681 N N . ARG B 1 29 ? -15.688 -12.547 -20.125 1 98.62 29 ARG B N 1
ATOM 2682 C CA . ARG B 1 29 ? -14.773 -11.57 -20.703 1 98.62 29 ARG B CA 1
ATOM 2683 C C . ARG B 1 29 ? -13.391 -11.664 -20.047 1 98.62 29 ARG B C 1
ATOM 2685 O O . ARG B 1 29 ? -13.25 -11.477 -18.844 1 98.62 29 ARG B O 1
ATOM 2692 N N . GLY B 1 30 ? -12.398 -12.07 -20.812 1 98.5 30 GLY B N 1
ATOM 2693 C CA . GLY B 1 30 ? -11.016 -12.023 -20.375 1 98.5 30 GLY B CA 1
ATOM 2694 C C . GLY B 1 30 ? -10.359 -10.68 -20.609 1 98.5 30 GLY B C 1
ATOM 2695 O O . GLY B 1 30 ? -10.578 -10.055 -21.641 1 98.5 30 GLY B O 1
ATOM 2696 N N . VAL B 1 31 ? -9.602 -10.18 -19.656 1 98.69 31 VAL B N 1
ATOM 2697 C CA . VAL B 1 31 ? -8.898 -8.898 -19.75 1 98.69 31 VAL B CA 1
ATOM 2698 C C . VAL B 1 31 ? -7.426 -9.094 -19.406 1 98.69 31 VAL B C 1
ATOM 2700 O O . VAL B 1 31 ? -7.094 -9.688 -18.375 1 98.69 31 VAL B O 1
ATOM 2703 N N . ASP B 1 32 ? -6.562 -8.641 -20.219 1 98.19 32 ASP B N 1
ATOM 2704 C CA . ASP B 1 32 ? -5.129 -8.695 -19.953 1 98.19 32 ASP B CA 1
ATOM 2705 C C . ASP B 1 32 ? -4.363 -7.785 -20.922 1 98.19 32 ASP B C 1
ATOM 2707 O O . ASP B 1 32 ? -4.941 -7.23 -21.859 1 98.19 32 ASP B O 1
ATOM 2711 N N . LEU B 1 33 ? -3.076 -7.602 -20.609 1 97.31 33 LEU B N 1
ATOM 2712 C CA . LEU B 1 33 ? -2.182 -6.891 -21.516 1 97.31 33 LEU B CA 1
ATOM 2713 C C . LEU B 1 33 ? -1.858 -7.75 -22.734 1 97.31 33 LEU B C 1
ATOM 2715 O O . LEU B 1 33 ? -1.534 -7.223 -23.812 1 97.31 33 LEU B O 1
ATOM 2719 N N . VAL B 1 34 ? -1.936 -9.07 -22.562 1 95.12 34 VAL B N 1
ATOM 2720 C CA . VAL B 1 34 ? -1.541 -10 -23.609 1 95.12 34 VAL B CA 1
ATOM 2721 C C . VAL B 1 34 ? -2.516 -11.18 -23.656 1 95.12 34 VAL B C 1
ATOM 2723 O O . VAL B 1 34 ? -3.1 -11.547 -22.625 1 95.12 34 VAL B O 1
ATOM 2726 N N . PRO B 1 35 ? -2.703 -11.75 -24.797 1 93.81 35 PRO B N 1
ATOM 2727 C CA . PRO B 1 35 ? -3.514 -12.969 -24.859 1 93.81 35 PRO B CA 1
ATOM 2728 C C . PRO B 1 35 ? -2.822 -14.172 -24.219 1 93.81 35 PRO B C 1
ATOM 2730 O O . PRO B 1 35 ? -1.622 -14.125 -23.953 1 93.81 35 PRO B O 1
ATOM 2733 N N . PRO B 1 36 ? -3.555 -15.242 -23.938 1 93.25 36 PRO B N 1
ATOM 2734 C CA . PRO B 1 36 ? -2.91 -16.453 -23.422 1 93.25 36 PRO B CA 1
ATOM 2735 C C . PRO B 1 36 ? -1.812 -16.969 -24.359 1 93.25 36 PRO B C 1
ATOM 2737 O O . PRO B 1 36 ? -2.004 -17.031 -25.578 1 93.25 36 PRO B O 1
ATOM 2740 N N . ARG B 1 37 ? -0.746 -17.359 -23.766 1 89.56 37 ARG B N 1
ATOM 2741 C CA . ARG B 1 37 ? 0.449 -17.703 -24.531 1 89.56 37 ARG B CA 1
ATOM 2742 C C . ARG B 1 37 ? 0.387 -19.141 -25.047 1 89.56 37 ARG B C 1
ATOM 2744 O O . ARG B 1 37 ? 0.875 -19.438 -26.141 1 89.56 37 ARG B O 1
ATOM 2751 N N . TYR B 1 38 ? -0.154 -20.078 -24.297 1 88.44 38 TYR B N 1
ATOM 2752 C CA . TYR B 1 38 ? 0.052 -21.484 -24.562 1 88.44 38 TYR B CA 1
ATOM 2753 C C . TYR B 1 38 ? -1.244 -22.156 -25.016 1 88.44 38 TYR B C 1
ATOM 2755 O O . TYR B 1 38 ? -1.362 -23.375 -24.984 1 88.44 38 TYR B O 1
ATOM 2763 N N . GLY B 1 39 ? -2.211 -21.406 -25.375 1 76.94 39 GLY B N 1
ATOM 2764 C CA . GLY B 1 39 ? -3.471 -21.969 -25.859 1 76.94 39 GLY B CA 1
ATOM 2765 C C . GLY B 1 39 ? -4.457 -20.906 -26.297 1 76.94 39 GLY B C 1
ATOM 2766 O O . GLY B 1 39 ? -4.227 -19.703 -26.094 1 76.94 39 GLY B O 1
ATOM 2767 N N . PRO B 1 40 ? -5.379 -21.531 -27 1 79.06 40 PRO B N 1
ATOM 2768 C CA . PRO B 1 40 ? -6.383 -20.562 -27.453 1 79.06 40 PRO B CA 1
ATOM 2769 C C . PRO B 1 40 ? -7.184 -19.969 -26.297 1 79.06 40 PRO B C 1
ATOM 2771 O O . PRO B 1 40 ? -7.375 -20.625 -25.266 1 79.06 40 PRO B O 1
ATOM 2774 N N . GLY B 1 41 ? -7.441 -18.75 -26.359 1 83.62 41 GLY B N 1
ATOM 2775 C CA . GLY B 1 41 ? -8.398 -18.188 -25.422 1 83.62 41 GLY B CA 1
ATOM 2776 C C . GLY B 1 41 ? -9.812 -18.703 -25.625 1 83.62 41 GLY B C 1
ATOM 2777 O O . GLY B 1 41 ? -10.211 -19 -26.75 1 83.62 41 GLY B O 1
ATOM 2778 N N . GLU B 1 42 ? -10.539 -18.969 -24.453 1 91.25 42 GLU B N 1
ATOM 2779 C CA . GLU B 1 42 ? -11.875 -19.547 -24.547 1 91.25 42 GLU B CA 1
ATOM 2780 C C . GLU B 1 42 ? -12.953 -18.547 -24.172 1 91.25 42 GLU B C 1
ATOM 2782 O O . GLU B 1 42 ? -14.141 -18.828 -24.297 1 91.25 42 GLU B O 1
ATOM 2787 N N . ALA B 1 43 ? -12.477 -17.406 -23.734 1 96.25 43 ALA B N 1
ATOM 2788 C CA . ALA B 1 43 ? -13.438 -16.375 -23.359 1 96.25 43 ALA B CA 1
ATOM 2789 C C . ALA B 1 43 ? -14.266 -15.93 -24.547 1 96.25 43 ALA B C 1
ATOM 2791 O O . ALA B 1 43 ? -13.766 -15.867 -25.672 1 96.25 43 ALA B O 1
ATOM 2792 N N . GLN B 1 44 ? -15.516 -15.633 -24.391 1 97.12 44 GLN B N 1
ATOM 2793 C CA . GLN B 1 44 ? -16.359 -15.109 -25.453 1 97.12 44 GLN B CA 1
ATOM 2794 C C . GLN B 1 44 ? -15.852 -13.75 -25.938 1 97.12 44 GLN B C 1
ATOM 2796 O O . GLN B 1 44 ? -15.984 -13.414 -27.125 1 97.12 44 GLN B O 1
ATOM 2801 N N . GLU B 1 45 ? -15.305 -12.953 -25.016 1 96.75 45 GLU B N 1
ATOM 2802 C CA . GLU B 1 45 ? -14.664 -11.672 -25.312 1 96.75 45 GLU B CA 1
ATOM 2803 C C . GLU B 1 45 ? -13.305 -11.562 -24.625 1 96.75 45 GLU B C 1
ATOM 2805 O O . GLU B 1 45 ? -13.156 -11.938 -23.453 1 96.75 45 GLU B O 1
ATOM 2810 N N . PHE B 1 46 ? -12.344 -11.164 -25.391 1 97.31 46 PHE B N 1
ATOM 2811 C CA . PHE B 1 46 ? -11.031 -10.867 -24.812 1 97.31 46 PHE B CA 1
ATOM 2812 C C . PHE B 1 46 ? -10.648 -9.414 -25.078 1 97.31 46 PHE B C 1
ATOM 2814 O O . PHE B 1 46 ? -10.586 -8.977 -26.219 1 97.31 46 PHE B O 1
ATOM 2821 N N . VAL B 1 47 ? -10.383 -8.672 -24.078 1 97.38 47 VAL B N 1
ATOM 2822 C CA . VAL B 1 47 ? -10.07 -7.25 -24.156 1 97.38 47 VAL B CA 1
ATOM 2823 C C . VAL B 1 47 ? -8.609 -7.023 -23.766 1 97.38 47 VAL B C 1
ATOM 2825 O O . VAL B 1 47 ? -8.188 -7.375 -22.656 1 97.38 47 VAL B O 1
ATOM 2828 N N . ILE B 1 48 ? -7.832 -6.566 -24.703 1 97.94 48 ILE B N 1
ATOM 2829 C CA . ILE B 1 48 ? -6.488 -6.109 -24.359 1 97.94 48 ILE B CA 1
ATOM 2830 C C . ILE B 1 48 ? -6.562 -4.75 -23.672 1 97.94 48 ILE B C 1
ATOM 2832 O O . ILE B 1 48 ? -6.969 -3.758 -24.281 1 97.94 48 ILE B O 1
ATOM 2836 N N . ALA B 1 49 ? -6.156 -4.676 -22.375 1 98.5 49 ALA B N 1
ATOM 2837 C CA . ALA B 1 49 ? -6.285 -3.447 -21.594 1 98.5 49 ALA B CA 1
ATOM 2838 C C . ALA B 1 49 ? -5.195 -3.35 -20.531 1 98.5 49 ALA B C 1
ATOM 2840 O O . ALA B 1 49 ? -4.844 -4.348 -19.906 1 98.5 49 ALA B O 1
ATOM 2841 N N . ASP B 1 50 ? -4.652 -2.201 -20.406 1 98.69 50 ASP B N 1
ATOM 2842 C CA . ASP B 1 50 ? -3.727 -1.872 -19.328 1 98.69 50 ASP B CA 1
ATOM 2843 C C . ASP B 1 50 ? -4.473 -1.336 -18.109 1 98.69 50 ASP B C 1
ATOM 2845 O O . ASP B 1 50 ? -4.895 -0.178 -18.094 1 98.69 50 ASP B O 1
ATOM 2849 N N . LEU B 1 51 ? -4.574 -2.125 -17.094 1 98.75 51 LEU B N 1
ATOM 2850 C CA . LEU B 1 51 ? -5.414 -1.802 -15.953 1 98.75 51 LEU B CA 1
ATOM 2851 C C . LEU B 1 51 ? -4.734 -0.781 -15.047 1 98.75 51 LEU B C 1
ATOM 2853 O O . LEU B 1 51 ? -5.328 -0.312 -14.078 1 98.75 51 LEU B O 1
ATOM 2857 N N . ARG B 1 52 ? -3.482 -0.399 -15.336 1 98.56 52 ARG B N 1
ATOM 2858 C CA . ARG B 1 52 ? -2.865 0.737 -14.656 1 98.56 52 ARG B CA 1
ATOM 2859 C C . ARG B 1 52 ? -3.57 2.039 -15.016 1 98.56 52 ARG B C 1
ATOM 2861 O O . ARG B 1 52 ? -3.377 3.061 -14.352 1 98.56 52 ARG B O 1
ATOM 2868 N N . ASP B 1 53 ? -4.344 1.959 -16.031 1 98.56 53 ASP B N 1
ATOM 2869 C CA . ASP B 1 53 ? -5.156 3.086 -16.484 1 98.56 53 ASP B CA 1
ATOM 2870 C C . ASP B 1 53 ? -6.59 2.967 -15.969 1 98.56 53 ASP B C 1
ATOM 2872 O O . ASP B 1 53 ? -7.273 1.978 -16.234 1 98.56 53 ASP B O 1
ATOM 2876 N N . ALA B 1 54 ? -7.066 4.008 -15.305 1 98.56 54 ALA B N 1
ATOM 2877 C CA . ALA B 1 54 ? -8.367 3.965 -14.641 1 98.56 54 ALA B CA 1
ATOM 2878 C C . ALA B 1 54 ? -9.492 3.779 -15.648 1 98.56 54 ALA B C 1
ATOM 2880 O O . ALA B 1 54 ? -10.453 3.047 -15.391 1 98.56 54 ALA B O 1
ATOM 2881 N N . ALA B 1 55 ? -9.398 4.438 -16.734 1 98.5 55 ALA B N 1
ATOM 2882 C CA . ALA B 1 55 ? -10.445 4.348 -17.75 1 98.5 55 ALA B CA 1
ATOM 2883 C C . ALA B 1 55 ? -10.508 2.947 -18.344 1 98.5 55 ALA B C 1
ATOM 2885 O O . ALA B 1 55 ? -11.594 2.443 -18.656 1 98.5 55 ALA B O 1
ATOM 2886 N N . GLN B 1 56 ? -9.391 2.33 -18.562 1 98.75 56 GLN B N 1
ATOM 2887 C CA . GLN B 1 56 ? -9.352 0.974 -19.094 1 98.75 56 GLN B CA 1
ATOM 2888 C C . GLN B 1 56 ? -9.883 -0.033 -18.078 1 98.75 56 GLN B C 1
ATOM 2890 O O . GLN B 1 56 ? -10.555 -1.003 -18.438 1 98.75 56 GLN B O 1
ATOM 2895 N N . ALA B 1 57 ? -9.586 0.214 -16.812 1 98.88 57 ALA B N 1
ATOM 2896 C CA . ALA B 1 57 ? -10.141 -0.644 -15.766 1 98.88 57 ALA B CA 1
ATOM 2897 C C . ALA B 1 57 ? -11.664 -0.556 -15.734 1 98.88 57 ALA B C 1
ATOM 2899 O O . ALA B 1 57 ? -12.344 -1.574 -15.609 1 98.88 57 ALA B O 1
ATOM 2900 N N . ALA B 1 58 ? -12.156 0.692 -15.852 1 98.69 58 ALA B N 1
ATOM 2901 C CA . ALA B 1 58 ? -13.602 0.896 -15.859 1 98.69 58 ALA B CA 1
ATOM 2902 C C . ALA B 1 58 ? -14.25 0.177 -17.031 1 98.69 58 ALA B C 1
ATOM 2904 O O . ALA B 1 58 ? -15.273 -0.491 -16.875 1 98.69 58 ALA B O 1
ATOM 2905 N N . ARG B 1 59 ? -13.656 0.293 -18.172 1 98.31 59 ARG B N 1
ATOM 2906 C CA . ARG B 1 59 ? -14.18 -0.355 -19.375 1 98.31 59 ARG B CA 1
ATOM 2907 C C . ARG B 1 59 ? -14.133 -1.874 -19.234 1 98.31 59 ARG B C 1
ATOM 2909 O O . ARG B 1 59 ? -15.047 -2.568 -19.688 1 98.31 59 ARG B O 1
ATOM 2916 N N . ALA B 1 60 ? -13.109 -2.377 -18.609 1 98.5 60 ALA B N 1
ATOM 2917 C CA . ALA B 1 60 ? -12.883 -3.812 -18.484 1 98.5 60 ALA B CA 1
ATOM 2918 C C . ALA B 1 60 ? -14.016 -4.48 -17.703 1 98.5 60 ALA B C 1
ATOM 2920 O O . ALA B 1 60 ? -14.391 -5.617 -18.016 1 98.5 60 ALA B O 1
ATOM 2921 N N . VAL B 1 61 ? -14.625 -3.764 -16.734 1 98.56 61 VAL B N 1
ATOM 2922 C CA . VAL B 1 61 ? -15.555 -4.445 -15.844 1 98.56 61 VAL B CA 1
ATOM 2923 C C . VAL B 1 61 ? -16.984 -4.039 -16.172 1 98.56 61 VAL B C 1
ATOM 2925 O O . VAL B 1 61 ? -17.922 -4.41 -15.469 1 98.56 61 VAL B O 1
ATOM 2928 N N . THR B 1 62 ? -17.156 -3.236 -17.25 1 97.5 62 THR B N 1
ATOM 2929 C CA . THR B 1 62 ? -18.484 -2.762 -17.625 1 97.5 62 THR B CA 1
ATOM 2930 C C . THR B 1 62 ? -19.438 -3.934 -17.844 1 97.5 62 THR B C 1
ATOM 2932 O O . THR B 1 62 ? -19.125 -4.871 -18.578 1 97.5 62 THR B O 1
ATOM 2935 N N . GLY B 1 63 ? -20.594 -3.939 -17.188 1 97.81 63 GLY B N 1
ATOM 2936 C CA . GLY B 1 63 ? -21.625 -4.941 -17.375 1 97.81 63 GLY B CA 1
ATOM 2937 C C . GLY B 1 63 ? -21.375 -6.223 -16.609 1 97.81 63 GLY B C 1
ATOM 2938 O O . GLY B 1 63 ? -22.109 -7.199 -16.75 1 97.81 63 GLY B O 1
ATOM 2939 N N . ALA B 1 64 ? -20.391 -6.273 -15.734 1 98.38 64 ALA B N 1
ATOM 2940 C CA . ALA B 1 64 ? -20 -7.492 -15.031 1 98.38 64 ALA B CA 1
ATOM 2941 C C . ALA B 1 64 ? -20.859 -7.715 -13.789 1 98.38 64 ALA B C 1
ATOM 2943 O O . ALA B 1 64 ? -21.203 -6.762 -13.078 1 98.38 64 ALA B O 1
ATOM 2944 N N . ASP B 1 65 ? -21.203 -8.922 -13.586 1 98.19 65 ASP B N 1
ATOM 2945 C CA . ASP B 1 65 ? -21.812 -9.336 -12.328 1 98.19 65 ASP B CA 1
ATOM 2946 C C . ASP B 1 65 ? -20.766 -9.812 -11.328 1 98.19 65 ASP B C 1
ATOM 2948 O O . ASP B 1 65 ? -20.906 -9.609 -10.125 1 98.19 65 ASP B O 1
ATOM 2952 N N . THR B 1 66 ? -19.828 -10.523 -11.828 1 98.75 66 THR B N 1
ATOM 2953 C CA . THR B 1 66 ? -18.719 -11.07 -11.055 1 98.75 66 THR B CA 1
ATOM 2954 C C . THR B 1 66 ? -17.391 -10.703 -11.703 1 98.75 66 THR B C 1
ATOM 2956 O O . THR B 1 66 ? -17.25 -10.75 -12.922 1 98.75 66 THR B O 1
ATOM 2959 N N . VAL B 1 67 ? -16.469 -10.281 -10.914 1 98.94 67 VAL B N 1
ATOM 2960 C CA . VAL B 1 67 ? -15.117 -10.008 -11.398 1 98.94 67 VAL B CA 1
ATOM 2961 C C . VAL B 1 67 ? -14.109 -10.828 -10.594 1 98.94 67 VAL B C 1
ATOM 2963 O O . VAL B 1 67 ? -14.109 -10.789 -9.359 1 98.94 67 VAL B O 1
ATOM 2966 N N . PHE B 1 68 ? -13.352 -11.68 -11.258 1 98.94 68 PHE B N 1
ATOM 2967 C CA . PHE B 1 68 ? -12.133 -12.266 -10.703 1 98.94 68 PHE B CA 1
ATOM 2968 C C . PHE B 1 6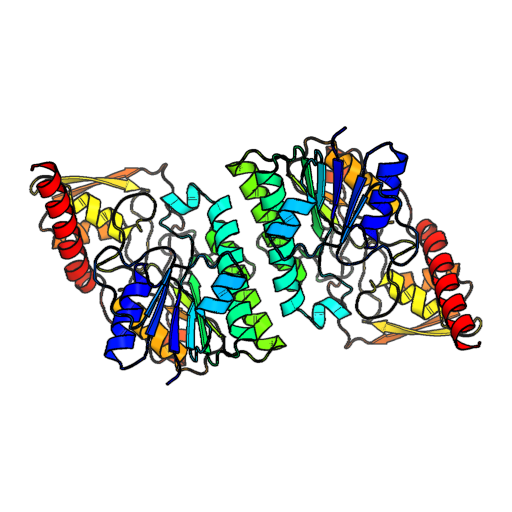8 ? -10.922 -11.414 -11.039 1 98.94 68 PHE B C 1
ATOM 2970 O O . PHE B 1 68 ? -10.5 -11.352 -12.195 1 98.94 68 PHE B O 1
ATOM 2977 N N . ALA B 1 69 ? -10.367 -10.766 -10.031 1 98.94 69 ALA B N 1
ATOM 2978 C CA . ALA B 1 69 ? -9.25 -9.836 -10.195 1 98.94 69 ALA B CA 1
ATOM 2979 C C . ALA B 1 69 ? -7.914 -10.539 -9.969 1 98.94 69 ALA B C 1
ATOM 2981 O O . ALA B 1 69 ? -7.402 -10.555 -8.844 1 98.94 69 ALA B O 1
ATOM 2982 N N . LEU B 1 70 ? -7.301 -11.023 -11.031 1 98.75 70 LEU B N 1
ATOM 2983 C CA . LEU B 1 70 ? -6.055 -11.773 -10.93 1 98.75 70 LEU B CA 1
ATOM 2984 C C . LEU B 1 70 ? -4.895 -10.984 -11.523 1 98.75 70 LEU B C 1
ATOM 2986 O O . LEU B 1 70 ? -3.73 -11.359 -11.344 1 98.75 70 LEU B O 1
ATOM 2990 N N . ALA B 1 71 ? -5.141 -9.914 -12.289 1 98.5 71 ALA B N 1
ATOM 2991 C CA . ALA B 1 71 ? -4.098 -9.188 -13 1 98.5 71 ALA B CA 1
ATOM 2992 C C . ALA B 1 71 ? -3.033 -8.664 -12.039 1 98.5 71 ALA B C 1
ATOM 2994 O O . ALA B 1 71 ? -3.357 -8.094 -11 1 98.5 71 ALA B O 1
ATOM 2995 N N . ALA B 1 72 ? -1.872 -8.875 -12.32 1 97.25 72 ALA B N 1
ATOM 2996 C CA . ALA B 1 72 ? -0.728 -8.375 -11.562 1 97.25 72 ALA B CA 1
ATOM 2997 C C . ALA B 1 72 ? 0.55 -8.43 -12.398 1 97.25 72 ALA B C 1
ATOM 2999 O O . ALA B 1 72 ? 0.668 -9.258 -13.305 1 97.25 72 ALA B O 1
ATOM 3000 N N . ASN B 1 73 ? 1.432 -7.453 -12.172 1 94.81 73 ASN B N 1
ATOM 3001 C CA . ASN B 1 73 ? 2.818 -7.57 -12.609 1 94.81 73 ASN B CA 1
ATOM 3002 C C . ASN B 1 73 ? 3.621 -8.484 -11.688 1 94.81 73 ASN B C 1
ATOM 3004 O O . ASN B 1 73 ? 4.156 -8.039 -10.672 1 94.81 73 ASN B O 1
ATOM 3008 N N . MET B 1 74 ? 3.617 -9.781 -12.055 1 83.12 74 MET B N 1
ATOM 3009 C CA . MET B 1 74 ? 4.199 -10.742 -11.125 1 83.12 74 MET B CA 1
ATOM 3010 C C . MET B 1 74 ? 5.016 -11.797 -11.867 1 83.12 74 MET B C 1
ATOM 3012 O O . MET B 1 74 ? 4.855 -11.977 -13.078 1 83.12 74 MET B O 1
ATOM 3016 N N . GLY B 1 75 ? 5.949 -12.281 -11.172 1 76.25 75 GLY B N 1
ATOM 3017 C CA . GLY B 1 75 ? 6.781 -13.383 -11.617 1 76.25 75 GLY B CA 1
ATOM 3018 C C . GLY B 1 75 ? 7.453 -14.125 -10.477 1 76.25 75 GLY B C 1
ATOM 3019 O O . GLY B 1 75 ? 7.016 -14.031 -9.328 1 76.25 75 GLY B O 1
ATOM 3020 N N . GLY B 1 76 ? 8.336 -14.961 -10.836 1 76.31 76 GLY B N 1
ATOM 3021 C CA . GLY B 1 76 ? 9.102 -15.688 -9.836 1 76.31 76 GLY B CA 1
ATOM 3022 C C . GLY B 1 76 ? 10.039 -14.797 -9.039 1 76.31 76 GLY B C 1
ATOM 3023 O O . GLY B 1 76 ? 9.984 -13.57 -9.156 1 76.31 76 GLY B O 1
ATOM 3024 N N . ILE B 1 77 ? 10.75 -15.375 -8.148 1 76.94 77 ILE B N 1
ATOM 3025 C CA . ILE B 1 77 ? 11.656 -14.68 -7.246 1 76.94 77 ILE B CA 1
ATOM 3026 C C . ILE B 1 77 ? 12.68 -13.883 -8.047 1 76.94 77 ILE B C 1
ATOM 3028 O O . ILE B 1 77 ? 13.109 -12.805 -7.625 1 76.94 77 ILE B O 1
ATOM 3032 N N . GLY B 1 78 ? 13.031 -14.336 -9.25 1 75.06 78 GLY B N 1
ATOM 3033 C CA . GLY B 1 78 ? 13.922 -13.586 -10.125 1 75.06 78 GLY B CA 1
ATOM 3034 C C . GLY B 1 78 ? 13.359 -12.227 -10.516 1 75.06 78 GLY B C 1
ATOM 3035 O O . GLY B 1 78 ? 14.055 -11.211 -10.406 1 75.06 78 GLY B O 1
ATOM 3036 N N . TRP B 1 79 ? 12.148 -12.234 -10.891 1 77.94 79 TRP B N 1
ATOM 3037 C CA . TRP B 1 79 ? 11.492 -11 -11.312 1 77.94 79 TRP B CA 1
ATOM 3038 C C . TRP B 1 79 ? 11.242 -10.078 -10.117 1 77.94 79 TRP B C 1
ATOM 3040 O O . TRP B 1 79 ? 11.508 -8.875 -10.188 1 77.94 79 TRP B O 1
ATOM 3050 N N . THR B 1 80 ? 10.82 -10.609 -9.031 1 79.81 80 THR B N 1
ATOM 3051 C CA . THR B 1 80 ? 10.469 -9.789 -7.867 1 79.81 80 THR B CA 1
ATOM 3052 C C . THR B 1 80 ? 11.711 -9.094 -7.312 1 79.81 80 THR B C 1
ATOM 3054 O O . THR B 1 80 ? 11.617 -7.984 -6.781 1 79.81 80 THR B O 1
ATOM 3057 N N . HIS B 1 81 ? 12.82 -9.695 -7.508 1 79.5 81 HIS B N 1
ATOM 3058 C CA . HIS B 1 81 ? 14.062 -9.102 -7.023 1 79.5 81 HIS B CA 1
ATOM 3059 C C . HIS B 1 81 ? 14.609 -8.078 -8.016 1 79.5 81 HIS B C 1
ATOM 3061 O O . HIS B 1 81 ? 15.25 -7.105 -7.617 1 79.5 81 HIS B O 1
ATOM 3067 N N . THR B 1 82 ? 14.32 -8.297 -9.234 1 83.88 82 THR B N 1
ATOM 3068 C CA . THR B 1 82 ? 14.953 -7.484 -10.266 1 83.88 82 THR B CA 1
ATOM 3069 C C . THR B 1 82 ? 14.156 -6.207 -10.516 1 83.88 82 THR B C 1
ATOM 3071 O O . THR B 1 82 ? 14.719 -5.191 -10.938 1 83.88 82 THR B O 1
ATOM 3074 N N . ALA B 1 83 ? 12.875 -6.254 -10.195 1 92 83 ALA B N 1
ATOM 3075 C CA . ALA B 1 83 ? 12.055 -5.105 -10.578 1 92 83 ALA B CA 1
ATOM 3076 C C . ALA B 1 83 ? 11.102 -4.715 -9.453 1 92 83 ALA B C 1
ATOM 3078 O O . ALA B 1 83 ? 9.898 -4.566 -9.672 1 92 83 ALA B O 1
ATOM 3079 N N . PRO B 1 84 ? 11.672 -4.43 -8.266 1 93.12 84 PRO B N 1
ATOM 3080 C CA . PRO B 1 84 ? 10.805 -4.16 -7.109 1 93.12 84 PRO B CA 1
ATOM 3081 C C . PRO B 1 84 ? 9.969 -2.895 -7.281 1 93.12 84 PRO B C 1
ATOM 3083 O O . PRO B 1 84 ? 8.797 -2.873 -6.918 1 93.12 84 PRO B O 1
ATOM 3086 N N . ALA B 1 85 ? 10.555 -1.804 -7.879 1 96.44 85 ALA B N 1
ATOM 3087 C CA . ALA B 1 85 ? 9.828 -0.553 -8.07 1 96.44 85 ALA B CA 1
ATOM 3088 C C . ALA B 1 85 ? 8.664 -0.737 -9.039 1 96.44 85 ALA B C 1
ATOM 3090 O O . ALA B 1 85 ? 7.547 -0.296 -8.766 1 96.44 85 ALA B O 1
ATOM 3091 N N . GLU B 1 86 ? 8.922 -1.437 -10.094 1 95.94 86 GLU B N 1
ATOM 3092 C CA . GLU B 1 86 ? 7.902 -1.681 -11.109 1 95.94 86 GLU B CA 1
ATOM 3093 C C . GLU B 1 86 ? 6.758 -2.521 -10.555 1 95.94 86 GLU B C 1
ATOM 3095 O O . GLU B 1 86 ? 5.586 -2.236 -10.82 1 95.94 86 GLU B O 1
ATOM 3100 N N . ILE B 1 87 ? 7.113 -3.516 -9.844 1 96 87 ILE B N 1
ATOM 3101 C CA . ILE B 1 87 ? 6.121 -4.43 -9.289 1 96 87 ILE B CA 1
ATOM 3102 C C . ILE B 1 87 ? 5.188 -3.674 -8.344 1 96 87 ILE B C 1
ATOM 3104 O O . ILE B 1 87 ? 3.965 -3.766 -8.469 1 96 87 ILE B O 1
ATOM 3108 N N . LEU B 1 88 ? 5.762 -2.945 -7.406 1 97.75 88 LEU B N 1
ATOM 3109 C CA . LEU B 1 88 ? 4.945 -2.205 -6.449 1 97.75 88 LEU B CA 1
ATOM 3110 C C . LEU B 1 88 ? 4.109 -1.14 -7.152 1 97.75 88 LEU B C 1
ATOM 3112 O O . LEU B 1 88 ? 2.896 -1.066 -6.957 1 97.75 88 LEU B O 1
ATOM 3116 N N . HIS B 1 89 ? 4.727 -0.356 -8.047 1 98.25 89 HIS B N 1
ATOM 3117 C CA . HIS B 1 89 ? 4.059 0.69 -8.812 1 98.25 89 HIS B CA 1
ATOM 3118 C C . HIS B 1 89 ? 2.893 0.127 -9.609 1 98.25 89 HIS B C 1
ATOM 3120 O O . HIS B 1 89 ? 1.758 0.59 -9.477 1 98.25 89 HIS B O 1
ATOM 3126 N N . ASP B 1 90 ? 3.166 -0.868 -10.438 1 98.31 90 ASP B N 1
ATOM 3127 C CA . ASP B 1 90 ? 2.17 -1.41 -11.359 1 98.31 90 ASP B CA 1
ATOM 3128 C C . ASP B 1 90 ? 0.995 -2.02 -10.602 1 98.31 90 ASP B C 1
ATOM 3130 O O . ASP B 1 90 ? -0.165 -1.742 -10.914 1 98.31 90 ASP B O 1
ATOM 3134 N N . ASN B 1 91 ? 1.315 -2.811 -9.617 1 98.31 91 ASN B N 1
ATOM 3135 C CA . ASN B 1 91 ? 0.263 -3.578 -8.969 1 98.31 91 ASN B CA 1
ATOM 3136 C C . ASN B 1 91 ? -0.597 -2.695 -8.062 1 98.31 91 ASN B C 1
ATOM 3138 O O . ASN B 1 91 ? -1.796 -2.936 -7.914 1 98.31 91 ASN B O 1
ATOM 3142 N N . LEU B 1 92 ? -0.01 -1.594 -7.453 1 98.69 92 LEU B N 1
ATOM 3143 C CA . LEU B 1 92 ? -0.836 -0.635 -6.73 1 98.69 92 LEU B CA 1
ATOM 3144 C C . LEU B 1 92 ? -1.896 -0.03 -7.645 1 98.69 92 LEU B C 1
ATOM 3146 O O . LEU B 1 92 ? -3.066 0.067 -7.266 1 98.69 92 LEU B O 1
ATOM 3150 N N . LEU B 1 93 ? -1.473 0.347 -8.828 1 98.81 93 LEU B N 1
ATOM 3151 C CA . LEU B 1 93 ? -2.396 0.975 -9.766 1 98.81 93 LEU B CA 1
ATOM 3152 C C . LEU B 1 93 ? -3.422 -0.033 -10.273 1 98.81 93 LEU B C 1
ATOM 3154 O O . LEU B 1 93 ? -4.625 0.239 -10.258 1 98.81 93 LEU B O 1
ATOM 3158 N N . ILE B 1 94 ? -2.977 -1.248 -10.672 1 98.88 94 ILE B N 1
ATOM 3159 C CA . ILE B 1 94 ? -3.854 -2.285 -11.203 1 98.88 94 ILE B CA 1
ATOM 3160 C C . ILE B 1 94 ? -4.945 -2.609 -10.188 1 98.88 94 ILE B C 1
ATOM 3162 O O . ILE B 1 94 ? -6.133 -2.586 -10.516 1 98.88 94 ILE B O 1
ATOM 3166 N N . SER B 1 95 ? -4.543 -2.873 -8.961 1 98.69 95 SER B N 1
ATOM 3167 C CA . SER B 1 95 ? -5.48 -3.316 -7.934 1 98.69 95 SER B CA 1
ATOM 3168 C C . SER B 1 95 ? -6.426 -2.191 -7.523 1 98.69 95 SER B C 1
ATOM 3170 O O . SER B 1 95 ? -7.637 -2.398 -7.43 1 98.69 95 SER B O 1
ATOM 3172 N N . THR B 1 96 ? -5.875 -0.962 -7.293 1 98.88 96 THR B N 1
ATOM 3173 C CA . THR B 1 96 ? -6.691 0.166 -6.859 1 98.88 96 THR B CA 1
ATOM 3174 C C . THR B 1 96 ? -7.727 0.522 -7.926 1 98.88 96 THR B C 1
ATOM 3176 O O . THR B 1 96 ? -8.906 0.706 -7.613 1 98.88 96 THR B O 1
ATOM 3179 N N . HIS B 1 97 ? -7.301 0.591 -9.203 1 98.88 97 HIS B N 1
ATOM 3180 C CA . HIS B 1 97 ? -8.203 0.908 -10.305 1 98.88 97 HIS B CA 1
ATOM 3181 C C . HIS B 1 97 ? -9.281 -0.164 -10.461 1 98.88 97 HIS B C 1
ATOM 3183 O O . HIS B 1 97 ? -10.445 0.151 -10.703 1 98.88 97 HIS B O 1
ATOM 3189 N N . THR B 1 98 ? -8.875 -1.42 -10.328 1 98.94 98 THR B N 1
ATOM 3190 C CA . THR B 1 98 ? -9.812 -2.521 -10.539 1 98.94 98 THR B CA 1
ATOM 3191 C C . THR B 1 98 ? -10.891 -2.527 -9.453 1 98.94 98 THR B C 1
ATOM 3193 O O . THR B 1 98 ? -12.078 -2.637 -9.758 1 98.94 98 THR B O 1
ATOM 3196 N N . ILE B 1 99 ? -10.492 -2.383 -8.203 1 98.88 99 ILE B N 1
ATOM 3197 C CA . ILE B 1 99 ? -11.445 -2.402 -7.09 1 98.88 99 ILE B CA 1
ATOM 3198 C C . ILE B 1 99 ? -12.398 -1.22 -7.211 1 98.88 99 ILE B C 1
ATOM 3200 O O . ILE B 1 99 ? -13.617 -1.38 -7.066 1 98.88 99 ILE B O 1
ATOM 3204 N N . GLU B 1 100 ? -11.844 -0.052 -7.508 1 98.88 100 GLU B N 1
ATOM 3205 C CA . GLU B 1 100 ? -12.688 1.127 -7.676 1 98.88 100 GLU B CA 1
ATOM 3206 C C . GLU B 1 100 ? -13.633 0.967 -8.867 1 98.88 100 GLU B C 1
ATOM 3208 O O . GLU B 1 100 ? -14.797 1.361 -8.805 1 98.88 100 GLU B O 1
ATOM 3213 N N . ALA B 1 101 ? -13.141 0.453 -9.992 1 98.88 101 ALA B N 1
ATOM 3214 C CA . ALA B 1 101 ? -13.961 0.218 -11.172 1 98.88 101 ALA B CA 1
ATOM 3215 C C . ALA B 1 101 ? -15.133 -0.708 -10.852 1 98.88 101 ALA B C 1
ATOM 3217 O O . ALA B 1 101 ? -16.25 -0.482 -11.305 1 98.88 101 ALA B O 1
ATOM 3218 N N . CYS B 1 102 ? -14.844 -1.787 -10.07 1 98.88 102 CYS B N 1
ATOM 3219 C CA . CYS B 1 102 ? -15.891 -2.713 -9.664 1 98.88 102 CYS B CA 1
ATOM 3220 C C . CYS B 1 102 ? -16.953 -2 -8.836 1 98.88 102 CYS B C 1
ATOM 3222 O O . CYS B 1 102 ? -18.156 -2.217 -9.039 1 98.88 102 CYS B O 1
ATOM 3224 N N . ARG B 1 103 ? -16.516 -1.168 -7.887 1 98.75 103 ARG B N 1
ATOM 3225 C CA . ARG B 1 103 ? -17.453 -0.399 -7.074 1 98.75 103 ARG B CA 1
ATOM 3226 C C . ARG B 1 103 ? -18.359 0.471 -7.949 1 98.75 103 ARG B C 1
ATOM 3228 O O . ARG B 1 103 ? -19.578 0.431 -7.824 1 98.75 103 ARG B O 1
ATOM 3235 N N . ALA B 1 104 ? -17.719 1.229 -8.805 1 98.62 104 ALA B N 1
ATOM 3236 C CA . ALA B 1 104 ? -18.422 2.205 -9.633 1 98.62 104 ALA B CA 1
ATOM 3237 C C . ALA B 1 104 ? -19.406 1.517 -10.578 1 98.62 104 ALA B C 1
ATOM 3239 O O . ALA B 1 104 ? -20.469 2.061 -10.875 1 98.62 104 ALA B O 1
ATOM 3240 N N . ALA B 1 105 ? -19.078 0.309 -11.055 1 98.31 105 ALA B N 1
ATOM 3241 C CA . ALA B 1 105 ? -19.891 -0.422 -12.023 1 98.31 105 ALA B CA 1
ATOM 3242 C C . ALA B 1 105 ? -21 -1.204 -11.32 1 98.31 105 ALA B C 1
ATOM 3244 O O . ALA B 1 105 ? -21.891 -1.771 -11.977 1 98.31 105 ALA B O 1
ATOM 3245 N N . GLY B 1 106 ? -20.953 -1.25 -9.977 1 98.06 106 GLY B N 1
ATOM 3246 C CA . GLY B 1 106 ? -21.953 -1.997 -9.234 1 98.06 106 GLY B CA 1
ATOM 3247 C C . GLY B 1 106 ? -21.781 -3.5 -9.344 1 98.06 106 GLY B C 1
ATOM 3248 O O . GLY B 1 106 ? -22.766 -4.246 -9.352 1 98.06 106 GLY B O 1
ATOM 3249 N N . VAL B 1 107 ? -20.562 -3.996 -9.516 1 98.56 107 VAL B N 1
ATOM 3250 C CA . VAL B 1 107 ? -20.266 -5.426 -9.578 1 98.56 107 VAL B CA 1
ATOM 3251 C C . VAL B 1 107 ? -20.781 -6.105 -8.305 1 98.56 107 VAL B C 1
ATOM 3253 O O . VAL B 1 107 ? -20.531 -5.625 -7.195 1 98.56 107 VAL B O 1
ATOM 3256 N N . ARG B 1 108 ? -21.484 -7.141 -8.469 1 98 108 ARG B N 1
ATOM 3257 C CA . ARG B 1 108 ? -22.078 -7.824 -7.328 1 98 108 ARG B CA 1
ATOM 3258 C C . ARG B 1 108 ? -21.016 -8.492 -6.465 1 98 108 ARG B C 1
ATOM 3260 O O . ARG B 1 108 ? -21.031 -8.352 -5.242 1 98 108 ARG B O 1
ATOM 3267 N N . THR B 1 109 ? -20.125 -9.297 -7.062 1 98.69 109 THR B N 1
ATOM 3268 C CA . THR B 1 109 ? -19.078 -10.023 -6.352 1 98.69 109 THR B CA 1
ATOM 3269 C C . THR B 1 109 ? -17.719 -9.805 -7.008 1 98.69 109 THR B C 1
ATOM 3271 O O . THR B 1 109 ? -17.594 -9.938 -8.227 1 98.69 109 THR B O 1
ATOM 3274 N N . THR B 1 110 ? -16.766 -9.367 -6.242 1 98.88 110 THR B N 1
ATOM 3275 C CA . THR B 1 110 ? -15.375 -9.242 -6.68 1 98.88 110 THR B CA 1
ATOM 3276 C C . THR B 1 110 ? -14.477 -10.211 -5.918 1 98.88 11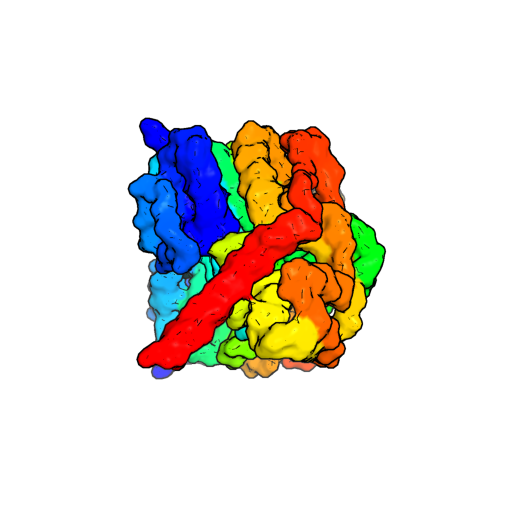0 THR B C 1
ATOM 3278 O O . THR B 1 110 ? -14.484 -10.234 -4.684 1 98.88 110 THR B O 1
ATOM 3281 N N . VAL B 1 111 ? -13.773 -11.117 -6.582 1 98.94 111 VAL B N 1
ATOM 3282 C CA . VAL B 1 111 ? -12.773 -12 -5.984 1 98.94 111 VAL B CA 1
ATOM 3283 C C . VAL B 1 111 ? -11.375 -11.445 -6.246 1 98.94 111 VAL B C 1
ATOM 3285 O O . VAL B 1 111 ? -10.922 -11.406 -7.395 1 98.94 111 VAL B O 1
ATOM 3288 N N . TYR B 1 112 ? -10.758 -10.992 -5.223 1 98.94 112 TYR B N 1
ATOM 3289 C CA . TYR B 1 112 ? -9.391 -10.492 -5.312 1 98.94 112 TYR B CA 1
ATOM 3290 C C . TYR B 1 112 ? -8.391 -11.602 -4.984 1 98.94 112 TYR B C 1
ATOM 3292 O O . TYR B 1 112 ? -8.508 -12.258 -3.949 1 98.94 112 TYR B O 1
ATOM 3300 N N . THR B 1 113 ? -7.422 -11.781 -5.855 1 98.75 113 THR B N 1
ATOM 3301 C CA . THR B 1 113 ? -6.375 -12.766 -5.594 1 98.75 113 THR B CA 1
ATOM 3302 C C . THR B 1 113 ? -5.164 -12.102 -4.941 1 98.75 113 THR B C 1
ATOM 3304 O O . THR B 1 113 ? -4.465 -11.312 -5.578 1 98.75 113 THR B O 1
ATOM 3307 N N . SER B 1 114 ? -4.98 -12.383 -3.701 1 98.38 114 SER B N 1
ATOM 3308 C CA . SER B 1 114 ? -3.791 -12.008 -2.941 1 98.38 114 SER B CA 1
ATOM 3309 C C . SER B 1 114 ? -2.74 -13.109 -2.984 1 98.38 114 SER B C 1
ATOM 3311 O O . SER B 1 114 ? -2.629 -13.836 -3.979 1 98.38 114 SER B O 1
ATOM 3313 N N . SER B 1 115 ? -1.85 -13.18 -2.086 1 97.44 115 SER B N 1
ATOM 3314 C CA . SER B 1 115 ? -0.699 -14.07 -2.15 1 97.44 115 SER B CA 1
ATOM 3315 C C . SER B 1 115 ? -0.231 -14.469 -0.754 1 97.44 115 SER B C 1
ATOM 3317 O O . SER B 1 115 ? -0.437 -13.727 0.21 1 97.44 115 SER B O 1
ATOM 3319 N N . ALA B 1 116 ? 0.401 -15.594 -0.708 1 97.12 116 ALA B N 1
ATOM 3320 C CA . ALA B 1 116 ? 1.06 -16.016 0.524 1 97.12 116 ALA B CA 1
ATOM 3321 C C . ALA B 1 116 ? 2.197 -15.07 0.892 1 97.12 116 ALA B C 1
ATOM 3323 O O . ALA B 1 116 ? 2.686 -15.086 2.025 1 97.12 116 ALA B O 1
ATOM 3324 N N . CYS B 1 117 ? 2.613 -14.227 -0.01 1 96.44 117 CYS B N 1
ATOM 3325 C CA . CYS B 1 117 ? 3.697 -13.281 0.225 1 96.44 117 CYS B CA 1
ATOM 3326 C C . CYS B 1 117 ? 3.295 -12.234 1.258 1 96.44 117 CYS B C 1
ATOM 3328 O O . CYS B 1 117 ? 4.141 -11.484 1.744 1 96.44 117 CYS B O 1
ATOM 3330 N N . VAL B 1 118 ? 2.021 -12.203 1.733 1 97.94 118 VAL B N 1
ATOM 3331 C CA . VAL B 1 118 ? 1.57 -11.219 2.711 1 97.94 118 VAL B CA 1
ATOM 3332 C C . VAL B 1 118 ? 1.99 -11.648 4.113 1 97.94 118 VAL B C 1
ATOM 3334 O O . VAL B 1 118 ? 1.984 -10.844 5.047 1 97.94 118 VAL B O 1
ATOM 3337 N N . TYR B 1 119 ? 2.273 -12.93 4.266 1 98.19 119 TYR B N 1
ATOM 3338 C CA . TYR B 1 119 ? 2.549 -13.453 5.598 1 98.19 119 TYR B CA 1
ATOM 3339 C C . TYR B 1 119 ? 3.898 -12.969 6.109 1 98.19 119 TYR B C 1
ATOM 3341 O O . TYR B 1 119 ? 4.852 -12.836 5.336 1 98.19 119 TYR B O 1
ATOM 3349 N N . PRO B 1 120 ? 4.059 -12.766 7.414 1 97.69 120 PRO B N 1
ATOM 3350 C CA . PRO B 1 120 ? 5.281 -12.203 7.992 1 97.69 120 PRO B CA 1
ATOM 3351 C C . PRO B 1 120 ? 6.496 -13.102 7.793 1 97.69 120 PRO B C 1
ATOM 3353 O O . PRO B 1 120 ? 6.406 -14.32 7.977 1 97.69 120 PRO B O 1
ATOM 3356 N N . ALA B 1 121 ? 7.531 -12.484 7.398 1 96 121 ALA B N 1
ATOM 3357 C CA . ALA B 1 121 ? 8.797 -13.203 7.234 1 96 121 ALA B CA 1
ATOM 3358 C C . ALA B 1 121 ? 9.156 -13.961 8.508 1 96 121 ALA B C 1
ATOM 3360 O O . ALA B 1 121 ? 9.742 -15.047 8.438 1 96 121 ALA B O 1
ATOM 3361 N N . SER B 1 122 ? 8.797 -13.445 9.625 1 96.44 122 SER B N 1
ATOM 3362 C CA . SER B 1 122 ? 9.148 -14.023 10.922 1 96.44 122 SER B CA 1
ATOM 3363 C C . SER B 1 122 ? 8.531 -15.406 11.094 1 96.44 122 SER B C 1
ATOM 3365 O O . SER B 1 122 ? 9.023 -16.219 11.883 1 96.44 122 SER B O 1
ATOM 3367 N N . LEU B 1 123 ? 7.477 -15.68 10.367 1 97.56 123 LEU B N 1
ATOM 3368 C CA . LEU B 1 123 ? 6.789 -16.969 10.492 1 97.56 123 LEU B CA 1
ATOM 3369 C C . LEU B 1 123 ? 7.355 -17.984 9.5 1 97.56 123 LEU B C 1
ATOM 3371 O O . LEU B 1 123 ? 6.906 -19.125 9.461 1 97.56 123 LEU B O 1
ATOM 3375 N N . GLN B 1 124 ? 8.367 -17.609 8.727 1 97.69 124 GLN B N 1
ATOM 3376 C CA . GLN B 1 124 ? 8.797 -18.422 7.602 1 97.69 124 GLN B CA 1
ATOM 3377 C C . GLN B 1 124 ? 10.312 -18.609 7.609 1 97.69 124 GLN B C 1
ATOM 3379 O O . GLN B 1 124 ? 10.93 -18.812 6.559 1 97.69 124 GLN B O 1
ATOM 3384 N N . ARG B 1 125 ? 10.984 -18.594 8.727 1 96.44 125 ARG B N 1
ATOM 3385 C CA . ARG B 1 125 ? 12.438 -18.516 8.828 1 96.44 125 ARG B CA 1
ATOM 3386 C C . ARG B 1 125 ? 13.062 -19.906 8.891 1 96.44 125 ARG B C 1
ATOM 3388 O O . ARG B 1 125 ? 14.273 -20.047 8.742 1 96.44 125 ARG B O 1
ATOM 3395 N N . GLU B 1 126 ? 12.203 -20.875 9.031 1 97.62 126 GLU B N 1
ATOM 3396 C CA . GLU B 1 126 ? 12.703 -22.25 9.156 1 97.62 126 GLU B CA 1
ATOM 3397 C C . GLU B 1 126 ? 12.039 -23.172 8.148 1 97.62 126 GLU B C 1
ATOM 3399 O O . GLU B 1 126 ? 10.844 -23.047 7.867 1 97.62 126 GLU B O 1
ATOM 3404 N N . PRO B 1 127 ? 12.812 -24.141 7.684 1 97.25 127 PRO B N 1
ATOM 3405 C CA . PRO B 1 127 ? 12.234 -25.078 6.723 1 97.25 127 PRO B CA 1
ATOM 3406 C C . PRO B 1 127 ? 11.023 -25.812 7.273 1 97.25 127 PRO B C 1
ATOM 3408 O O . PRO B 1 127 ? 10.125 -26.188 6.516 1 97.25 127 PRO B O 1
ATOM 3411 N N . ASP B 1 128 ? 11.07 -25.984 8.562 1 97.31 128 ASP B N 1
ATOM 3412 C CA . ASP B 1 128 ? 9.969 -26.719 9.18 1 97.31 128 ASP B CA 1
ATOM 3413 C C . ASP B 1 128 ? 9 -25.766 9.867 1 97.31 128 ASP B C 1
ATOM 3415 O O . ASP B 1 128 ? 8.305 -26.141 10.812 1 97.31 128 ASP B O 1
ATOM 3419 N N . ALA B 1 129 ? 8.984 -24.516 9.406 1 97.25 129 ALA B N 1
ATOM 3420 C CA . ALA B 1 129 ? 8.062 -23.531 9.953 1 97.25 129 ALA B CA 1
ATOM 3421 C C . ALA B 1 129 ? 6.625 -24.062 9.945 1 97.25 129 ALA B C 1
ATOM 3423 O O . ALA B 1 129 ? 6.242 -24.812 9.047 1 97.25 129 ALA B O 1
ATOM 3424 N N . ALA B 1 130 ? 5.832 -23.672 10.953 1 97.62 130 ALA B N 1
ATOM 3425 C CA . ALA B 1 130 ? 4.426 -24.062 11.039 1 97.62 130 ALA B CA 1
ATOM 3426 C C . ALA B 1 130 ? 3.654 -23.609 9.805 1 97.62 130 ALA B C 1
ATOM 3428 O O . ALA B 1 130 ? 3.973 -22.562 9.219 1 97.62 130 ALA B O 1
ATOM 3429 N N . PRO B 1 131 ? 2.652 -24.406 9.391 1 98.12 131 PRO B N 1
ATOM 3430 C CA . PRO B 1 131 ? 1.801 -23.938 8.305 1 98.12 131 PRO B CA 1
ATOM 3431 C C . PRO B 1 131 ? 1.208 -22.547 8.578 1 98.12 131 PRO B C 1
ATOM 3433 O O . PRO B 1 131 ? 0.93 -22.219 9.734 1 98.12 131 PRO B O 1
ATOM 3436 N N . LEU B 1 132 ? 1.075 -21.781 7.551 1 98.25 132 LEU B N 1
ATOM 3437 C CA . LEU B 1 132 ? 0.618 -20.391 7.676 1 98.25 132 LEU B CA 1
ATOM 3438 C C . LEU B 1 132 ? -0.905 -20.328 7.742 1 98.25 132 LEU B C 1
ATOM 3440 O O . LEU B 1 132 ? -1.584 -20.578 6.742 1 98.25 132 LEU B O 1
ATOM 3444 N N . ALA B 1 133 ? -1.441 -20.047 8.93 1 97.94 133 ALA B N 1
ATOM 3445 C CA . ALA B 1 133 ? -2.861 -19.734 9.086 1 97.94 133 ALA B CA 1
ATOM 3446 C C . ALA B 1 133 ? -3.16 -18.297 8.695 1 97.94 133 ALA B C 1
ATOM 3448 O O . ALA B 1 133 ? -2.256 -17.453 8.656 1 97.94 133 ALA B O 1
ATOM 3449 N N . GLU B 1 134 ? -4.438 -17.938 8.438 1 97.44 134 GLU B N 1
ATOM 3450 C CA . GLU B 1 134 ? -4.801 -16.672 7.797 1 97.44 134 GLU B CA 1
ATOM 3451 C C . GLU B 1 134 ? -4.676 -15.508 8.773 1 97.44 134 GLU B C 1
ATOM 3453 O O . GLU B 1 134 ? -4.449 -14.367 8.367 1 97.44 134 GLU B O 1
ATOM 3458 N N . ASP B 1 135 ? -4.688 -15.664 10.07 1 92.06 135 ASP B N 1
ATOM 3459 C CA . ASP B 1 135 ? -4.883 -14.57 11.016 1 92.06 135 ASP B CA 1
ATOM 3460 C C . ASP B 1 135 ? -3.551 -13.922 11.391 1 92.06 135 ASP B C 1
ATOM 3462 O O . ASP B 1 135 ? -3.471 -12.703 11.547 1 92.06 135 ASP B O 1
ATOM 3466 N N . PRO B 1 136 ? -2.492 -14.711 11.469 1 92.44 136 PRO B N 1
ATOM 3467 C CA . PRO B 1 136 ? -1.25 -14.086 11.938 1 92.44 136 PRO B CA 1
ATOM 3468 C C . PRO B 1 136 ? -0.536 -13.305 10.836 1 92.44 136 PRO B C 1
ATOM 3470 O O . PRO B 1 136 ? 0.683 -13.414 10.688 1 92.44 136 PRO B O 1
ATOM 3473 N N . VAL B 1 137 ? -1.275 -12.414 10.211 1 95.88 137 VAL B N 1
ATOM 3474 C CA . VAL B 1 137 ? -0.689 -11.586 9.164 1 95.88 137 VAL B CA 1
ATOM 3475 C C . VAL B 1 137 ? -0.14 -10.297 9.758 1 95.88 137 VAL B C 1
ATOM 3477 O O . VAL B 1 137 ? 0.765 -9.68 9.195 1 95.88 137 VAL B O 1
ATOM 3480 N N . PHE B 1 138 ? -0.656 -9.898 10.977 1 94.5 138 PHE B N 1
ATOM 3481 C CA . PHE B 1 138 ? -0.243 -8.68 11.656 1 94.5 138 PHE B CA 1
ATOM 3482 C C . PHE B 1 138 ? 0.449 -9 12.969 1 94.5 138 PHE B C 1
ATOM 3484 O O . PHE B 1 138 ? 0.065 -9.938 13.672 1 94.5 138 PHE B O 1
ATOM 3491 N N . PRO B 1 139 ? 1.432 -8.188 13.453 1 96.38 139 PRO B N 1
ATOM 3492 C CA . PRO B 1 139 ? 2.057 -7.07 12.742 1 96.38 139 PRO B CA 1
ATOM 3493 C C . PRO B 1 139 ? 2.703 -7.504 11.422 1 96.38 139 PRO B C 1
ATOM 3495 O O . PRO B 1 139 ? 3.205 -8.625 11.312 1 96.38 139 PRO B O 1
ATOM 3498 N N . ALA B 1 140 ? 2.713 -6.668 10.469 1 97.5 140 ALA B N 1
ATOM 3499 C CA . ALA B 1 140 ? 2.975 -7.031 9.078 1 97.5 140 ALA B CA 1
ATOM 3500 C C . ALA B 1 140 ? 4.473 -7.023 8.781 1 97.5 140 ALA B C 1
ATOM 3502 O O . ALA B 1 140 ? 5.184 -6.098 9.18 1 97.5 140 ALA B O 1
ATOM 3503 N N . GLU B 1 141 ? 4.961 -8.016 8.086 1 96.62 141 GLU B N 1
ATOM 3504 C CA . GLU B 1 141 ? 6.305 -8.156 7.535 1 96.62 141 GLU B CA 1
ATOM 3505 C C . GLU B 1 141 ? 6.281 -8.922 6.215 1 96.62 141 GLU B C 1
ATOM 3507 O O . GLU B 1 141 ? 6.918 -9.969 6.09 1 96.62 141 GLU B O 1
ATOM 3512 N N . PRO B 1 142 ? 5.512 -8.375 5.242 1 95.62 142 PRO B N 1
ATOM 3513 C CA . PRO B 1 142 ? 5.348 -9.102 3.98 1 95.62 142 PRO B CA 1
ATOM 3514 C C . PRO B 1 142 ? 6.664 -9.289 3.23 1 95.62 142 PRO B C 1
ATOM 3516 O O . PRO B 1 142 ? 7.629 -8.555 3.479 1 95.62 142 PRO B O 1
ATOM 3519 N N . ASP B 1 143 ? 6.582 -10.242 2.387 1 89.69 143 ASP B N 1
ATOM 3520 C CA . ASP B 1 143 ? 7.746 -10.578 1.569 1 89.69 143 ASP B CA 1
ATOM 3521 C C . ASP B 1 143 ? 7.879 -9.633 0.381 1 89.69 143 ASP B C 1
ATOM 3523 O O . ASP B 1 143 ? 7.07 -9.672 -0.548 1 89.69 143 ASP B O 1
ATOM 3527 N N . MET B 1 144 ? 8.906 -8.75 0.361 1 88.12 144 MET B N 1
ATOM 3528 C CA . MET B 1 144 ? 9.273 -7.906 -0.772 1 88.12 144 MET B CA 1
ATOM 3529 C C . MET B 1 144 ? 8.148 -6.938 -1.116 1 88.12 144 MET B C 1
ATOM 3531 O O . MET B 1 144 ? 7.164 -6.836 -0.381 1 88.12 144 MET B O 1
ATOM 3535 N N . GLU B 1 145 ? 8.32 -6.172 -2.258 1 94.94 145 GLU B N 1
ATOM 3536 C CA . GLU B 1 145 ? 7.379 -5.148 -2.695 1 94.94 145 GLU B CA 1
ATOM 3537 C C . GLU B 1 145 ? 6.062 -5.766 -3.156 1 94.94 145 GLU B C 1
ATOM 3539 O O . GLU B 1 145 ? 4.996 -5.184 -2.963 1 94.94 145 GLU B O 1
ATOM 3544 N N . TYR B 1 146 ? 6.156 -6.977 -3.652 1 94.06 146 TYR B N 1
ATOM 3545 C CA . TYR B 1 146 ? 4.957 -7.684 -4.094 1 94.06 146 TYR B CA 1
ATOM 3546 C C . TYR B 1 146 ? 4.051 -8.008 -2.912 1 94.06 146 TYR B C 1
ATOM 3548 O O . TYR B 1 146 ? 2.844 -7.773 -2.965 1 94.06 146 TYR B O 1
ATOM 3556 N N . GLY B 1 147 ? 4.598 -8.57 -1.832 1 96.62 147 GLY B N 1
ATOM 3557 C CA . GLY B 1 147 ? 3.818 -8.844 -0.635 1 96.62 147 GLY B CA 1
ATOM 3558 C C . GLY B 1 147 ? 3.189 -7.602 -0.032 1 96.62 147 GLY B C 1
ATOM 3559 O O . GLY B 1 147 ? 2.047 -7.641 0.428 1 96.62 147 GLY B O 1
ATOM 3560 N N . TRP B 1 148 ? 3.916 -6.539 -0.026 1 96.81 148 TRP B N 1
ATOM 3561 C CA . TRP B 1 148 ? 3.416 -5.273 0.502 1 96.81 148 TRP B CA 1
ATOM 3562 C C . TRP B 1 148 ? 2.225 -4.777 -0.309 1 96.81 148 TRP B C 1
ATOM 3564 O O . TRP B 1 148 ? 1.224 -4.328 0.256 1 96.81 148 TRP B O 1
ATOM 3574 N N . GLU B 1 149 ? 2.385 -4.832 -1.638 1 97.5 149 GLU B N 1
ATOM 3575 C CA . GLU B 1 149 ? 1.269 -4.418 -2.482 1 97.5 149 GLU B CA 1
ATOM 3576 C C . GLU B 1 149 ? 0.032 -5.273 -2.223 1 97.5 149 GLU B C 1
ATOM 3578 O O . GLU B 1 149 ? -1.076 -4.75 -2.098 1 97.5 149 GLU B O 1
ATOM 3583 N N . LYS B 1 150 ? 0.177 -6.586 -2.141 1 98.25 150 LYS B N 1
ATOM 3584 C CA . LYS B 1 150 ? -0.96 -7.477 -1.926 1 98.25 150 LYS B CA 1
ATOM 3585 C C . LYS B 1 150 ? -1.629 -7.199 -0.583 1 98.25 150 LYS B C 1
ATOM 3587 O O . LYS B 1 150 ? -2.857 -7.133 -0.498 1 98.25 150 LYS B O 1
ATOM 3592 N N . LEU B 1 151 ? -0.831 -7.035 0.424 1 98.19 151 LEU B N 1
ATOM 3593 C CA . LEU B 1 151 ? -1.401 -6.773 1.742 1 98.19 151 LEU B CA 1
ATOM 3594 C C . LEU B 1 151 ? -2.129 -5.434 1.765 1 98.19 151 LEU B C 1
ATOM 3596 O O . LEU B 1 151 ? -3.227 -5.328 2.316 1 98.19 151 LEU B O 1
ATOM 3600 N N . THR B 1 152 ? -1.532 -4.426 1.194 1 98.31 152 THR B N 1
ATOM 3601 C CA . THR B 1 152 ? -2.172 -3.119 1.106 1 98.31 152 THR B CA 1
ATOM 3602 C C . THR B 1 152 ? -3.51 -3.221 0.379 1 98.31 152 THR B C 1
ATOM 3604 O O . THR B 1 152 ? -4.496 -2.607 0.794 1 98.31 152 THR B O 1
ATOM 3607 N N . THR B 1 153 ? -3.551 -3.977 -0.671 1 98.56 153 THR B N 1
ATOM 3608 C CA . THR B 1 153 ? -4.785 -4.137 -1.431 1 98.56 153 THR B CA 1
ATOM 3609 C C . THR B 1 153 ? -5.816 -4.918 -0.625 1 98.56 153 THR B C 1
ATOM 3611 O O . THR B 1 153 ? -7.016 -4.645 -0.708 1 98.56 153 THR B O 1
ATOM 3614 N N . GLU B 1 154 ? -5.379 -5.93 0.185 1 98.44 154 GLU B N 1
ATOM 3615 C CA . GLU B 1 154 ? -6.312 -6.582 1.099 1 98.44 154 GLU B CA 1
ATOM 3616 C C . GLU B 1 154 ? -6.984 -5.57 2.02 1 98.44 154 GLU B C 1
ATOM 3618 O O . GLU B 1 154 ? -8.188 -5.645 2.262 1 98.44 154 GLU B O 1
ATOM 3623 N N . ILE B 1 155 ? -6.176 -4.68 2.551 1 98.06 155 ILE B N 1
ATOM 3624 C CA . ILE B 1 155 ? -6.684 -3.646 3.445 1 98.06 155 ILE B CA 1
ATOM 3625 C C . ILE B 1 155 ? -7.668 -2.752 2.695 1 98.06 155 ILE B C 1
ATOM 3627 O O . ILE B 1 155 ? -8.727 -2.41 3.221 1 98.06 155 ILE B O 1
ATOM 3631 N N . LEU B 1 156 ? -7.332 -2.4 1.444 1 98.56 156 LEU B N 1
ATOM 3632 C CA . LEU B 1 156 ? -8.234 -1.627 0.595 1 98.56 156 LEU B CA 1
ATOM 3633 C C . LEU B 1 156 ? -9.562 -2.355 0.403 1 98.56 156 LEU B C 1
ATOM 3635 O O . LEU B 1 156 ? -10.625 -1.757 0.546 1 98.56 156 LEU B O 1
ATOM 3639 N N . CYS B 1 157 ? -9.477 -3.646 0.076 1 98.62 157 CYS B N 1
ATOM 3640 C CA . CYS B 1 157 ? -10.664 -4.465 -0.11 1 98.62 157 CYS B CA 1
ATOM 3641 C C . CYS B 1 157 ? -11.531 -4.465 1.146 1 98.62 157 CYS B C 1
ATOM 3643 O O . CYS B 1 157 ? -12.75 -4.301 1.068 1 98.62 157 CYS B O 1
ATOM 3645 N N . GLY B 1 158 ? -10.891 -4.652 2.297 1 97.56 158 GLY B N 1
ATOM 3646 C CA . GLY B 1 158 ? -11.617 -4.598 3.553 1 97.56 158 GLY B CA 1
ATOM 3647 C C . GLY B 1 158 ? -12.305 -3.268 3.787 1 97.56 158 GLY B C 1
ATOM 3648 O O . GLY B 1 158 ? -13.445 -3.225 4.246 1 97.56 158 GLY B O 1
ATOM 3649 N N . ALA B 1 159 ? -11.617 -2.178 3.498 1 97.38 159 ALA B N 1
ATOM 3650 C CA . ALA B 1 159 ? -12.188 -0.842 3.65 1 97.38 159 ALA B CA 1
ATOM 3651 C C . ALA B 1 159 ? -13.391 -0.649 2.729 1 97.38 159 ALA B C 1
ATOM 3653 O O . ALA B 1 159 ? -14.383 -0.037 3.117 1 97.38 159 ALA B O 1
ATOM 3654 N N . TYR B 1 160 ? -13.305 -1.113 1.477 1 98.31 160 TYR B N 1
ATOM 3655 C CA . TYR B 1 160 ? -14.398 -1 0.52 1 98.31 160 TYR B CA 1
ATOM 3656 C C . TYR B 1 160 ? -15.602 -1.816 0.972 1 98.31 160 TYR B C 1
ATOM 3658 O O . TYR B 1 160 ? -16.75 -1.397 0.788 1 98.31 160 TYR B O 1
ATOM 3666 N N . ARG B 1 161 ? -15.359 -3 1.594 1 97.81 161 ARG B N 1
ATOM 3667 C CA . ARG B 1 161 ? -16.453 -3.789 2.156 1 97.81 161 ARG B CA 1
ATOM 3668 C C . ARG B 1 161 ? -17.203 -3.01 3.234 1 97.81 161 ARG B C 1
ATOM 3670 O O . ARG B 1 161 ? -18.422 -2.939 3.223 1 97.81 161 ARG B O 1
ATOM 3677 N N . ARG B 1 162 ? -16.453 -2.402 4.059 1 95.62 162 ARG B N 1
ATOM 3678 C CA . ARG B 1 162 ? -17.016 -1.715 5.211 1 95.62 162 ARG B CA 1
ATOM 3679 C C . ARG B 1 162 ? -17.703 -0.416 4.793 1 95.62 162 ARG B C 1
ATOM 3681 O O . ARG B 1 162 ? -18.797 -0.106 5.258 1 95.62 162 ARG B O 1
ATOM 3688 N N . SER B 1 163 ? -17.062 0.307 3.914 1 96.38 163 SER B N 1
ATOM 3689 C CA . SER B 1 163 ? -17.516 1.657 3.576 1 96.38 163 SER B CA 1
ATOM 3690 C C . SER B 1 163 ? -18.625 1.631 2.539 1 96.38 163 SER B C 1
ATOM 3692 O O . SER B 1 163 ? -19.484 2.512 2.525 1 96.38 163 SER B O 1
ATOM 3694 N N . HIS B 1 164 ? -18.594 0.662 1.616 1 97.19 164 HIS B N 1
ATOM 3695 C CA . HIS B 1 164 ? -19.5 0.703 0.472 1 97.19 164 HIS B CA 1
ATOM 3696 C C . HIS B 1 164 ? -20.391 -0.535 0.428 1 97.19 164 HIS B C 1
ATOM 3698 O O . HIS B 1 164 ? -21.234 -0.661 -0.454 1 97.19 164 HIS B O 1
ATOM 3704 N N . GLY B 1 165 ? -20.188 -1.48 1.339 1 97.38 165 GLY B N 1
ATOM 3705 C CA . GLY B 1 165 ? -21 -2.688 1.379 1 97.38 165 GLY B CA 1
ATOM 3706 C C . GLY B 1 165 ? -20.719 -3.635 0.229 1 97.38 165 GLY B C 1
ATOM 3707 O O . GLY B 1 165 ? -21.562 -4.441 -0.144 1 97.38 165 GLY B O 1
ATOM 3708 N N . MET B 1 166 ? -19.547 -3.531 -0.384 1 98.12 166 MET B N 1
ATOM 3709 C CA . MET B 1 166 ? -19.188 -4.395 -1.503 1 98.12 166 MET B CA 1
ATOM 3710 C C . MET B 1 166 ? -18.969 -5.828 -1.033 1 98.12 166 MET B C 1
ATOM 3712 O O . MET B 1 166 ? -18.453 -6.059 0.065 1 98.12 166 MET B O 1
ATOM 3716 N N . ASP B 1 167 ? -19.328 -6.773 -1.85 1 98.69 167 ASP B N 1
ATOM 3717 C CA . ASP B 1 167 ? -18.969 -8.18 -1.645 1 98.69 167 ASP B CA 1
ATOM 3718 C C . ASP B 1 167 ? -17.625 -8.508 -2.291 1 98.69 167 ASP B C 1
ATOM 3720 O O . ASP B 1 167 ? -17.578 -8.914 -3.453 1 98.69 167 ASP B O 1
ATOM 3724 N N . ILE B 1 168 ? -16.578 -8.305 -1.59 1 98.81 168 ILE B N 1
ATOM 3725 C CA . ILE B 1 168 ? -15.234 -8.594 -2.062 1 98.81 168 ILE B CA 1
ATOM 3726 C C . ILE B 1 168 ? -14.68 -9.805 -1.312 1 98.81 168 ILE B C 1
ATOM 3728 O O . ILE B 1 168 ? -14.688 -9.836 -0.08 1 98.81 168 ILE B O 1
ATOM 3732 N N . LYS B 1 169 ? -14.242 -10.805 -2.078 1 98.75 169 LYS B N 1
ATOM 3733 C CA . LYS B 1 169 ? -13.578 -11.992 -1.551 1 98.75 169 LYS B CA 1
ATOM 3734 C C . LYS B 1 169 ? -12.07 -11.914 -1.751 1 98.75 169 LYS B C 1
ATOM 3736 O O . LYS B 1 169 ? -11.594 -11.43 -2.781 1 98.75 169 LYS B O 1
ATOM 3741 N N . THR B 1 170 ? -11.336 -12.344 -0.713 1 98.75 170 THR B N 1
ATOM 3742 C CA . THR B 1 170 ? -9.883 -12.312 -0.818 1 98.75 170 THR B CA 1
ATOM 3743 C C . THR B 1 170 ? -9.305 -13.727 -0.73 1 98.75 170 THR B C 1
ATOM 3745 O O . THR B 1 170 ? -9.531 -14.438 0.25 1 98.75 170 THR B O 1
ATOM 3748 N N . ALA B 1 171 ? -8.602 -14.125 -1.743 1 98.75 171 ALA B N 1
ATOM 3749 C CA . ALA B 1 171 ? -7.934 -15.422 -1.796 1 98.75 171 ALA B CA 1
ATOM 3750 C C . ALA B 1 171 ? -6.418 -15.258 -1.716 1 98.75 171 ALA B C 1
ATOM 3752 O O . ALA B 1 171 ? -5.812 -14.594 -2.559 1 98.75 171 ALA B O 1
ATOM 3753 N N . ARG B 1 172 ? -5.773 -15.828 -0.718 1 98.69 172 ARG B N 1
ATOM 3754 C CA . ARG B 1 172 ? -4.316 -15.867 -0.628 1 98.69 172 ARG B CA 1
ATOM 3755 C C . ARG B 1 172 ? -3.764 -17.141 -1.27 1 98.69 172 ARG B C 1
ATOM 3757 O O . ARG B 1 172 ? -3.822 -18.219 -0.676 1 98.69 172 ARG B O 1
ATOM 3764 N N . LEU B 1 173 ? -3.223 -16.969 -2.459 1 98.44 173 LEU B N 1
ATOM 3765 C CA . LEU B 1 173 ? -2.766 -18.109 -3.244 1 98.44 173 LEU B CA 1
ATOM 3766 C C . LEU B 1 173 ? -1.372 -18.547 -2.803 1 98.44 173 LEU B C 1
ATOM 3768 O O . LEU B 1 173 ? -0.497 -17.719 -2.572 1 98.44 173 LEU B O 1
ATOM 3772 N N . HIS B 1 174 ? -1.174 -19.875 -2.652 1 97.69 174 HIS B N 1
ATOM 3773 C CA . HIS B 1 174 ? 0.104 -20.469 -2.291 1 97.69 174 HIS B CA 1
ATOM 3774 C C . HIS B 1 174 ? 0.688 -21.266 -3.455 1 97.69 174 HIS B C 1
ATOM 3776 O O . HIS B 1 174 ? 0.269 -22.391 -3.713 1 97.69 174 HIS B O 1
ATOM 3782 N N . ALA B 1 175 ? 1.637 -20.734 -4.156 1 96.31 175 ALA B N 1
ATOM 3783 C CA . ALA B 1 175 ? 2.5 -21.391 -5.137 1 96.31 175 ALA B CA 1
ATOM 3784 C C . ALA B 1 175 ? 1.69 -22.281 -6.07 1 96.31 175 ALA B C 1
ATOM 3786 O O . ALA B 1 175 ? 1.854 -23.5 -6.066 1 96.31 175 ALA B O 1
ATOM 3787 N N . ILE B 1 176 ? 0.966 -21.688 -6.93 1 98.19 176 ILE B N 1
ATOM 3788 C CA . ILE B 1 176 ? 0.14 -22.422 -7.891 1 98.19 176 ILE B CA 1
ATOM 3789 C C . ILE B 1 176 ? 1.005 -22.906 -9.055 1 98.19 176 ILE B C 1
ATOM 3791 O O . ILE B 1 176 ? 1.873 -22.172 -9.539 1 98.19 176 ILE B O 1
ATOM 3795 N N . TYR B 1 177 ? 0.817 -24.156 -9.461 1 98.06 177 TYR B N 1
ATOM 3796 C CA . TYR B 1 177 ? 1.586 -24.703 -10.57 1 98.06 177 TYR B CA 1
ATOM 3797 C C . TYR B 1 177 ? 0.705 -25.562 -11.477 1 98.06 177 TYR B C 1
ATOM 3799 O O . TYR B 1 177 ? -0.406 -25.938 -11.094 1 98.06 177 TYR B O 1
ATOM 3807 N N . GLY B 1 178 ? 1.119 -25.812 -12.609 1 98 178 GLY B N 1
ATOM 3808 C CA . GLY B 1 178 ? 0.419 -26.641 -13.586 1 98 178 GLY B CA 1
ATOM 3809 C C . GLY B 1 178 ? 0.842 -26.344 -15.016 1 98 178 GLY B C 1
ATOM 3810 O O . GLY B 1 178 ? 1.738 -25.531 -15.25 1 98 178 GLY B O 1
ATOM 3811 N N . PRO B 1 179 ? 0.249 -27.062 -15.969 1 97 179 PRO B N 1
ATOM 3812 C CA . PRO B 1 179 ? 0.524 -26.797 -17.375 1 97 179 PRO B CA 1
ATOM 3813 C C . PRO B 1 179 ? 0.102 -25.391 -17.797 1 97 179 PRO B C 1
ATOM 3815 O O . PRO B 1 179 ? -0.655 -24.734 -17.094 1 97 179 PRO B O 1
ATOM 3818 N N . LEU B 1 180 ? 0.673 -24.891 -18.844 1 94.88 180 LEU B N 1
ATOM 3819 C CA . LEU B 1 180 ? 0.306 -23.641 -19.5 1 94.88 180 LEU B CA 1
ATOM 3820 C C . LEU B 1 180 ? 0.795 -22.438 -18.688 1 94.88 180 LEU B C 1
ATOM 3822 O O . LEU B 1 180 ? 0.231 -21.344 -18.781 1 94.88 180 LEU B O 1
ATOM 3826 N N . GLY B 1 181 ? 1.691 -22.641 -17.812 1 92.81 181 GLY B N 1
ATOM 3827 C CA . GLY B 1 181 ? 2.389 -21.562 -17.125 1 92.81 181 GLY B CA 1
ATOM 3828 C C . GLY B 1 181 ? 3.799 -21.344 -17.641 1 92.81 181 GLY B C 1
ATOM 3829 O O . GLY B 1 181 ? 4.395 -22.25 -18.234 1 92.81 181 GLY B O 1
ATOM 3830 N N . THR B 1 182 ? 4.258 -20.109 -17.422 1 92.81 182 THR B N 1
ATOM 3831 C CA . THR B 1 182 ? 5.637 -19.828 -17.797 1 92.81 182 THR B CA 1
ATOM 3832 C C . THR B 1 182 ? 6.602 -20.734 -17.047 1 92.81 182 THR B C 1
ATOM 3834 O O . THR B 1 182 ? 6.426 -20.969 -15.852 1 92.81 182 THR B O 1
ATOM 3837 N N . TYR B 1 183 ? 7.621 -21.25 -17.75 1 94.62 183 TYR B N 1
ATOM 3838 C CA . TYR B 1 183 ? 8.531 -22.219 -17.125 1 94.62 183 TYR B CA 1
ATOM 3839 C C . TYR B 1 183 ? 9.984 -21.781 -17.328 1 94.62 183 TYR B C 1
ATOM 3841 O O . TYR B 1 183 ? 10.898 -22.453 -16.844 1 94.62 183 TYR B O 1
ATOM 3849 N N . THR B 1 184 ? 10.18 -20.719 -18.031 1 90.69 184 THR B N 1
ATOM 3850 C CA . THR B 1 184 ? 11.523 -20.219 -18.281 1 90.69 184 THR B CA 1
ATOM 3851 C C . THR B 1 184 ? 11.578 -18.703 -18.062 1 90.69 184 THR B C 1
ATOM 3853 O O . THR B 1 184 ? 10.539 -18.047 -18.016 1 90.69 184 THR B O 1
ATOM 3856 N N . GLY B 1 185 ? 12.836 -18.25 -17.812 1 86.44 185 GLY B N 1
ATOM 3857 C CA . GLY B 1 185 ? 13 -16.828 -17.609 1 86.44 185 GLY B CA 1
ATOM 3858 C C . GLY B 1 185 ? 12.695 -16.375 -16.188 1 86.44 185 GLY B C 1
ATOM 3859 O O . GLY B 1 185 ? 12.32 -17.203 -15.344 1 86.44 185 GLY B O 1
ATOM 3860 N N . PRO B 1 186 ? 12.75 -15.062 -15.898 1 82.75 186 PRO B N 1
ATOM 3861 C CA . PRO B 1 186 ? 12.656 -14.539 -14.531 1 82.75 186 PRO B CA 1
ATOM 3862 C C . PRO B 1 186 ? 11.242 -14.633 -13.969 1 82.75 186 PRO B C 1
ATOM 3864 O O . PRO B 1 186 ? 11.055 -14.562 -12.75 1 82.75 186 PRO B O 1
ATOM 3867 N N . ARG B 1 187 ? 10.266 -14.805 -14.781 1 87.62 187 ARG B N 1
ATOM 3868 C CA . ARG B 1 187 ? 8.891 -14.797 -14.305 1 87.62 187 ARG B CA 1
ATOM 3869 C C . ARG B 1 187 ? 8.422 -16.203 -13.945 1 87.62 187 ARG B C 1
ATOM 3871 O O . ARG B 1 187 ? 7.355 -16.375 -13.359 1 87.62 187 ARG B O 1
ATOM 3878 N N . ALA B 1 188 ? 9.227 -17.234 -14.305 1 90.56 188 ALA B N 1
ATOM 3879 C CA . ALA B 1 188 ? 8.867 -18.609 -13.977 1 90.56 188 ALA B CA 1
ATOM 3880 C C . ALA B 1 188 ? 8.984 -18.859 -12.477 1 90.56 188 ALA B C 1
ATOM 3882 O O . ALA B 1 188 ? 9.922 -18.391 -11.828 1 90.56 188 ALA B O 1
ATOM 3883 N N . LYS B 1 189 ? 8.047 -19.625 -11.961 1 91.44 189 LYS B N 1
ATOM 3884 C CA . LYS B 1 189 ? 8.07 -20 -10.547 1 91.44 189 LYS B CA 1
ATOM 3885 C C . LYS B 1 189 ? 8.961 -21.219 -10.328 1 91.44 189 LYS B C 1
ATOM 3887 O O . LYS B 1 189 ? 9.312 -21.922 -11.281 1 91.44 189 LYS B O 1
ATOM 3892 N N . SER B 1 190 ? 9.32 -21.453 -9.148 1 93.19 190 SER B N 1
ATOM 3893 C CA . SER B 1 190 ? 10.383 -22.391 -8.781 1 93.19 190 SER B CA 1
ATOM 3894 C C . SER B 1 190 ? 10.117 -23.781 -9.352 1 93.19 190 SER B C 1
ATOM 3896 O O . SER B 1 190 ? 10.992 -24.375 -9.992 1 93.19 190 SER B O 1
ATOM 3898 N N . LEU B 1 191 ? 8.875 -24.312 -9.172 1 97.31 191 LEU B N 1
ATOM 3899 C CA . LEU B 1 191 ? 8.586 -25.672 -9.617 1 97.31 191 LEU B CA 1
ATOM 3900 C C . LEU B 1 191 ? 8.688 -25.781 -11.133 1 97.31 191 LEU B C 1
ATOM 3902 O O . LEU B 1 191 ? 9.312 -26.703 -11.648 1 97.31 191 LEU B O 1
ATOM 3906 N N . SER B 1 192 ? 8.078 -24.828 -11.828 1 97.12 192 SER B N 1
ATOM 3907 C CA . SER B 1 192 ? 8.117 -24.844 -13.289 1 97.12 192 SER B CA 1
ATOM 3908 C C . SER B 1 192 ? 9.539 -24.672 -13.805 1 97.12 192 SER B C 1
ATOM 3910 O O . SER B 1 192 ? 9.922 -25.297 -14.805 1 97.12 192 SER B O 1
ATOM 3912 N N . MET B 1 193 ? 10.305 -23.812 -13.156 1 95.69 193 MET B N 1
ATOM 3913 C CA . MET B 1 193 ? 11.695 -23.594 -13.539 1 95.69 193 MET B CA 1
ATOM 3914 C C . MET B 1 193 ? 12.516 -24.859 -13.383 1 95.69 193 MET B C 1
ATOM 3916 O O . MET B 1 193 ? 13.367 -25.172 -14.219 1 95.69 193 MET B O 1
ATOM 3920 N N . LEU B 1 194 ? 12.305 -25.562 -12.32 1 97.75 194 LEU B N 1
ATOM 3921 C CA . LEU B 1 194 ? 13.023 -26.797 -12.086 1 97.75 194 LEU B CA 1
ATOM 3922 C C . LEU B 1 194 ? 12.641 -27.859 -13.109 1 97.75 194 LEU B C 1
ATOM 3924 O O . LEU B 1 194 ? 13.492 -28.609 -13.578 1 97.75 194 LEU B O 1
ATOM 3928 N N . CYS B 1 195 ? 11.336 -27.938 -13.445 1 98.56 195 CYS B N 1
ATOM 3929 C CA . CYS B 1 195 ? 10.906 -28.828 -14.508 1 98.56 195 CYS B CA 1
ATOM 3930 C C . CYS B 1 195 ? 11.617 -28.5 -15.82 1 98.56 195 CYS B C 1
ATOM 3932 O O . CYS B 1 195 ? 12.055 -29.406 -16.531 1 98.56 195 CYS B O 1
ATOM 3934 N N . ASP B 1 196 ? 11.695 -27.219 -16.141 1 98.19 196 ASP B N 1
ATOM 3935 C CA . ASP B 1 196 ? 12.375 -26.75 -17.344 1 98.19 196 ASP B CA 1
ATOM 3936 C C . ASP B 1 196 ? 13.836 -27.203 -17.359 1 98.19 196 ASP B C 1
ATOM 3938 O O . ASP B 1 196 ? 14.312 -27.75 -18.359 1 98.19 196 ASP B O 1
ATOM 3942 N N . LYS B 1 197 ? 14.539 -26.984 -16.25 1 97.88 197 LYS B N 1
ATOM 3943 C CA . LYS B 1 197 ? 15.945 -27.375 -16.141 1 97.88 197 LYS B CA 1
ATOM 3944 C C . LYS B 1 197 ? 16.125 -28.875 -16.359 1 97.88 197 LYS B C 1
ATOM 3946 O O . LYS B 1 197 ? 17.047 -29.297 -17.062 1 97.88 197 LYS B O 1
ATOM 3951 N N . VAL B 1 198 ? 15.273 -29.656 -15.75 1 98.44 198 VAL B N 1
ATOM 3952 C CA . VAL B 1 198 ? 15.367 -31.109 -15.867 1 98.44 198 VAL B CA 1
ATOM 3953 C C . VAL B 1 198 ? 15.078 -31.531 -17.312 1 98.44 198 VAL B C 1
ATOM 3955 O O . VAL B 1 198 ? 15.766 -32.406 -17.859 1 98.44 198 VAL B O 1
ATOM 3958 N N . ALA B 1 199 ? 14.047 -30.906 -17.875 1 98.19 199 ALA B N 1
ATOM 3959 C CA . ALA B 1 199 ? 13.656 -31.234 -19.25 1 98.19 199 ALA B CA 1
ATOM 3960 C C . ALA B 1 199 ? 14.797 -30.938 -20.234 1 98.19 199 ALA B C 1
ATOM 3962 O O . ALA B 1 199 ? 14.914 -31.594 -21.266 1 98.19 199 ALA B O 1
ATOM 3963 N N . ARG B 1 200 ? 15.648 -30 -19.891 1 97.44 200 ARG B N 1
ATOM 3964 C CA . ARG B 1 200 ? 16.688 -29.547 -20.812 1 97.44 200 ARG B CA 1
ATOM 3965 C C . ARG B 1 200 ? 17.938 -30.422 -20.688 1 97.44 200 ARG B C 1
ATOM 3967 O O . ARG B 1 200 ? 18.859 -30.297 -21.5 1 97.44 200 ARG B O 1
ATOM 3974 N N . ILE B 1 201 ? 18.031 -31.281 -19.641 1 96.81 201 ILE B N 1
ATOM 3975 C CA . ILE B 1 201 ? 19.141 -32.219 -19.531 1 96.81 201 ILE B CA 1
ATOM 3976 C C . ILE B 1 201 ? 19.172 -33.125 -20.75 1 96.81 201 ILE B C 1
ATOM 3978 O O . ILE B 1 201 ? 18.203 -33.844 -21.031 1 96.81 201 ILE B O 1
ATOM 3982 N N . PRO B 1 202 ? 20.312 -33 -21.422 1 92.88 202 PRO B N 1
ATOM 3983 C CA . PRO B 1 202 ? 20.438 -33.969 -22.516 1 92.88 202 PRO B CA 1
ATOM 3984 C C . PRO B 1 202 ? 20.594 -35.406 -22.047 1 92.88 202 PRO B C 1
ATOM 3986 O O . PRO B 1 202 ? 21.375 -35.688 -21.141 1 92.88 202 PRO B O 1
ATOM 3989 N N . GLY B 1 203 ? 19.828 -36.25 -22.594 1 93.75 203 GLY B N 1
ATOM 3990 C CA . GLY B 1 203 ? 19.922 -37.656 -22.219 1 93.75 203 GLY B CA 1
ATOM 3991 C C . GLY B 1 203 ? 19.25 -37.969 -20.891 1 93.75 203 GLY B C 1
ATOM 3992 O O . GLY B 1 203 ? 18.25 -37.344 -20.531 1 93.75 203 GLY B O 1
ATOM 3993 N N . ASP B 1 204 ? 19.797 -39.031 -20.172 1 95.69 204 ASP B N 1
ATOM 3994 C CA . ASP B 1 204 ? 19.078 -39.562 -19.016 1 95.69 204 ASP B CA 1
ATOM 3995 C C . ASP B 1 204 ? 19.766 -39.188 -17.719 1 95.69 204 ASP B C 1
ATOM 3997 O O . ASP B 1 204 ? 19.281 -39.5 -16.625 1 95.69 204 ASP B O 1
ATOM 4001 N N . GLU B 1 205 ? 20.953 -38.531 -17.734 1 97.31 205 GLU B N 1
ATOM 4002 C CA . GLU B 1 205 ? 21.688 -38.125 -16.531 1 97.31 205 GLU B CA 1
ATOM 4003 C C . GLU B 1 205 ? 22.25 -36.719 -16.672 1 97.31 205 GLU B C 1
ATOM 4005 O O . GLU B 1 205 ? 22.75 -36.344 -17.734 1 97.31 205 GLU B O 1
ATOM 4010 N N . GLY B 1 206 ? 22.141 -35.906 -15.609 1 97.62 206 GLY B N 1
ATOM 4011 C CA . GLY B 1 206 ? 22.703 -34.562 -15.664 1 97.62 206 GLY B CA 1
ATOM 4012 C C . GLY B 1 206 ? 22.609 -33.812 -14.344 1 97.62 206 GLY B C 1
ATOM 4013 O O . GLY B 1 206 ? 22.25 -34.406 -13.32 1 97.62 206 GLY B O 1
ATOM 4014 N N . GLU B 1 207 ? 23.109 -32.531 -14.359 1 98 207 GLU B N 1
ATOM 4015 C CA . GLU B 1 207 ? 23.141 -31.656 -13.195 1 98 207 GLU B CA 1
ATOM 4016 C C . GLU B 1 207 ? 22.391 -30.359 -13.477 1 98 207 GLU B C 1
ATOM 4018 O O . GLU B 1 207 ? 22.484 -29.812 -14.578 1 98 207 GLU B O 1
ATOM 4023 N N . ILE B 1 208 ? 21.625 -29.969 -12.508 1 97.88 208 ILE B N 1
ATOM 4024 C CA . ILE B 1 208 ? 20.984 -28.672 -12.656 1 97.88 208 ILE B CA 1
ATOM 4025 C C . ILE B 1 208 ? 21.328 -27.766 -11.469 1 97.88 208 ILE B C 1
ATOM 4027 O O . ILE B 1 208 ? 21.562 -28.266 -10.359 1 97.88 208 ILE B O 1
ATOM 4031 N N . GLU B 1 209 ? 21.391 -26.453 -11.727 1 96.75 209 GLU B N 1
ATOM 4032 C CA . GLU B 1 209 ? 21.547 -25.469 -10.656 1 96.75 209 GLU B CA 1
ATOM 4033 C C . GLU B 1 209 ? 20.281 -25.328 -9.828 1 96.75 209 GLU B C 1
ATOM 4035 O O . GLU B 1 209 ? 19.188 -25.234 -10.375 1 96.75 209 GLU B O 1
ATOM 4040 N N . VAL B 1 210 ? 20.391 -25.422 -8.578 1 96.56 210 VAL B N 1
ATOM 4041 C CA . VAL B 1 210 ? 19.297 -25.219 -7.637 1 96.56 210 VAL B CA 1
ATOM 4042 C C . VAL B 1 210 ? 19.625 -24.078 -6.684 1 96.56 210 VAL B C 1
ATOM 4044 O O . VAL B 1 210 ? 20.625 -24.141 -5.961 1 96.56 210 VAL B O 1
ATOM 4047 N N . TRP B 1 211 ? 18.844 -23.047 -6.738 1 93.44 211 TRP B N 1
ATOM 4048 C CA . TRP B 1 211 ? 19.062 -21.922 -5.84 1 93.44 211 TRP B CA 1
ATOM 4049 C C . TRP B 1 211 ? 18.828 -22.328 -4.387 1 93.44 211 TRP B C 1
ATOM 4051 O O . TRP B 1 211 ? 17.844 -23 -4.074 1 93.44 211 TRP B O 1
ATOM 4061 N N . GLY B 1 212 ? 19.719 -21.891 -3.502 1 94.31 212 GLY B N 1
ATOM 4062 C CA . GLY B 1 212 ? 19.672 -22.281 -2.105 1 94.31 212 GLY B CA 1
ATOM 4063 C C . GLY B 1 212 ? 20.391 -23.594 -1.829 1 94.31 212 GLY B C 1
ATOM 4064 O O . GLY B 1 212 ? 21.25 -24 -2.605 1 94.31 212 GLY B O 1
ATOM 4065 N N . ASP B 1 213 ? 20.109 -24.219 -0.675 1 95.94 213 ASP B N 1
ATOM 4066 C CA . ASP B 1 213 ? 20.797 -25.438 -0.272 1 95.94 213 ASP B CA 1
ATOM 4067 C C . ASP B 1 213 ? 19.875 -26.656 -0.39 1 95.94 213 ASP B C 1
ATOM 4069 O O . ASP B 1 213 ? 20.219 -27.75 0.053 1 95.94 213 ASP B O 1
ATOM 4073 N N . GLY B 1 214 ? 18.734 -26.375 -0.912 1 96.62 214 GLY B N 1
ATOM 4074 C CA . GLY B 1 214 ? 17.812 -27.469 -1.176 1 96.62 214 GLY B CA 1
ATOM 4075 C C . GLY B 1 214 ? 16.922 -27.812 0.01 1 96.62 214 GLY B C 1
ATOM 4076 O O . GLY B 1 214 ? 15.961 -28.562 -0.123 1 96.62 214 GLY B O 1
ATOM 4077 N N . THR B 1 215 ? 17.188 -27.172 1.149 1 96.81 215 THR B N 1
ATOM 4078 C CA . THR B 1 215 ? 16.469 -27.547 2.363 1 96.81 215 THR B CA 1
ATOM 4079 C C . THR B 1 215 ? 15.219 -26.672 2.537 1 96.81 215 THR B C 1
ATOM 4081 O O . THR B 1 215 ? 14.336 -27.016 3.332 1 96.81 215 THR B O 1
ATOM 4084 N N . GLN B 1 216 ? 15.156 -25.547 1.88 1 96.44 216 GLN B N 1
ATOM 4085 C CA . GLN B 1 216 ? 13.961 -24.719 1.952 1 96.44 216 GLN B CA 1
ATOM 4086 C C . GLN B 1 216 ? 12.727 -25.484 1.487 1 96.44 216 GLN B C 1
ATOM 4088 O O . GLN B 1 216 ? 12.82 -26.328 0.586 1 96.44 216 GLN B O 1
ATOM 4093 N N . THR B 1 217 ? 11.664 -25.25 2.109 1 97.75 217 THR B N 1
ATOM 4094 C CA . THR B 1 217 ? 10.461 -26.016 1.826 1 97.75 217 THR B CA 1
ATOM 4095 C C . THR B 1 217 ? 9.359 -25.125 1.274 1 97.75 217 THR B C 1
ATOM 4097 O O . THR B 1 217 ? 9.367 -23.906 1.502 1 97.75 217 THR B O 1
ATOM 4100 N N . ARG B 1 218 ? 8.477 -25.734 0.49 1 97.31 218 ARG B N 1
ATOM 4101 C CA . ARG B 1 218 ? 7.281 -25.125 -0.077 1 97.31 218 ARG B CA 1
ATOM 4102 C C . ARG B 1 218 ? 6.117 -26.109 -0.093 1 97.31 218 ARG B C 1
ATOM 4104 O O . ARG B 1 218 ? 6.312 -27.312 0.127 1 97.31 218 ARG B O 1
ATOM 4111 N N . SER B 1 219 ? 5.008 -25.594 -0.238 1 97.69 219 SER B N 1
ATOM 4112 C CA . SER B 1 219 ? 3.85 -26.359 -0.708 1 97.69 219 SER B CA 1
ATOM 4113 C C . SER B 1 219 ? 3.348 -25.812 -2.045 1 97.69 219 SER B C 1
ATOM 4115 O O . SER B 1 219 ? 3.369 -24.609 -2.283 1 97.69 219 SER B O 1
ATOM 4117 N N . TYR B 1 220 ? 2.967 -26.719 -2.924 1 98.38 220 TYR B N 1
ATOM 4118 C CA . TYR B 1 220 ? 2.521 -26.359 -4.266 1 98.38 220 TYR B CA 1
ATOM 4119 C C . TYR B 1 220 ? 1.086 -26.812 -4.504 1 98.38 220 TYR B C 1
ATOM 4121 O O . TYR B 1 220 ? 0.746 -27.969 -4.27 1 98.38 220 TYR B O 1
ATOM 4129 N N . CYS B 1 221 ? 0.289 -25.891 -4.934 1 98.69 221 CYS B N 1
ATOM 4130 C CA . CYS B 1 221 ? -1.118 -26.188 -5.195 1 98.69 221 CYS B CA 1
ATOM 4131 C C . CYS B 1 221 ? -1.388 -26.281 -6.691 1 98.69 221 CYS B C 1
ATOM 4133 O O . CYS B 1 221 ? -1.085 -25.344 -7.441 1 98.69 221 CYS B O 1
ATOM 4135 N N . TYR B 1 222 ? -1.921 -27.422 -7.105 1 98.81 222 TYR B N 1
ATOM 4136 C CA . TYR B 1 222 ? -2.193 -27.641 -8.523 1 98.81 222 TYR B CA 1
ATOM 4137 C C . TYR B 1 222 ? -3.254 -26.672 -9.031 1 98.81 222 TYR B C 1
ATOM 4139 O O . TYR B 1 222 ? -4.227 -26.375 -8.328 1 98.81 222 TYR B O 1
ATOM 4147 N N . VAL B 1 223 ? -3.133 -26.188 -10.227 1 98.62 223 VAL B N 1
ATOM 4148 C CA . VAL B 1 223 ? -3.881 -25.062 -10.773 1 98.62 223 VAL B CA 1
ATOM 4149 C C . VAL B 1 223 ? -5.371 -25.391 -10.805 1 98.62 223 VAL B C 1
ATOM 4151 O O . 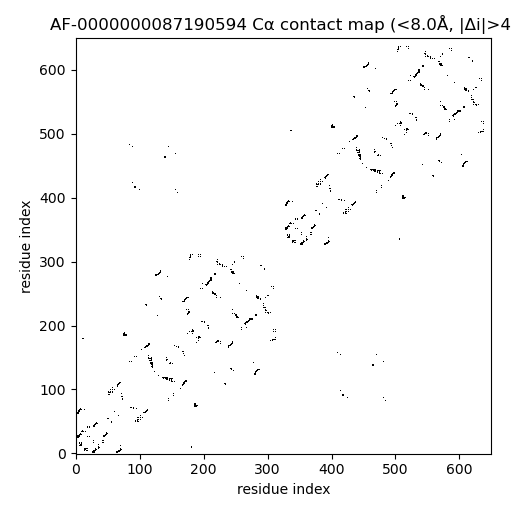VAL B 1 223 ? -6.211 -24.531 -10.531 1 98.62 223 VAL B O 1
ATOM 4154 N N . ASP B 1 224 ? -5.75 -26.625 -11.125 1 98.62 224 ASP B N 1
ATOM 4155 C CA . ASP B 1 224 ? -7.164 -26.984 -11.172 1 98.62 224 ASP B CA 1
ATOM 4156 C C . ASP B 1 224 ? -7.805 -26.859 -9.789 1 98.62 224 ASP B C 1
ATOM 4158 O O . ASP B 1 224 ? -8.969 -26.484 -9.664 1 98.62 224 ASP B O 1
ATOM 4162 N N . ASP B 1 225 ? -7.051 -27.281 -8.789 1 98.75 225 ASP B N 1
ATOM 4163 C CA . ASP B 1 225 ? -7.535 -27.125 -7.418 1 98.75 225 ASP B CA 1
ATOM 4164 C C . ASP B 1 225 ? -7.688 -25.656 -7.051 1 98.75 225 ASP B C 1
ATOM 4166 O O . ASP B 1 225 ? -8.672 -25.266 -6.41 1 98.75 225 ASP B O 1
ATOM 4170 N N . CYS B 1 226 ? -6.707 -24.875 -7.406 1 98.75 226 CYS B N 1
ATOM 4171 C CA . CYS B 1 226 ? -6.777 -23.438 -7.184 1 98.75 226 CYS B CA 1
ATOM 4172 C C . CYS B 1 226 ? -8.031 -22.844 -7.812 1 98.75 226 CYS B C 1
ATOM 4174 O O . CYS B 1 226 ? -8.766 -22.094 -7.164 1 98.75 226 CYS B O 1
ATOM 4176 N N . VAL B 1 227 ? -8.305 -23.156 -9.078 1 98.81 227 VAL B N 1
ATOM 4177 C CA . VAL B 1 227 ? -9.453 -22.656 -9.82 1 98.81 227 VAL B CA 1
ATOM 4178 C C . VAL B 1 227 ? -10.742 -23.047 -9.109 1 98.81 227 VAL B C 1
ATOM 4180 O O . VAL B 1 227 ? -11.633 -22.203 -8.93 1 98.81 227 VAL B O 1
ATOM 4183 N N . GLU B 1 228 ? -10.82 -24.297 -8.695 1 98.69 228 GLU B N 1
ATOM 4184 C CA . GLU B 1 228 ? -11.992 -24.734 -7.949 1 98.69 228 GLU B CA 1
ATOM 4185 C C . GLU B 1 228 ? -12.172 -23.922 -6.672 1 98.69 228 GLU B C 1
ATOM 4187 O O . GLU B 1 228 ? -13.289 -23.516 -6.344 1 98.69 228 GLU B O 1
ATOM 4192 N N . GLY B 1 229 ? -11.102 -23.719 -5.953 1 98.62 229 GLY B N 1
ATOM 4193 C CA . GLY B 1 229 ? -11.156 -22.906 -4.746 1 98.62 229 GLY B CA 1
ATOM 4194 C C . GLY B 1 229 ? -11.656 -21.5 -4.992 1 98.62 229 GLY B C 1
ATOM 4195 O O . GLY B 1 229 ? -12.477 -20.984 -4.227 1 98.62 229 GLY B O 1
ATOM 4196 N N . LEU B 1 230 ? -11.211 -20.859 -6.031 1 98.81 230 LEU B N 1
ATOM 4197 C CA . LEU B 1 230 ? -11.625 -19.5 -6.387 1 98.81 230 LEU B CA 1
ATOM 4198 C C . LEU B 1 230 ? -13.109 -19.453 -6.703 1 98.81 230 LEU B C 1
ATOM 4200 O O . LEU B 1 230 ? -13.805 -18.516 -6.293 1 98.81 230 LEU B O 1
ATOM 4204 N N . ILE B 1 231 ? -13.602 -20.422 -7.445 1 98.69 231 ILE B N 1
ATOM 4205 C CA . ILE B 1 231 ? -15.008 -20.453 -7.848 1 98.69 231 ILE B CA 1
ATOM 4206 C C . ILE B 1 231 ? -15.891 -20.656 -6.617 1 98.69 231 ILE B C 1
ATOM 4208 O O . ILE B 1 231 ? -16.906 -19.984 -6.465 1 98.69 231 ILE B O 1
ATOM 4212 N N . ARG B 1 232 ? -15.492 -21.562 -5.723 1 98.44 232 ARG B N 1
ATOM 4213 C CA . ARG B 1 232 ? -16.25 -21.766 -4.492 1 98.44 232 ARG B CA 1
ATOM 4214 C C . ARG B 1 232 ? -16.266 -20.5 -3.639 1 98.44 232 ARG B C 1
ATOM 4216 O O . ARG B 1 232 ? -17.297 -20.156 -3.047 1 98.44 232 ARG B O 1
ATOM 4223 N N . LEU B 1 233 ? -15.109 -19.891 -3.553 1 98.69 233 LEU B N 1
ATOM 4224 C CA . LEU B 1 233 ? -15.023 -18.641 -2.799 1 98.69 233 LEU B CA 1
ATOM 4225 C C . LEU B 1 233 ? -15.977 -17.594 -3.361 1 98.69 233 LEU B C 1
ATOM 4227 O O . LEU B 1 233 ? -16.672 -16.906 -2.607 1 98.69 233 LEU B O 1
ATOM 4231 N N . ALA B 1 234 ? -16.062 -17.438 -4.695 1 98.56 234 ALA B N 1
ATOM 4232 C CA . ALA B 1 234 ? -16.922 -16.469 -5.359 1 98.56 234 ALA B CA 1
ATOM 4233 C C . ALA B 1 234 ? -18.391 -16.688 -5.004 1 98.56 234 ALA B C 1
ATOM 4235 O O . ALA B 1 234 ? -19.188 -15.742 -4.941 1 98.56 234 ALA B O 1
ATOM 4236 N N . ARG B 1 235 ? -18.766 -17.922 -4.738 1 97.5 235 ARG B N 1
ATOM 4237 C CA . ARG B 1 235 ? -20.156 -18.281 -4.508 1 97.5 235 ARG B CA 1
ATOM 4238 C C . ARG B 1 235 ? -20.484 -18.25 -3.021 1 97.5 235 ARG B C 1
ATOM 4240 O O . ARG B 1 235 ? -21.656 -18.422 -2.639 1 97.5 235 ARG B O 1
ATOM 4247 N N . SER B 1 236 ? -19.516 -18 -2.23 1 98 236 SER B N 1
ATOM 4248 C CA . SER B 1 236 ? -19.703 -18.078 -0.785 1 98 236 SER B CA 1
ATOM 4249 C C . SER B 1 236 ? -20.094 -16.703 -0.21 1 98 236 SER B C 1
ATOM 4251 O O . SER B 1 236 ? -20.156 -15.719 -0.94 1 98 236 SER B O 1
ATOM 4253 N N . ASP B 1 237 ? -20.328 -16.703 1.126 1 96.38 237 ASP B N 1
ATOM 4254 C CA . ASP B 1 237 ? -20.594 -15.461 1.854 1 96.38 237 ASP B CA 1
ATOM 4255 C C . ASP B 1 237 ? -19.391 -15.047 2.697 1 96.38 237 ASP B C 1
ATOM 4257 O O . ASP B 1 237 ? -19.5 -14.18 3.568 1 96.38 237 ASP B O 1
ATOM 4261 N N . VAL B 1 238 ? -18.266 -15.727 2.348 1 96.56 238 VAL B N 1
ATOM 4262 C CA . VAL B 1 238 ? -17.078 -15.516 3.148 1 96.56 238 VAL B CA 1
ATOM 4263 C C . VAL B 1 238 ? -16.547 -14.102 2.92 1 96.56 238 VAL B C 1
ATOM 4265 O O . VAL B 1 238 ? -16.422 -13.648 1.775 1 96.56 238 VAL B O 1
ATOM 4268 N N . ALA B 1 239 ? -16.266 -13.383 4.027 1 93.38 239 ALA B N 1
ATOM 4269 C CA . ALA B 1 239 ? -15.75 -12.023 3.922 1 93.38 239 ALA B CA 1
ATOM 4270 C C . ALA B 1 239 ? -14.266 -11.969 4.277 1 93.38 239 ALA B C 1
ATOM 4272 O O . ALA B 1 239 ? -13.547 -11.07 3.84 1 93.38 239 ALA B O 1
ATOM 4273 N N . GLU B 1 240 ? -13.812 -12.961 5.086 1 94.56 240 GLU B N 1
ATOM 4274 C CA . GLU B 1 240 ? -12.43 -12.984 5.539 1 94.56 240 GLU B CA 1
ATOM 4275 C C . GLU B 1 240 ? -11.508 -13.586 4.477 1 94.56 240 GLU B C 1
ATOM 4277 O O . GLU B 1 240 ? -11.938 -14.422 3.678 1 94.56 240 GLU B O 1
ATOM 4282 N N . PRO B 1 241 ? -10.289 -13.18 4.465 1 97.56 241 PRO B N 1
ATOM 4283 C CA . PRO B 1 241 ? -9.344 -13.82 3.549 1 97.56 241 PRO B CA 1
ATOM 4284 C C . PRO B 1 241 ? -9.195 -15.32 3.801 1 97.56 241 PRO B C 1
ATOM 4286 O O . PRO B 1 241 ? -9.242 -15.758 4.953 1 97.56 241 PRO B O 1
ATOM 4289 N N . VAL B 1 242 ? -8.977 -16.094 2.754 1 98.31 242 VAL B N 1
ATOM 4290 C CA . VAL B 1 242 ? -8.766 -17.531 2.9 1 98.31 242 VAL B CA 1
ATOM 4291 C C . VAL B 1 242 ? -7.539 -17.953 2.102 1 98.31 242 VAL B C 1
ATOM 4293 O O . VAL B 1 242 ? -7.23 -17.359 1.062 1 98.31 242 VAL B O 1
ATOM 4296 N N . ASN B 1 243 ? -6.871 -18.938 2.604 1 98.5 243 ASN B N 1
ATOM 4297 C CA . ASN B 1 243 ? -5.773 -19.578 1.883 1 98.5 243 ASN B CA 1
ATOM 4298 C C . ASN B 1 243 ? -6.289 -20.531 0.805 1 98.5 243 ASN B C 1
ATOM 4300 O O . ASN B 1 243 ? -7.238 -21.281 1.034 1 98.5 243 ASN B O 1
ATOM 4304 N N . ILE B 1 244 ? -5.75 -20.406 -0.337 1 98.5 244 ILE B N 1
ATOM 4305 C CA . ILE B 1 244 ? -5.879 -21.406 -1.396 1 98.5 244 ILE B CA 1
ATOM 4306 C C . ILE B 1 244 ? -4.508 -21.984 -1.722 1 98.5 244 ILE B C 1
ATOM 4308 O O . ILE B 1 244 ? -3.75 -21.406 -2.504 1 98.5 244 ILE B O 1
ATOM 4312 N N . GLY B 1 245 ? -4.184 -23.062 -1.175 1 98.31 245 GLY B N 1
ATOM 4313 C CA . GLY B 1 245 ? -2.885 -23.719 -1.268 1 98.31 245 GLY B CA 1
ATOM 4314 C C . GLY B 1 245 ? -2.912 -25.172 -0.843 1 98.31 245 GLY B C 1
ATOM 4315 O O . GLY B 1 245 ? -3.971 -25.703 -0.501 1 98.31 245 GLY B O 1
ATOM 4316 N N . SER B 1 246 ? -1.792 -25.828 -0.947 1 98.06 246 SER B N 1
ATOM 4317 C CA . SER B 1 246 ? -1.621 -27.219 -0.531 1 98.06 246 SER B CA 1
ATOM 4318 C C . SER B 1 246 ? -1.005 -27.312 0.861 1 98.06 246 SER B C 1
ATOM 4320 O O . SER B 1 246 ? -0.299 -26.391 1.293 1 98.06 246 SER B O 1
ATOM 4322 N N . GLU B 1 247 ? -1.308 -28.375 1.556 1 97.69 247 GLU B N 1
ATOM 4323 C CA . GLU B 1 247 ? -0.689 -28.625 2.854 1 97.69 247 GLU B CA 1
ATOM 4324 C C . GLU B 1 247 ? 0.495 -29.578 2.725 1 97.69 247 GLU B C 1
ATOM 4326 O O . GLU B 1 247 ? 1.201 -29.844 3.701 1 97.69 247 GLU B O 1
ATOM 4331 N N . GLU B 1 248 ? 0.719 -30.047 1.596 1 98 248 GLU B N 1
ATOM 4332 C CA . GLU B 1 248 ? 1.815 -30.969 1.342 1 98 248 GLU B CA 1
ATOM 4333 C C . GLU B 1 248 ? 3.152 -30.234 1.269 1 98 248 GLU B C 1
ATOM 4335 O O . GLU B 1 248 ? 3.41 -29.5 0.316 1 98 248 GLU B O 1
ATOM 4340 N N . ARG B 1 249 ? 4 -30.516 2.246 1 98.06 249 ARG B N 1
ATOM 4341 C CA . ARG B 1 249 ? 5.316 -29.891 2.322 1 98.06 249 ARG B CA 1
ATOM 4342 C C . ARG B 1 249 ? 6.352 -30.703 1.537 1 98.06 249 ARG B C 1
ATOM 4344 O O . ARG B 1 249 ? 6.355 -31.922 1.587 1 98.06 249 ARG B O 1
ATOM 4351 N N . VAL B 1 250 ? 7.188 -30.016 0.854 1 98.44 250 VAL B N 1
ATOM 4352 C CA . VAL B 1 250 ? 8.297 -30.656 0.149 1 98.44 250 VAL B CA 1
ATOM 4353 C C . VAL B 1 250 ? 9.523 -29.75 0.178 1 98.44 250 VAL B C 1
ATOM 4355 O O . VAL B 1 250 ? 9.398 -28.531 0.05 1 98.44 250 VAL B O 1
ATOM 4358 N N . ASP B 1 251 ? 10.656 -30.266 0.477 1 98.19 251 ASP B N 1
ATOM 4359 C CA . ASP B 1 251 ? 11.875 -29.484 0.307 1 98.19 251 ASP B CA 1
ATOM 4360 C C . ASP B 1 251 ? 12.336 -29.484 -1.149 1 98.19 251 ASP B C 1
ATOM 4362 O O . ASP B 1 251 ? 11.992 -30.391 -1.909 1 98.19 251 ASP B O 1
ATOM 4366 N N . ILE B 1 252 ? 13.117 -28.547 -1.546 1 97.88 252 ILE B N 1
ATOM 4367 C CA . ILE B 1 252 ? 13.438 -28.297 -2.947 1 97.88 252 ILE B CA 1
ATOM 4368 C C . ILE B 1 252 ? 14.281 -29.453 -3.494 1 97.88 252 ILE B C 1
ATOM 4370 O O . ILE B 1 252 ? 14.117 -29.859 -4.648 1 97.88 252 ILE B O 1
ATOM 4374 N N . ALA B 1 253 ? 15.219 -30 -2.678 1 98.06 253 ALA B N 1
ATOM 4375 C CA . ALA B 1 253 ? 16.016 -31.141 -3.125 1 98.06 253 ALA B CA 1
ATOM 4376 C C . ALA B 1 253 ? 15.117 -32.344 -3.459 1 98.06 253 ALA B C 1
ATOM 4378 O O . ALA B 1 253 ? 15.289 -32.969 -4.5 1 98.06 253 ALA B O 1
ATOM 4379 N N . SER B 1 254 ? 14.188 -32.594 -2.566 1 98.38 254 SER B N 1
ATOM 4380 C CA . SER B 1 254 ? 13.234 -33.688 -2.787 1 98.38 254 SER B CA 1
ATOM 4381 C C . SER B 1 254 ? 12.344 -33.406 -3.994 1 98.38 254 SER B C 1
ATOM 4383 O O . SER B 1 254 ? 11.953 -34.312 -4.715 1 98.38 254 SER B O 1
ATOM 4385 N N . LEU B 1 255 ? 11.969 -32.156 -4.191 1 98.69 255 LEU B N 1
ATOM 4386 C CA . LEU B 1 255 ? 11.18 -31.766 -5.359 1 98.69 255 LEU B CA 1
ATOM 4387 C C . LEU B 1 255 ? 11.922 -32.125 -6.648 1 98.69 255 LEU B C 1
ATOM 4389 O O . LEU B 1 255 ? 11.336 -32.656 -7.582 1 98.69 255 LEU B O 1
ATOM 4393 N N . VAL B 1 256 ? 13.219 -31.812 -6.691 1 98.62 256 VAL B N 1
ATOM 4394 C CA . VAL B 1 256 ? 14.031 -32.125 -7.859 1 98.62 256 VAL B CA 1
ATOM 4395 C C . VAL B 1 256 ? 14.039 -33.625 -8.086 1 98.62 256 VAL B C 1
ATOM 4397 O O . VAL B 1 256 ? 13.906 -34.094 -9.227 1 98.62 256 VAL B O 1
ATOM 4400 N N . GLU B 1 257 ? 14.164 -34.344 -7.027 1 98.44 257 GLU B N 1
ATOM 4401 C CA . GLU B 1 257 ? 14.156 -35.812 -7.117 1 98.44 257 GLU B CA 1
ATOM 4402 C C . GLU B 1 257 ? 12.836 -36.312 -7.695 1 98.44 257 GLU B C 1
ATOM 4404 O O . GLU B 1 257 ? 12.82 -37.219 -8.523 1 98.44 257 GLU B O 1
ATOM 4409 N N . ARG B 1 258 ? 11.773 -35.75 -7.238 1 98.56 258 ARG B N 1
ATOM 4410 C CA . ARG B 1 258 ? 10.453 -36.156 -7.715 1 98.56 258 ARG B CA 1
ATOM 4411 C C . ARG B 1 258 ? 10.281 -35.812 -9.195 1 98.56 258 ARG B C 1
ATOM 4413 O O . ARG B 1 258 ? 9.742 -36.625 -9.961 1 98.56 258 ARG B O 1
ATOM 4420 N N . ILE B 1 259 ? 10.664 -34.625 -9.594 1 98.81 259 ILE B N 1
ATOM 4421 C CA . ILE B 1 259 ? 10.602 -34.219 -10.992 1 98.81 259 ILE B CA 1
ATOM 4422 C C . ILE B 1 259 ? 11.438 -35.156 -11.844 1 98.81 259 ILE B C 1
ATOM 4424 O O . ILE B 1 259 ? 11 -35.625 -12.906 1 98.81 259 ILE B O 1
ATOM 4428 N N . ALA B 1 260 ? 12.688 -35.469 -11.352 1 98.62 260 ALA B N 1
ATOM 4429 C CA . ALA B 1 260 ? 13.586 -36.406 -12.047 1 98.62 260 ALA B CA 1
ATOM 4430 C C . ALA B 1 260 ? 12.945 -37.781 -12.203 1 98.62 260 ALA B C 1
ATOM 4432 O O . ALA B 1 260 ? 13.086 -38.406 -13.25 1 98.62 260 ALA B O 1
ATOM 4433 N N . GLY B 1 261 ? 12.297 -38.188 -11.172 1 98.31 261 GLY B N 1
ATOM 4434 C CA . GLY B 1 261 ? 11.586 -39.438 -11.219 1 98.31 261 GLY B CA 1
ATOM 4435 C C . GLY B 1 261 ? 10.523 -39.5 -12.305 1 98.31 261 GLY B C 1
ATOM 4436 O O . GLY B 1 261 ? 10.422 -40.5 -13.039 1 98.31 261 GLY B O 1
ATOM 4437 N N . VAL B 1 262 ? 9.68 -38.531 -12.414 1 98.38 262 VAL B N 1
ATOM 4438 C CA . VAL B 1 262 ? 8.648 -38.438 -13.445 1 98.38 262 VAL B CA 1
ATOM 4439 C C . VAL B 1 262 ? 9.305 -38.406 -14.82 1 98.38 262 VAL B C 1
ATOM 4441 O O . VAL B 1 262 ? 8.789 -39 -15.773 1 98.38 262 VAL B O 1
ATOM 4444 N N . ALA B 1 263 ? 10.43 -37.719 -14.938 1 98.12 263 ALA B N 1
ATOM 4445 C CA . ALA B 1 263 ? 11.148 -37.562 -16.188 1 98.12 263 ALA B CA 1
ATOM 4446 C C . ALA B 1 263 ? 11.852 -38.844 -16.609 1 98.12 263 ALA B C 1
ATOM 4448 O O . ALA B 1 263 ? 12.227 -39 -17.766 1 98.12 263 ALA B O 1
ATOM 4449 N N . GLY B 1 264 ? 12.039 -39.719 -15.586 1 98 264 GLY B N 1
ATOM 4450 C CA . GLY B 1 264 ? 12.852 -40.875 -15.828 1 98 264 GLY B CA 1
ATOM 4451 C C . GLY B 1 264 ? 14.328 -40.562 -15.977 1 98 264 GLY B C 1
ATOM 4452 O O . GLY B 1 264 ? 15.023 -41.188 -16.797 1 98 264 GLY B O 1
ATOM 4453 N N . LYS B 1 265 ? 14.812 -39.562 -15.281 1 98.19 265 LYS B N 1
ATOM 4454 C CA . LYS B 1 265 ? 16.203 -39.125 -15.367 1 98.19 265 LYS B CA 1
ATOM 4455 C C . LYS B 1 265 ? 16.891 -39.188 -14.008 1 98.19 265 LYS B C 1
ATOM 4457 O O . LYS B 1 265 ? 16.234 -39.219 -12.969 1 98.19 265 LYS B O 1
ATOM 4462 N N . LYS B 1 266 ? 18.203 -39.344 -14.031 1 98.12 266 LYS B N 1
ATOM 4463 C CA . LYS B 1 266 ? 19.047 -39.156 -12.852 1 98.12 266 LYS B CA 1
ATOM 4464 C C . LYS B 1 266 ? 19.609 -37.75 -12.797 1 98.12 266 LYS B C 1
ATOM 4466 O O . LYS B 1 266 ? 20.422 -37.344 -13.648 1 98.12 266 LYS B O 1
ATOM 4471 N N . VAL B 1 267 ? 19.219 -37 -11.789 1 98.38 267 VAL B N 1
ATOM 4472 C CA . VAL B 1 267 ? 19.562 -35.562 -11.758 1 98.38 267 VAL B CA 1
ATOM 4473 C C . VAL B 1 267 ? 20.312 -35.25 -10.469 1 98.38 267 VAL B C 1
ATOM 4475 O O . VAL B 1 267 ? 19.875 -35.625 -9.375 1 98.38 267 VAL B O 1
ATOM 4478 N N . ARG B 1 268 ? 21.453 -34.594 -10.539 1 97.81 268 ARG B N 1
ATOM 4479 C CA . ARG B 1 268 ? 22.188 -34.062 -9.398 1 97.81 268 ARG B CA 1
ATOM 4480 C C . ARG B 1 268 ? 21.922 -32.562 -9.242 1 97.81 268 ARG B C 1
ATOM 4482 O O . ARG B 1 268 ? 21.812 -31.844 -10.234 1 97.81 268 ARG B O 1
ATOM 4489 N N . CYS B 1 269 ? 21.875 -32.156 -7.973 1 97.81 269 CYS B N 1
ATOM 4490 C CA . CYS B 1 269 ? 21.656 -30.75 -7.684 1 97.81 269 CYS B CA 1
ATOM 4491 C C . CYS B 1 269 ? 22.984 -30.031 -7.473 1 97.81 269 CYS B C 1
ATOM 4493 O O . CYS B 1 269 ? 23.797 -30.438 -6.652 1 97.81 269 CYS B O 1
ATOM 4495 N N . ALA B 1 270 ? 23.25 -29.031 -8.258 1 98.19 270 ALA B N 1
ATOM 4496 C CA . ALA B 1 270 ? 24.281 -28.047 -7.957 1 98.19 270 ALA B CA 1
ATOM 4497 C C . ALA B 1 270 ? 23.703 -26.859 -7.188 1 98.19 270 ALA B C 1
ATOM 4499 O O . ALA B 1 270 ? 23.219 -25.891 -7.785 1 98.19 270 ALA B O 1
ATOM 4500 N N . PHE B 1 271 ? 23.859 -26.922 -5.887 1 96.94 271 PHE B N 1
ATOM 4501 C CA . PHE B 1 271 ? 23.25 -25.922 -5.016 1 96.94 271 PHE B CA 1
ATOM 4502 C C . PHE B 1 271 ? 23.984 -24.594 -5.102 1 96.94 271 PHE B C 1
ATOM 4504 O O . PHE B 1 271 ? 25.219 -24.562 -5.184 1 96.94 271 PHE B O 1
ATOM 4511 N N . ALA B 1 272 ? 23.25 -23.516 -5.195 1 95.62 272 ALA B N 1
ATOM 4512 C CA . ALA B 1 272 ? 23.766 -22.156 -5.195 1 95.62 272 ALA B CA 1
ATOM 4513 C C . ALA B 1 272 ? 23.281 -21.391 -3.969 1 95.62 272 ALA B C 1
ATOM 4515 O O . ALA B 1 272 ? 22.312 -20.609 -4.055 1 95.62 272 ALA B O 1
ATOM 4516 N N . PRO B 1 273 ? 23.969 -21.5 -2.887 1 91.69 273 PRO B N 1
ATOM 4517 C CA . PRO B 1 273 ? 23.484 -20.953 -1.615 1 91.69 273 PRO B CA 1
ATOM 4518 C C . PRO B 1 273 ? 23.453 -19.422 -1.602 1 91.69 273 PRO B C 1
ATOM 4520 O O . PRO B 1 273 ? 22.797 -18.828 -0.748 1 91.69 273 PRO B O 1
ATOM 4523 N N . ASP B 1 274 ? 24.172 -18.797 -2.57 1 91.06 274 ASP B N 1
ATOM 4524 C CA . ASP B 1 274 ? 24.266 -17.344 -2.578 1 91.06 274 ASP B CA 1
ATOM 4525 C C . ASP B 1 274 ? 23.109 -16.719 -3.357 1 91.06 274 ASP B C 1
ATOM 4527 O O . ASP B 1 274 ? 22.969 -15.492 -3.396 1 91.06 274 ASP B O 1
ATOM 4531 N N . ARG B 1 275 ? 22.25 -17.578 -3.945 1 89.25 275 ARG B N 1
ATOM 4532 C CA . ARG B 1 275 ? 21.094 -17.094 -4.699 1 89.25 275 ARG B CA 1
ATOM 4533 C C . ARG B 1 275 ? 19.891 -16.906 -3.793 1 89.25 275 ARG B C 1
ATOM 4535 O O . ARG B 1 275 ? 19.766 -17.578 -2.764 1 89.25 275 ARG B O 1
ATOM 4542 N N . PRO B 1 276 ? 19.016 -15.914 -4.164 1 85.44 276 PRO B N 1
ATOM 4543 C CA . PRO B 1 276 ? 17.812 -15.711 -3.352 1 85.44 276 PRO B CA 1
ATOM 4544 C C . PRO B 1 276 ? 16.891 -16.922 -3.369 1 85.44 276 PRO B C 1
ATOM 4546 O O . PRO B 1 276 ? 16.703 -17.547 -4.414 1 85.44 276 PRO B O 1
ATOM 4549 N N . VAL B 1 277 ? 16.391 -17.281 -2.146 1 87.88 277 VAL B N 1
ATOM 4550 C CA . VAL B 1 277 ? 15.469 -18.406 -2.102 1 87.88 277 VAL B CA 1
ATOM 4551 C C . VAL B 1 277 ? 14.125 -17.953 -1.537 1 87.88 277 VAL B C 1
ATOM 4553 O O . VAL B 1 277 ? 13.156 -18.719 -1.543 1 87.88 277 VAL B O 1
ATOM 4556 N N . GLY B 1 278 ? 14.039 -16.672 -1.043 1 87.75 278 GLY B N 1
ATOM 4557 C CA . GLY B 1 278 ? 12.828 -16.219 -0.372 1 87.75 278 GLY B CA 1
ATOM 4558 C C . GLY B 1 278 ? 12.625 -16.859 0.989 1 87.75 278 GLY B C 1
ATOM 4559 O O . GLY B 1 278 ? 13.57 -16.969 1.775 1 87.75 278 GLY B O 1
ATOM 4560 N N . PRO B 1 279 ? 11.461 -17.25 1.339 1 92.62 279 PRO B N 1
ATOM 4561 C CA . PRO B 1 279 ? 11.219 -17.922 2.617 1 92.62 279 PRO B CA 1
ATOM 4562 C C . PRO B 1 279 ? 11.938 -19.25 2.73 1 92.62 279 PRO B C 1
ATOM 4564 O O . PRO B 1 279 ? 12.094 -19.969 1.729 1 92.62 279 PRO B O 1
ATOM 4567 N N . ARG B 1 280 ? 12.242 -19.609 3.957 1 95.75 280 ARG B N 1
ATOM 4568 C CA . ARG B 1 280 ? 12.883 -20.906 4.18 1 95.75 280 ARG B CA 1
ATOM 4569 C C . ARG B 1 280 ? 11.844 -22.016 4.254 1 95.75 280 ARG B C 1
ATOM 4571 O O . ARG B 1 280 ? 12.125 -23.156 3.879 1 95.75 280 ARG B O 1
ATOM 4578 N N . GLY B 1 281 ? 10.734 -21.688 4.816 1 97.25 281 GLY B N 1
ATOM 4579 C CA . GLY B 1 281 ? 9.625 -22.625 4.871 1 97.25 281 GLY B CA 1
ATOM 4580 C C . GLY B 1 281 ? 8.273 -21.953 4.734 1 97.25 281 GLY B C 1
ATOM 4581 O O . GLY B 1 281 ? 7.938 -21.047 5.504 1 97.25 281 GLY B O 1
ATOM 4582 N N . ARG B 1 282 ? 7.465 -22.359 3.811 1 96.56 282 ARG B N 1
ATOM 4583 C CA . ARG B 1 282 ? 6.125 -21.828 3.6 1 96.56 282 ARG B CA 1
ATOM 4584 C C . ARG B 1 282 ? 5.148 -22.922 3.197 1 96.56 282 ARG B C 1
ATOM 4586 O O . ARG B 1 282 ? 5.316 -23.562 2.154 1 96.56 282 ARG B O 1
ATOM 4593 N N . VAL B 1 283 ? 4.195 -23.172 4.031 1 97.75 283 VAL B N 1
ATOM 4594 C CA . VAL B 1 283 ? 3.16 -24.172 3.787 1 97.75 283 VAL B CA 1
ATOM 4595 C C . VAL B 1 283 ? 1.798 -23.609 4.195 1 97.75 283 VAL B C 1
ATOM 4597 O O . VAL B 1 283 ? 1.682 -22.922 5.215 1 97.75 283 VAL B O 1
ATOM 4600 N N . SER B 1 284 ? 0.816 -23.922 3.398 1 98.06 284 SER B N 1
ATOM 4601 C CA . SER B 1 284 ? -0.533 -23.422 3.643 1 98.06 284 SER B CA 1
ATOM 4602 C C . SER B 1 284 ? -1.209 -24.188 4.777 1 98.06 284 SER B C 1
ATOM 4604 O O . SER B 1 284 ? -1.072 -25.406 4.875 1 98.06 284 SER B O 1
ATOM 4606 N N . ASP B 1 285 ? -1.836 -23.484 5.691 1 98.25 285 ASP B N 1
ATOM 4607 C CA . ASP B 1 285 ? -2.85 -24.062 6.57 1 98.25 285 ASP B CA 1
ATOM 4608 C C . ASP B 1 285 ? -4.246 -23.906 5.969 1 98.25 285 ASP B C 1
ATOM 4610 O O . ASP B 1 285 ? -4.719 -22.797 5.75 1 98.25 285 ASP B O 1
ATOM 4614 N N . ASN B 1 286 ? -4.945 -25.047 5.707 1 97.62 286 ASN B N 1
ATOM 4615 C CA . ASN B 1 286 ? -6.199 -24.984 4.965 1 97.62 286 ASN B CA 1
ATOM 4616 C C . ASN B 1 286 ? -7.402 -25.234 5.871 1 97.62 286 ASN B C 1
ATOM 4618 O O . ASN B 1 286 ? -8.5 -25.531 5.391 1 97.62 286 ASN B O 1
ATOM 4622 N N . THR B 1 287 ? -7.195 -25.125 7.16 1 97.69 287 THR B N 1
ATOM 4623 C CA . THR B 1 287 ? -8.281 -25.328 8.109 1 97.69 287 THR B CA 1
ATOM 4624 C C . THR B 1 287 ? -9.461 -24.406 7.805 1 97.69 287 THR B C 1
ATOM 4626 O O . THR B 1 287 ? -10.594 -24.859 7.664 1 97.69 287 THR B O 1
ATOM 4629 N N . ARG B 1 288 ? -9.289 -23.141 7.656 1 96.12 288 ARG B N 1
ATOM 4630 C CA . ARG B 1 288 ? -10.344 -22.156 7.422 1 96.12 288 ARG B CA 1
ATOM 4631 C C . ARG B 1 288 ? -11.047 -22.422 6.094 1 96.12 288 ARG B C 1
ATOM 4633 O O . ARG B 1 288 ? -12.273 -22.312 6.004 1 96.12 288 ARG B O 1
ATOM 4640 N N . CYS B 1 289 ? -10.281 -22.656 5.043 1 95 289 CYS B N 1
ATOM 4641 C CA . CYS B 1 289 ? -10.891 -22.891 3.736 1 95 289 CYS B CA 1
ATOM 4642 C C . CYS B 1 289 ? -11.789 -24.109 3.764 1 95 289 CYS B C 1
ATOM 4644 O O . CYS B 1 289 ? -12.844 -24.141 3.133 1 95 289 CYS B O 1
ATOM 4646 N N . ARG B 1 290 ? -11.328 -25.141 4.465 1 96.94 290 ARG B N 1
ATOM 4647 C CA . ARG B 1 290 ? -12.141 -26.344 4.613 1 96.94 290 ARG B CA 1
ATOM 4648 C C . ARG B 1 290 ? -13.445 -26.031 5.34 1 96.94 290 ARG B C 1
ATOM 4650 O O . ARG B 1 290 ? -14.516 -26.484 4.926 1 96.94 290 ARG B O 1
ATOM 4657 N N . GLU B 1 291 ? -13.375 -25.297 6.379 1 96.88 291 GLU B N 1
ATOM 4658 C CA . GLU B 1 291 ? -14.531 -24.984 7.211 1 96.88 291 GLU B CA 1
ATOM 4659 C C . GLU B 1 291 ? -15.492 -24.047 6.488 1 96.88 291 GLU B C 1
ATOM 4661 O O . GLU B 1 291 ? -16.703 -24.25 6.535 1 96.88 291 GLU B O 1
ATOM 4666 N N . LEU B 1 292 ? -14.992 -23.062 5.793 1 96.69 292 LEU B N 1
ATOM 4667 C CA . LEU B 1 292 ? -15.836 -22 5.258 1 96.69 292 LEU B CA 1
ATOM 4668 C C . LEU B 1 292 ? -16.281 -22.328 3.84 1 96.69 292 LEU B C 1
ATOM 4670 O O . LEU B 1 292 ? -17.359 -21.906 3.416 1 96.69 292 LEU B O 1
ATOM 4674 N N . LEU B 1 293 ? -15.453 -23.047 3.072 1 97.12 293 LEU B N 1
ATOM 4675 C CA . LEU B 1 293 ? -15.742 -23.25 1.657 1 97.12 293 LEU B CA 1
ATOM 4676 C C . LEU B 1 293 ? -16.016 -24.719 1.362 1 97.12 293 LEU B C 1
ATOM 4678 O O . LEU B 1 293 ? -16.422 -25.078 0.252 1 97.12 293 LEU B O 1
ATOM 4682 N N . GLY B 1 294 ? -15.773 -25.609 2.352 1 96.38 294 GLY B N 1
ATOM 4683 C CA . GLY B 1 294 ? -15.82 -27.031 2.047 1 96.38 294 GLY B CA 1
ATOM 4684 C C . GLY B 1 294 ? -14.82 -27.453 0.986 1 96.38 294 GLY B C 1
ATOM 4685 O O . GLY B 1 294 ? -15.125 -28.281 0.131 1 96.38 294 GLY B O 1
ATOM 4686 N N . TRP B 1 295 ? -13.711 -26.781 0.997 1 95.25 295 TRP B N 1
ATOM 4687 C CA . TRP B 1 295 ? -12.719 -26.984 -0.056 1 95.25 295 TRP B CA 1
ATOM 4688 C C . TRP B 1 295 ? -11.367 -27.359 0.535 1 95.25 295 TRP B C 1
ATOM 4690 O O . TRP B 1 295 ? -10.969 -26.844 1.577 1 95.25 295 TRP B O 1
ATOM 4700 N N . ALA B 1 296 ? -10.672 -28.25 -0.035 1 95.88 296 ALA B N 1
ATOM 4701 C CA . ALA B 1 296 ? -9.25 -28.578 0.098 1 95.88 296 ALA B CA 1
ATOM 4702 C C . ALA B 1 296 ? -8.68 -29.07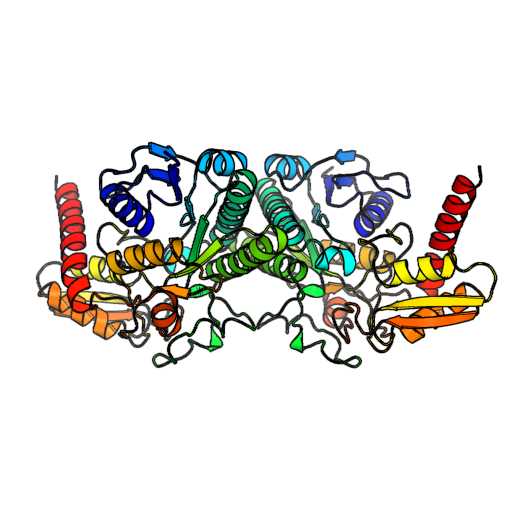8 -1.221 1 95.88 296 ALA B C 1
ATOM 4704 O O . ALA B 1 296 ? -9.406 -29.672 -2.027 1 95.88 296 ALA B O 1
ATOM 4705 N N . PRO B 1 297 ? -7.402 -28.75 -1.434 1 97.19 297 PRO B N 1
ATOM 4706 C CA . PRO B 1 297 ? -6.852 -29.281 -2.682 1 97.19 297 PRO B CA 1
ATOM 4707 C C . PRO B 1 297 ? -6.926 -30.812 -2.758 1 97.19 297 PRO B C 1
ATOM 4709 O O . PRO B 1 297 ? -6.727 -31.484 -1.749 1 97.19 297 PRO B O 1
ATOM 4712 N N . GLU B 1 298 ? -7.16 -31.281 -3.945 1 97.12 298 GLU B N 1
ATOM 4713 C CA . GLU B 1 298 ? -7.379 -32.719 -4.098 1 97.12 298 GLU B CA 1
ATOM 4714 C C . GLU B 1 298 ? -6.277 -33.344 -4.941 1 97.12 298 GLU B C 1
ATOM 4716 O O . GLU B 1 298 ? -6.18 -34.594 -5.023 1 97.12 298 GLU B O 1
ATOM 4721 N N . THR B 1 299 ? -5.438 -32.625 -5.555 1 98.38 299 THR B N 1
ATOM 4722 C CA . THR B 1 299 ? -4.391 -33.156 -6.426 1 98.38 299 THR B CA 1
ATOM 4723 C C . THR B 1 299 ? -3.066 -33.25 -5.676 1 98.38 299 THR B C 1
ATOM 4725 O O . THR B 1 299 ? -2.414 -32.25 -5.406 1 98.38 299 THR B O 1
ATOM 4728 N N . PRO B 1 300 ? -2.662 -34.469 -5.336 1 98.31 300 PRO B N 1
ATOM 4729 C CA . PRO B 1 300 ? -1.339 -34.625 -4.727 1 98.31 300 PRO B CA 1
ATOM 4730 C C . PRO B 1 300 ? -0.212 -34.125 -5.629 1 98.31 300 PRO B C 1
ATOM 4732 O O . PRO B 1 300 ? -0.354 -34.125 -6.855 1 98.31 300 PRO B O 1
ATOM 4735 N N . LEU B 1 301 ? 0.921 -33.719 -4.988 1 98.62 301 LEU B N 1
ATOM 4736 C CA . LEU B 1 301 ? 2.062 -33.188 -5.73 1 98.62 301 LEU B CA 1
ATOM 4737 C C . LEU B 1 301 ? 2.506 -34.188 -6.812 1 98.62 301 LEU B C 1
ATOM 4739 O O . LEU B 1 301 ? 2.797 -33.781 -7.941 1 98.62 301 LEU B O 1
ATOM 4743 N N . ALA B 1 302 ? 2.562 -35.438 -6.484 1 98.31 302 ALA B N 1
ATOM 4744 C CA . ALA B 1 302 ? 2.994 -36.469 -7.426 1 98.31 302 ALA B CA 1
ATOM 4745 C C . ALA B 1 302 ? 2.117 -36.469 -8.672 1 98.31 302 ALA B C 1
ATOM 4747 O O . ALA B 1 302 ? 2.625 -36.5 -9.797 1 98.31 302 ALA B O 1
ATOM 4748 N N . ALA B 1 303 ? 0.785 -36.438 -8.492 1 98.62 303 ALA B N 1
ATOM 4749 C CA . ALA B 1 303 ? -0.162 -36.469 -9.602 1 98.62 303 ALA B CA 1
ATOM 4750 C C . ALA B 1 303 ? -0.046 -35.188 -10.438 1 98.62 303 ALA B C 1
ATOM 4752 O O . ALA B 1 303 ? -0.141 -35.25 -11.672 1 98.62 303 ALA B O 1
ATOM 4753 N N . GLY B 1 304 ? 0.123 -34.031 -9.789 1 98.69 304 GLY B N 1
ATOM 4754 C CA . GLY B 1 304 ? 0.292 -32.781 -10.508 1 98.69 304 GLY B CA 1
ATOM 4755 C C . GLY B 1 304 ? 1.556 -32.719 -11.344 1 98.69 304 GLY B C 1
ATOM 4756 O O . GLY B 1 304 ? 1.554 -32.188 -12.453 1 98.69 304 GLY B O 1
ATOM 4757 N N . LEU B 1 305 ? 2.633 -33.281 -10.797 1 98.75 305 LEU B N 1
ATOM 4758 C CA . LEU B 1 305 ? 3.902 -33.312 -11.516 1 98.75 305 LEU B CA 1
ATOM 4759 C C . LEU B 1 305 ? 3.801 -34.188 -12.766 1 98.75 305 LEU B C 1
ATOM 4761 O O . LEU B 1 305 ? 4.41 -33.875 -13.797 1 98.75 305 LEU B O 1
ATOM 4765 N N . GLU B 1 306 ? 3.025 -35.25 -12.711 1 98.62 306 GLU B N 1
ATOM 4766 C CA . GLU B 1 306 ? 2.846 -36.156 -13.836 1 98.62 306 GLU B CA 1
ATOM 4767 C C . GLU B 1 306 ? 2.125 -35.438 -14.992 1 98.62 306 GLU B C 1
ATOM 4769 O O . GLU B 1 306 ? 2.168 -35.938 -16.125 1 98.62 306 GLU B O 1
ATOM 4774 N N . ARG B 1 307 ? 1.445 -34.406 -14.688 1 98.38 307 ARG B N 1
ATOM 4775 C CA . ARG B 1 307 ? 0.749 -33.625 -15.711 1 98.38 307 ARG B CA 1
ATOM 4776 C C . ARG B 1 307 ? 1.584 -32.438 -16.156 1 98.38 307 ARG B C 1
ATOM 4778 O O . ARG B 1 307 ? 1.632 -32.125 -17.359 1 98.38 307 ARG B O 1
ATOM 4785 N N . THR B 1 308 ? 2.248 -31.859 -15.234 1 98.62 308 THR B N 1
ATOM 4786 C CA . THR B 1 308 ? 2.947 -30.594 -15.469 1 98.62 308 THR B CA 1
ATOM 4787 C C . THR B 1 308 ? 4.258 -30.828 -16.219 1 98.62 308 THR B C 1
ATOM 4789 O O . THR B 1 308 ? 4.543 -30.172 -17.203 1 98.62 308 THR B O 1
ATOM 4792 N N . TYR B 1 309 ? 5.059 -31.812 -15.781 1 98.75 309 TYR B N 1
ATOM 4793 C CA . TYR B 1 309 ? 6.383 -32.031 -16.359 1 98.75 309 TYR B CA 1
ATOM 4794 C C . TYR B 1 309 ? 6.289 -32.406 -17.828 1 98.75 309 TYR B C 1
ATOM 4796 O O . TYR B 1 309 ? 6.953 -31.812 -18.672 1 98.75 309 TYR B O 1
ATOM 4804 N N . PRO B 1 310 ? 5.438 -33.438 -18.172 1 98.56 310 PRO B N 1
ATOM 4805 C CA . PRO B 1 310 ? 5.371 -33.781 -19.594 1 98.56 310 PRO B CA 1
ATOM 4806 C C . PRO B 1 310 ? 4.973 -32.594 -20.469 1 98.56 310 PRO B C 1
ATOM 4808 O O . PRO B 1 310 ? 5.445 -32.5 -21.609 1 98.56 310 PRO B O 1
ATOM 4811 N N . TRP B 1 311 ? 4.074 -31.812 -19.969 1 97.94 311 TRP B N 1
ATOM 4812 C CA . TRP B 1 311 ? 3.697 -30.641 -20.75 1 97.94 311 TRP B CA 1
ATOM 4813 C C . TRP B 1 311 ? 4.906 -29.734 -21 1 97.94 311 TRP B C 1
ATOM 4815 O O . TRP B 1 311 ? 5.148 -29.312 -22.125 1 97.94 311 TRP B O 1
ATOM 4825 N N . ILE B 1 312 ? 5.668 -29.406 -19.922 1 98.19 312 ILE B N 1
ATOM 4826 C CA . ILE B 1 312 ? 6.832 -28.531 -20.047 1 98.19 312 ILE B CA 1
ATOM 4827 C C . ILE B 1 312 ? 7.875 -29.188 -20.953 1 98.19 312 ILE B C 1
ATOM 4829 O O . ILE B 1 312 ? 8.484 -28.516 -21.781 1 98.19 312 ILE B O 1
ATOM 4833 N N . GLU B 1 313 ? 8.078 -30.469 -20.766 1 98 313 GLU B N 1
ATOM 4834 C CA . GLU B 1 313 ? 9.039 -31.203 -21.594 1 98 313 GLU B CA 1
ATOM 4835 C C . GLU B 1 313 ? 8.695 -31.062 -23.078 1 98 313 GLU B C 1
ATOM 4837 O O . GLU B 1 313 ? 9.578 -30.844 -23.906 1 98 313 GLU B O 1
ATOM 4842 N N . ARG B 1 314 ? 7.41 -31.219 -23.406 1 97.06 314 ARG B N 1
ATOM 4843 C CA . ARG B 1 314 ? 6.98 -31.094 -24.797 1 97.06 314 ARG B CA 1
ATOM 4844 C C . ARG B 1 314 ? 7.281 -29.688 -25.328 1 97.06 314 ARG B C 1
ATOM 4846 O O . ARG B 1 314 ? 7.672 -29.531 -26.484 1 97.06 314 ARG B O 1
ATOM 4853 N N . GLN B 1 315 ? 7.047 -28.672 -24.469 1 96 315 GLN B N 1
ATOM 4854 C CA . GLN B 1 315 ? 7.359 -27.312 -24.891 1 96 315 GLN B CA 1
ATOM 4855 C C . GLN B 1 315 ? 8.852 -27.141 -25.156 1 96 315 GLN B C 1
ATOM 4857 O O . GLN B 1 315 ? 9.242 -26.516 -26.156 1 96 315 GLN B O 1
ATOM 4862 N N . VAL B 1 316 ? 9.664 -27.672 -24.234 1 96.31 316 VAL B N 1
ATOM 4863 C CA . VAL B 1 316 ? 11.117 -27.562 -24.344 1 96.31 316 VAL B CA 1
ATOM 4864 C C . VAL B 1 316 ? 11.602 -28.266 -25.625 1 96.31 316 VAL B C 1
ATOM 4866 O O . VAL B 1 316 ? 12.43 -27.719 -26.359 1 96.31 316 VAL B O 1
ATOM 4869 N N . LEU B 1 317 ? 11.078 -29.438 -25.875 1 94.5 317 LEU B N 1
ATOM 4870 C CA . LEU B 1 317 ? 11.453 -30.203 -27.062 1 94.5 317 LEU B CA 1
ATOM 4871 C C . LEU B 1 317 ? 11.039 -29.469 -28.328 1 94.5 317 LEU B C 1
ATOM 4873 O O . LEU B 1 317 ? 11.766 -29.484 -29.328 1 94.5 317 LEU B O 1
ATOM 4877 N N . ALA B 1 318 ? 9.852 -28.891 -28.266 1 93.19 318 ALA B N 1
ATOM 4878 C CA . ALA B 1 318 ? 9.375 -28.125 -29.422 1 93.19 318 ALA B CA 1
ATOM 4879 C C . ALA B 1 318 ? 10.281 -26.938 -29.703 1 93.19 318 ALA B C 1
ATOM 4881 O O . ALA B 1 318 ? 10.492 -26.562 -30.859 1 93.19 318 ALA B O 1
ATOM 4882 N N . GLU B 1 319 ? 10.734 -26.266 -28.641 1 91.19 319 GLU B N 1
ATOM 4883 C CA . GLU B 1 319 ? 11.664 -25.141 -28.781 1 91.19 319 GLU B CA 1
ATOM 4884 C C . GLU B 1 319 ? 12.977 -25.594 -29.422 1 91.19 319 GLU B C 1
ATOM 4886 O O . GLU B 1 319 ? 13.547 -24.891 -30.25 1 91.19 319 GLU B O 1
ATOM 4891 N N . ALA B 1 320 ? 13.453 -26.797 -28.953 1 86.31 320 ALA B N 1
ATOM 4892 C CA . ALA B 1 320 ? 14.695 -27.344 -29.484 1 86.31 320 ALA B CA 1
ATOM 4893 C C . ALA B 1 320 ? 14.531 -27.734 -30.953 1 86.31 320 ALA B C 1
ATOM 4895 O O . ALA B 1 320 ? 15.453 -27.562 -31.75 1 86.31 320 ALA B O 1
ATOM 4896 N N . GLY B 1 321 ? 13.383 -28.312 -31.234 1 84.62 321 GLY B N 1
ATOM 4897 C CA . GLY B 1 321 ? 13.117 -28.672 -32.625 1 84.62 321 GLY B CA 1
ATOM 4898 C C . GLY B 1 321 ? 13.039 -27.453 -33.531 1 84.62 321 GLY B C 1
ATOM 4899 O O . GLY B 1 321 ? 13.445 -27.531 -34.688 1 84.62 321 GLY B O 1
ATOM 4900 N N . ARG B 1 322 ? 12.438 -26.438 -33.062 1 73.5 322 ARG B N 1
ATOM 4901 C CA . ARG B 1 322 ? 12.328 -25.203 -33.844 1 73.5 322 ARG B CA 1
ATOM 4902 C C . ARG B 1 322 ? 13.695 -24.547 -34.031 1 73.5 322 ARG B C 1
ATOM 4904 O O . ARG B 1 322 ? 13.945 -23.922 -35.062 1 73.5 322 ARG B O 1
ATOM 4911 N N . ALA B 1 323 ? 14.617 -24.75 -33.062 1 72 323 ALA B N 1
ATOM 4912 C CA . ALA B 1 323 ? 15.953 -24.172 -33.156 1 72 323 ALA B CA 1
ATOM 4913 C C . ALA B 1 323 ? 16.828 -24.938 -34.125 1 72 323 ALA B C 1
ATOM 4915 O O . ALA B 1 323 ? 17.719 -24.359 -34.781 1 72 323 ALA B O 1
ATOM 4916 N N . ASP B 1 324 ? 16.391 -26.203 -34.344 1 78.19 324 ASP B N 1
ATOM 4917 C CA . ASP B 1 324 ? 17.141 -27.062 -35.25 1 78.19 324 ASP B CA 1
ATOM 4918 C C . ASP B 1 324 ? 16.594 -26.969 -36.688 1 78.19 324 ASP B C 1
ATOM 4920 O O . ASP B 1 324 ? 17.234 -27.438 -37.625 1 78.19 324 ASP B O 1
ATOM 4924 N N . ALA B 1 325 ? 15.656 -26.25 -37.062 1 65.88 325 ALA B N 1
ATOM 4925 C CA . ALA B 1 325 ? 15.086 -26.125 -38.406 1 65.88 325 ALA B CA 1
ATOM 4926 C C . ALA B 1 325 ? 15.477 -24.797 -39.031 1 65.88 325 ALA B C 1
ATOM 4928 O O . ALA B 1 325 ? 15.797 -24.75 -40.25 1 65.88 325 ALA B O 1
#

InterPro domains:
  IPR001509 NAD-dependent epimerase/dehydratase [PF01370] (5-245)
  IPR036291 NAD(P)-binding domain superfamily [SSF51735] (4-315)

Organism: Streptomyces mobaraensis (NCBI:txid35621)

Radius of gyration: 27.44 Å; Cα contacts (8 Å, |Δi|>4): 1508; chains: 2; bounding box: 51×81×70 Å

Foldseek 3Di:
DFEEEEEVCQADLNVVLQVVCVVVPGQYEYEYCDHHDPDDRPHPHYYNFQLLDLVRLLVRCARHQEYEQDDAPAAAPLCLVVCQPCRLSRLLSNLVSNVVSCLVNVHQEYEYEAAPQLAALVQFAAQPRDADDQPRSPPTHGFGSRNVSRVVSLVVLVCCCVPVVHHYAYEHEFAEDAFSHDQDDGRHYQLSVLLLQLLPDPDAEEEDEDEAPQSFKGFYFYSVQLSVLRVLRRVFSDRGYAYRTAQDMDTRNVSSVLLSVLVNHHYHYDYDNVDDDTGRHYGHDHPVSCVRRVGDGDQDPSNRSNRGSVNSSVVSVVVVVVVVD/DFEEEEEVCQADLNVVLQVVCVVVPGQYEYEYCDHHDPDDRPHPHYYNFQLLDLVRLLVRCARHQEYEQDDAPAAAPLCLVVCQPCRLSRLLSNLVSNVVSCLVNVHQEYEYEAAPQLAALVQFAAQPRDADDQPRSPPTHGFGSRNVSRVVSLVVLVCCCVPVVHHYAYEHEFAEDAFSHDQDDRRHYQLSVLLLQLLPDPDAEEEDEDEAPQSFKGFYFYSNQLSVLRVLRRVFSDRGYAYRTAQDMDTRNVSSVLLSVLVNHHYHYDYDNVDDDTGRHYGHDHPVSCVRRVGDGDADPSNRSNRGSVNSSVVSVVVVVVVVD

Secondary structure (DSSP, 8-state):
-PEEEEETTTSHHHHHHHHHHHHTT--EEEEESS--SSS----SEEEE--TTSHHHHHHHTTTEEEEEE-------HHHHHH-HHHHHHHHHHHHHHHHHHHHHHT-SEEEEEEEGGGS-GGGSSSTTPPPB-SSTT-SB--SHHHHHHHHHHHHHHHHHHHHH--EEEEEEE--EE-TTS--SSTTS-HHHHHHHHHHHSSTTEEEEEEEB-S--EEE-EEHHHHHHHHHHHHHS---S-EEES---EEEHHHHHHHHHHHHT-EEEEEEETTS----SB--B--HHHHHHHS------HHHHHHHHHHHHHHHHHHHHHHHH-/-PEEEEETTTSHHHHHHHHHHHHTT--EEEEESS--SSS----SEEEE--TTSHHHHHHHTTTEEEEEE-------HHHHHH-HHHHHHHHHHHHHHHHHHHHHHT-SEEEEEEEGGGS-GGGSSSTTPPPB-SSTT-SB--SHHHHHHHHHHHHHHHHHHHHH--EEEEEEE--EE-TTS--SSTTS-HHHHHHHHHHTSSTTEEEEEEEB-S--EEE-EEHHHHHHHHHHHHHS---S-EEES---EEEHHHHHHHHHHHHT-EEEEEEETTS----SB--B--HHHHHHHS------HHHHHHHHHHHHHHHHHHHHHHHH-

pLDDT: mean 95.83, std 5.32, range [64.56, 98.94]

Solvent-accessible surface area (backbone atoms only — not comparable to full-atom values): 32711 Å² total; per-residue (Å²): 135,60,31,36,26,30,32,21,20,23,41,48,68,29,37,55,40,41,45,51,42,41,73,72,67,48,50,32,35,27,28,17,78,48,72,39,83,78,48,84,75,68,40,82,36,75,45,78,40,58,36,65,35,53,69,44,19,37,59,66,44,58,70,24,40,33,36,39,46,56,53,63,66,74,48,11,73,56,32,55,68,72,38,37,36,57,29,28,53,45,32,46,36,26,50,52,25,39,54,49,26,36,60,77,60,59,36,56,34,36,32,38,59,44,40,56,40,30,42,24,51,84,59,16,73,33,48,80,34,65,54,49,57,76,74,71,32,67,60,32,35,36,44,64,43,58,10,45,39,37,42,51,49,52,54,47,48,52,29,35,30,71,72,68,66,47,48,50,29,38,35,28,40,28,55,69,42,52,64,70,44,64,32,62,72,46,51,16,38,71,70,40,32,50,42,42,53,59,55,64,38,68,80,53,56,44,74,39,82,35,62,17,80,32,61,39,22,37,20,56,17,36,43,71,41,46,42,51,48,53,54,45,49,67,72,48,88,59,65,63,65,34,50,43,35,18,68,60,74,44,31,48,47,58,46,51,50,52,52,22,56,76,69,66,36,49,70,44,78,45,62,33,66,89,42,82,64,80,60,26,6,52,29,38,35,50,65,63,26,34,73,76,60,73,42,74,65,77,62,51,65,69,63,41,46,64,53,21,41,58,48,49,36,50,51,52,51,50,52,52,52,61,72,70,107,135,58,30,36,27,29,32,22,21,23,41,46,69,28,36,55,40,41,46,52,42,38,75,73,68,49,51,31,34,28,28,18,78,48,72,41,82,78,47,80,76,67,42,82,38,74,44,78,39,59,35,65,36,55,69,44,19,37,61,66,46,60,68,24,39,34,35,40,46,56,53,64,66,75,47,11,73,56,32,54,69,73,37,36,36,58,28,29,54,46,32,46,35,26,50,52,25,41,55,49,26,36,59,76,61,60,37,56,34,36,34,38,60,42,40,56,39,30,41,24,50,85,59,16,74,34,48,80,33,66,55,50,55,75,75,70,32,67,61,32,34,37,45,62,43,59,10,45,38,38,44,53,48,50,52,48,48,53,29,36,29,73,73,68,66,47,47,48,31,39,36,26,41,28,55,72,42,52,63,69,43,65,32,62,72,47,50,16,37,72,69,41,32,50,42,41,51,58,55,64,38,68,78,54,56,44,74,39,81,34,63,18,80,32,60,38,21,40,20,56,17,34,43,69,42,47,42,51,49,52,55,44,51,65,73,48,88,60,64,65,66,32,49,42,36,19,68,59,72,42,32,48,49,57,47,52,51,52,52,22,56,74,69,64,35,50,71,44,78,44,62,34,66,88,42,83,63,79,61,25,8,50,28,38,36,48,64,62,26,34,73,75,58,73,41,73,66,77,62,51,65,72,63,41,46,64,53,22,40,59,49,50,36,50,52,53,50,49,53,52,52,60,72,70,107

Sequence (650 aa):
MTWTVVTGAGGFIGSHLVRRLVRDGHRVRGVDLVPPRYGPGEAQEFVIADLRDAAQAARAVTGADTVFALAANMGGIGWTHTAPAEILHDNLLISTHTIEACRAAGVRTTVYTSSACVYPASLQREPDAAPLAEDPVFPAEPDMEYGWEKLTTEILCGAYRRSHGMDIKTARLHAIYGPLGTYTGPRAKSLSMLCDKVARIPGDEGEIEVWGDGTQTRSYCYVDDCVEGLIRLARSDVAEPVNIGSEERVDIASLVERIAGVAGKKVRCAFAPDRPVGPRGRVSDNTRCRELLGWAPETPLAAGLERTYPWIERQVLAEAGRADAMTWTVVTGAGGFIGSHLVRRLVRDGHRVRGVDLVPPRYGPGEAQEFVIADLRDAAQAARAVTGADTVFALAANMGGIGWTHTAPAEILHDNLLISTHTIEACRAAGVRTTVYTSSACVYPASLQREPDAAPLAEDPVFPAEPDMEYGWEKLTTEILCGAYRRSHGMDIKTARLHAIYGPLGTYTGPRAKSLSMLCDKVARIPGDEGEIEVWGDGTQTRSYCYVDDCVEGLIRLARSDVAEPVNIGSEERVDIASLVERIAGVAGKKVRCAFAPDRPVGPRGRVSDNTRCRELLGWAPETPLAAGLERTYPWIERQVLAEAGRADA